Protein AF-A0A427C949-F1 (afdb_monomer)

Radius of gyration: 83.36 Å; Cα contacts (8 Å, |Δi|>4): 872; chains: 1; bounding box: 133×60×260 Å

Sequence (411 aa):
MPAATFLLLSGLRGIGGFLQPHGRPSASRRVLLTETSIMARSTMNLPGGRAAGVSVTAFSLRIAFALGLALCSTSAALAQVVCTTVGGTPPTTTGGSSFSCGDGVVVDGGASVGIGTTTTVSGNNSVGVGVLAAATNEYTTAIGRSAQASGYASEAIGFNARSIGDDSIALGADSSSEGVGAVAIGRTASAAGENSVVIGNLGSATAANSVALGANSIADQANTVSIGAVGAERRITNVAAGTADTDGVNVSQLNDTAATTLQQANTYTDDAIQQANSYTDQQIALLGDGIGGGVAPADLDQLRAEMNDRFAGVDDRFAGIDARLDAMDEQLRKVDRRISRQGAMATAQVHSLGMPDVKDSWLGLGVGATDGEQAIAVGFRHRFSERVAGSLGVSSAGNERSYGAGLGFIW

Secondary structure (DSSP, 8-state):
----------------------------------------------SSS-----------------SS-----------------TTSPPPEE-STT-EEESTT-EE-STT-EEESSS-EE-STT-EEESTT-EE-STT-EEESTT-EE-STT-EEESTT-EE-STT-EEESTT-EE-STT-EEESTT-EE-STT-EEESTT-EE-STT-EEESTT-EE-STT-EESSBTTB-----S-PPP-STTSPPPHHHHHHHHHHHHHHHHHHHHHHHHHHHHHHHHHHHHHHHHHHS---HHHHHHHHHHHHHHHHHHHHHHHHHHHHHHHHHHHHHHHHHHHHHHHHHHHHHHHH---PPTT-EEEEEEEEEETTEEEEEEEEEEEEETTEEEEEEEEEETTEEEEEEEEEE--

Foldseek 3Di:
DDDDDDDDDDDDDDDDDDDDDDDDDDDDDPPPPDDPPPPPDDDDDDPDDDDPDDDDDDDDDDDDPDDDDDDPPPPPPDVDDPLDDDPADGEDACADCEEEHYHCHYACAHVEYYEEHVWYHNEHCEYAYYACFYNNYHLEYADEHCGYADADNEYAHEQNGAHHAHCEYTDYHCGYQCAHCEYAHEHVGANCAHVEYEHEDCEYANHHCEYQAYHVGYHPDHVYYTPADVVGHDDDPPQDADDDPPGDHDPVNVVVVVVVVVVVVVVVVVVVVVVVVVVVVVVVVVVCCVVPPPCPVVVVVVVVVVVVVVVVVVVVVVVVVVVVVVVVVVVVVVVVLVVQFVQQQVQQAVQQDDDDDAQDKGWGWGWGGGPHWIKIKIKIKGHPGPFKIKIWMWMDTDPDIDIDIDIGGDD

Mean predicted aligned error: 18.79 Å

Nearest PDB structures (foldseek):
  7o23-assembly1_A  TM=9.848E-01  e=6.496E-10  Burkholderia pseudomallei 1026b
  3s6l-assembly2_D  TM=7.933E-01  e=3.279E-10  Burkholderia pseudomallei 1710b
  3wp8-assembly1_A-3  TM=5.380E-01  e=1.558E-06  Acinetobacter sp. Tol 5
  2yo3-assembly1_C  TM=4.578E-01  e=1.225E-04  Saccharomyces cerevisiae
  2yo3-assembly1_A  TM=4.665E-01  e=4.105E-04  Saccharomyces cerevisiae

pLDDT: mean 79.67, std 24.58, range [26.62, 98.94]

Solvent-accessible surface area (backbone atoms only — not comparable to full-atom values): 21506 Å² total; per-residue (Å²): 137,85,86,86,85,86,80,88,83,86,85,90,81,90,83,87,87,87,87,89,89,86,84,86,91,78,87,78,92,76,81,79,78,79,83,81,80,82,79,82,80,84,79,84,84,73,95,76,83,81,89,79,80,83,78,83,79,81,79,82,82,79,85,79,91,68,88,86,72,92,74,84,72,77,80,74,84,64,88,67,80,82,44,70,50,94,90,53,53,69,46,46,74,74,20,57,84,46,48,66,27,23,30,43,14,36,25,53,9,36,53,15,38,19,34,32,36,47,8,34,16,52,6,36,55,13,34,8,34,21,44,45,2,28,2,57,18,42,49,5,33,2,37,21,44,44,1,30,1,53,6,46,51,2,33,2,38,20,46,45,1,28,1,50,8,38,54,2,32,3,39,20,43,48,1,32,2,52,7,44,51,2,30,3,34,23,43,43,2,32,1,52,5,40,50,2,32,9,44,17,42,51,4,30,2,63,14,41,48,5,28,2,40,35,65,53,2,44,9,78,45,60,73,38,78,24,60,17,34,95,98,49,73,64,85,87,77,94,64,64,79,50,88,56,96,87,45,64,80,28,72,65,60,53,50,53,50,53,51,51,53,52,51,52,52,50,52,52,50,52,51,53,50,52,52,51,50,51,52,51,50,51,51,50,51,50,46,36,51,71,82,36,59,61,70,39,73,64,50,50,49,45,51,49,48,54,51,49,53,51,50,51,54,48,50,52,49,49,54,53,48,50,55,49,50,53,54,46,52,54,49,48,54,52,50,50,53,51,50,29,24,50,51,1,21,52,46,0,37,58,60,2,56,78,86,63,59,86,72,36,74,38,78,30,71,12,67,16,68,25,97,89,30,58,13,42,12,46,14,41,35,41,28,81,42,94,40,36,35,42,36,40,34,41,24,37,20,92,93,47,72,50,77,50,76,48,77,50,77,56,132

Structure (mmCIF, N/CA/C/O backbone):
data_AF-A0A427C949-F1
#
_entry.id   AF-A0A427C949-F1
#
loop_
_atom_site.group_PDB
_atom_site.id
_atom_site.type_symbol
_atom_site.label_atom_id
_atom_site.label_alt_id
_atom_site.label_comp_id
_atom_site.label_asym_id
_atom_site.label_entity_id
_atom_site.label_seq_id
_atom_site.pdbx_PDB_ins_code
_atom_site.Cartn_x
_atom_site.Cartn_y
_atom_site.Cartn_z
_atom_site.occupancy
_atom_site.B_iso_or_equiv
_atom_site.auth_seq_id
_atom_site.auth_comp_id
_atom_site.auth_asym_id
_atom_site.auth_atom_id
_atom_site.pdbx_PDB_model_num
ATOM 1 N N . MET A 1 1 ? 3.250 -35.650 -52.471 1.00 43.47 1 MET A N 1
ATOM 2 C CA . MET A 1 1 ? 3.454 -35.942 -53.908 1.00 43.47 1 MET A CA 1
ATOM 3 C C . MET A 1 1 ? 2.190 -35.532 -54.644 1.00 43.47 1 MET A C 1
ATOM 5 O O . MET A 1 1 ? 1.119 -35.938 -54.212 1.00 43.47 1 MET A O 1
ATOM 9 N N . PRO A 1 2 ? 2.301 -34.639 -55.637 1.00 40.03 2 PRO A N 1
ATOM 10 C CA . PRO A 1 2 ? 2.203 -35.113 -57.016 1.00 40.03 2 PRO A CA 1
ATOM 11 C C . PRO A 1 2 ? 3.314 -34.564 -57.926 1.00 40.03 2 PRO A C 1
ATOM 13 O O . PRO A 1 2 ? 4.025 -33.620 -57.592 1.00 40.03 2 PRO A O 1
ATOM 16 N N . ALA A 1 3 ? 3.488 -35.262 -59.043 1.00 29.62 3 ALA A N 1
ATOM 17 C CA . ALA A 1 3 ? 4.627 -35.234 -59.946 1.00 29.62 3 ALA A CA 1
ATOM 18 C C . ALA A 1 3 ? 4.657 -34.011 -60.881 1.00 29.62 3 ALA A C 1
ATOM 20 O O . ALA A 1 3 ? 3.647 -33.655 -61.486 1.00 29.62 3 ALA A O 1
ATOM 21 N N . ALA A 1 4 ? 5.844 -33.425 -61.058 1.00 29.45 4 ALA A N 1
ATOM 22 C CA . ALA A 1 4 ? 6.126 -32.446 -62.103 1.00 29.45 4 ALA A CA 1
ATOM 23 C C . ALA A 1 4 ? 6.649 -33.170 -63.356 1.00 29.45 4 ALA A C 1
ATOM 25 O O . ALA A 1 4 ? 7.713 -33.786 -63.337 1.00 29.45 4 ALA A O 1
ATOM 26 N N . THR A 1 5 ? 5.875 -33.100 -64.438 1.00 28.06 5 THR A N 1
ATOM 27 C CA . THR A 1 5 ? 6.247 -33.592 -65.771 1.00 28.06 5 THR A CA 1
ATOM 28 C C . THR A 1 5 ? 7.113 -32.538 -66.464 1.00 28.06 5 THR A C 1
ATOM 30 O O . THR A 1 5 ? 6.671 -31.409 -66.663 1.00 28.06 5 THR A O 1
ATOM 33 N N . PHE A 1 6 ? 8.348 -32.900 -66.815 1.00 26.62 6 PHE A N 1
ATOM 34 C CA . PHE A 1 6 ? 9.286 -32.075 -67.584 1.00 26.62 6 PHE A CA 1
ATOM 35 C C . PHE A 1 6 ? 9.018 -32.271 -69.083 1.00 26.62 6 PHE A C 1
ATOM 37 O O . PHE A 1 6 ? 9.096 -33.395 -69.577 1.00 26.62 6 PHE A O 1
ATOM 44 N N . LEU A 1 7 ? 8.713 -31.195 -69.814 1.00 26.64 7 LEU A N 1
ATOM 45 C CA . LEU A 1 7 ? 8.484 -31.228 -71.262 1.00 26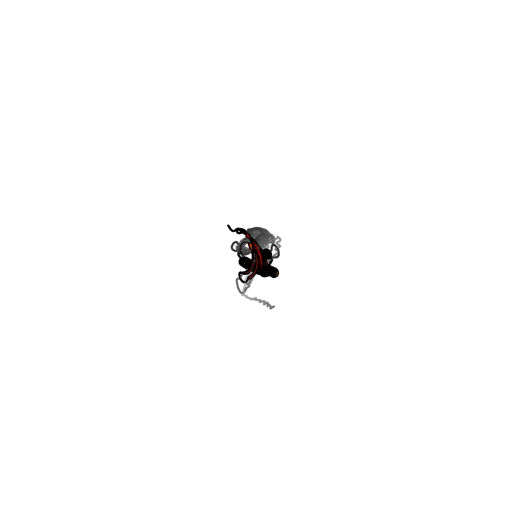.64 7 LEU A CA 1
ATOM 46 C C . LEU A 1 7 ? 9.496 -30.296 -71.946 1.00 26.64 7 LEU A C 1
ATOM 48 O O . LEU A 1 7 ? 9.410 -29.074 -71.857 1.00 26.64 7 LEU A O 1
ATOM 52 N N . LEU A 1 8 ? 10.498 -30.910 -72.576 1.00 27.72 8 LEU A N 1
ATOM 53 C CA . LEU A 1 8 ? 11.548 -30.279 -73.378 1.00 27.72 8 LEU A CA 1
ATOM 54 C C . LEU A 1 8 ? 11.003 -30.058 -74.798 1.00 27.72 8 LEU A C 1
ATOM 56 O O . LEU A 1 8 ? 10.823 -31.024 -75.538 1.00 27.72 8 LEU A O 1
ATOM 60 N N . LEU A 1 9 ? 10.741 -28.806 -75.189 1.00 27.89 9 LEU A N 1
ATOM 61 C CA . LEU A 1 9 ? 10.401 -28.460 -76.572 1.00 27.89 9 LEU A CA 1
ATOM 62 C C . LEU A 1 9 ? 11.627 -27.882 -77.290 1.00 27.89 9 LEU A C 1
ATOM 64 O O . LEU A 1 9 ? 12.123 -26.808 -76.954 1.00 27.89 9 LEU A O 1
ATOM 68 N N . SER A 1 10 ? 12.099 -28.623 -78.290 1.00 34.50 10 SER A N 1
ATOM 69 C CA . SER A 1 10 ? 13.074 -28.201 -79.292 1.00 34.50 10 SER A CA 1
ATOM 70 C C . SER A 1 10 ? 12.361 -27.475 -80.440 1.00 34.50 10 SER A C 1
ATOM 72 O O . SER A 1 10 ? 11.294 -27.891 -80.888 1.00 34.50 10 SER A O 1
ATOM 74 N N . GLY A 1 11 ? 12.951 -26.382 -80.929 1.00 29.75 11 GLY A N 1
ATOM 75 C CA . GLY A 1 11 ? 12.412 -25.591 -82.036 1.00 29.75 11 GLY A CA 1
ATOM 76 C C . GLY A 1 11 ? 13.517 -24.964 -82.881 1.00 29.75 11 GLY A C 1
ATOM 77 O O . GLY A 1 11 ? 13.844 -23.796 -82.705 1.00 29.75 11 GLY A O 1
ATOM 78 N N . LEU A 1 12 ? 14.078 -25.750 -83.805 1.00 29.67 12 LEU A N 1
ATOM 79 C CA . LEU A 1 12 ? 14.878 -25.286 -84.944 1.00 29.67 12 LEU A CA 1
ATOM 80 C C . LEU A 1 12 ? 13.957 -25.099 -86.169 1.00 29.67 12 LEU A C 1
ATOM 82 O O . LEU A 1 12 ? 13.322 -26.050 -86.619 1.00 29.67 12 LEU A O 1
ATOM 86 N N . ARG A 1 13 ? 13.938 -23.894 -86.746 1.00 33.91 13 ARG A N 1
ATOM 87 C CA . ARG A 1 13 ? 13.562 -23.563 -88.141 1.00 33.91 13 ARG A CA 1
ATOM 88 C C . ARG A 1 13 ? 14.466 -22.379 -88.528 1.00 33.91 13 ARG A C 1
ATOM 90 O O . ARG A 1 13 ? 14.564 -21.449 -87.744 1.00 33.91 13 ARG A O 1
ATOM 97 N N . GLY A 1 14 ? 15.228 -22.325 -89.619 1.00 31.03 14 GLY A N 1
ATOM 98 C CA . GLY A 1 14 ? 15.092 -22.941 -90.935 1.00 31.03 14 GLY A CA 1
ATOM 99 C C . GLY A 1 14 ? 14.642 -21.876 -91.942 1.00 31.03 14 GLY A C 1
ATOM 100 O O . GLY A 1 14 ? 13.442 -21.724 -92.130 1.00 31.03 14 GLY A O 1
ATOM 101 N N . ILE A 1 15 ? 15.579 -21.143 -92.566 1.00 36.09 15 ILE A N 1
ATOM 102 C CA . ILE A 1 15 ? 15.338 -20.314 -93.767 1.00 36.09 15 ILE A CA 1
ATOM 103 C C . ILE A 1 15 ? 16.564 -20.433 -94.701 1.00 36.09 15 ILE A C 1
ATOM 105 O O . ILE A 1 15 ? 17.645 -19.950 -94.370 1.00 36.09 15 ILE A O 1
ATOM 109 N N . GLY A 1 16 ? 16.397 -21.112 -95.846 1.00 32.22 16 GLY A N 1
ATOM 110 C CA . GLY A 1 16 ? 17.262 -20.991 -97.038 1.00 32.22 16 GLY A CA 1
ATOM 111 C C . GLY A 1 16 ? 16.870 -19.737 -97.837 1.00 32.22 16 GLY A C 1
ATOM 112 O O . GLY A 1 16 ? 15.793 -19.201 -97.625 1.00 32.22 16 GLY A O 1
ATOM 113 N N . GLY A 1 17 ? 17.646 -19.147 -98.742 1.00 32.41 17 GLY A N 1
ATOM 114 C CA . GLY A 1 17 ? 18.688 -19.646 -99.632 1.00 32.41 17 GLY A CA 1
ATOM 115 C C . GLY A 1 17 ? 18.351 -19.108 -101.033 1.00 32.41 17 GLY A C 1
ATOM 116 O O . GLY A 1 17 ? 17.345 -19.517 -101.602 1.00 32.41 17 GLY A O 1
ATOM 117 N N . PHE A 1 18 ? 19.146 -18.180 -101.580 1.00 33.31 18 PHE A N 1
ATOM 118 C CA . PHE A 1 18 ? 19.082 -17.793 -102.998 1.00 33.31 18 PHE A CA 1
ATOM 119 C C . PHE A 1 18 ? 20.490 -17.455 -103.517 1.00 33.31 18 PHE A C 1
ATOM 121 O O . PHE A 1 18 ? 21.260 -16.762 -102.856 1.00 33.31 18 PHE A O 1
ATOM 128 N N . LEU A 1 19 ? 20.825 -18.031 -104.673 1.00 33.47 19 LEU A N 1
ATOM 129 C CA . LEU A 1 19 ? 22.137 -18.102 -105.329 1.00 33.47 19 LEU A CA 1
ATOM 130 C C . LEU A 1 19 ? 22.271 -17.040 -106.434 1.00 33.47 19 LEU A C 1
ATOM 132 O O . LEU A 1 19 ? 21.319 -16.868 -107.187 1.00 33.47 19 LEU A O 1
ATOM 136 N N . GLN A 1 20 ? 23.458 -16.436 -106.615 1.00 33.97 20 GLN A N 1
ATOM 137 C CA . GLN A 1 20 ? 24.348 -16.611 -107.793 1.00 33.97 20 GLN A CA 1
ATOM 138 C C . GLN A 1 20 ? 25.574 -15.651 -107.784 1.00 33.97 20 GLN A C 1
ATOM 140 O O . GLN A 1 20 ? 25.584 -14.694 -107.013 1.00 33.97 20 GLN A O 1
ATOM 145 N N . PRO A 1 21 ? 26.655 -15.945 -108.552 1.00 46.38 21 PRO A N 1
ATOM 146 C CA . PRO A 1 21 ? 28.042 -15.692 -108.144 1.00 46.38 21 PRO A CA 1
ATOM 147 C C . PRO A 1 21 ? 28.817 -14.709 -109.046 1.00 46.38 21 PRO A C 1
ATOM 149 O O . PRO A 1 21 ? 28.468 -14.542 -110.205 1.00 46.38 21 PRO A O 1
ATOM 152 N N . HIS A 1 22 ? 29.927 -14.148 -108.540 1.00 34.50 22 HIS A N 1
ATOM 153 C CA . HIS A 1 22 ? 31.218 -13.977 -109.242 1.00 34.50 22 HIS A CA 1
ATOM 154 C C . HIS A 1 22 ? 32.259 -13.261 -108.343 1.00 34.50 22 HIS A C 1
ATOM 156 O O . HIS A 1 22 ? 31.971 -12.212 -107.784 1.00 34.50 22 HIS A O 1
ATOM 162 N N . GLY A 1 23 ? 33.499 -13.784 -108.288 1.00 30.30 23 GLY A N 1
ATOM 163 C CA . GLY A 1 23 ? 34.714 -12.947 -108.204 1.00 30.30 23 GLY A CA 1
ATOM 164 C C . GLY A 1 23 ? 35.537 -12.874 -106.899 1.00 30.30 23 GLY A C 1
ATOM 165 O O . GLY A 1 23 ? 35.435 -11.894 -106.182 1.00 30.30 23 GLY A O 1
ATOM 166 N N . ARG A 1 24 ? 36.485 -13.821 -106.744 1.00 34.72 24 ARG A N 1
ATOM 167 C CA . ARG A 1 24 ? 37.821 -13.759 -106.070 1.00 34.72 24 ARG A CA 1
ATOM 168 C C . ARG A 1 24 ? 37.940 -13.503 -104.538 1.00 34.72 24 ARG A C 1
ATOM 170 O O . ARG A 1 24 ? 37.189 -12.718 -103.977 1.00 34.72 24 ARG A O 1
ATOM 177 N N . PRO A 1 25 ? 38.922 -14.136 -103.844 1.00 36.88 25 PRO A N 1
ATOM 178 C CA . PRO A 1 25 ? 39.028 -14.113 -102.383 1.00 36.88 25 PRO A CA 1
ATOM 179 C C . PRO A 1 25 ? 39.986 -13.021 -101.874 1.00 36.88 25 PRO A C 1
ATOM 181 O O . PRO A 1 25 ? 41.105 -12.892 -102.366 1.00 36.88 25 PRO A O 1
ATOM 184 N N . SER A 1 26 ? 39.584 -12.277 -100.840 1.00 34.12 26 SER A N 1
ATOM 185 C CA . SER A 1 26 ? 40.494 -11.456 -100.035 1.00 34.12 26 SER A CA 1
ATOM 186 C C . SER A 1 26 ? 40.013 -11.364 -98.585 1.00 34.12 26 SER A C 1
ATOM 188 O O . SER A 1 26 ? 38.877 -10.984 -98.327 1.00 34.12 26 SER A O 1
ATOM 190 N N . ALA A 1 27 ? 40.919 -11.768 -97.693 1.00 32.97 27 ALA A N 1
ATOM 191 C CA . ALA A 1 27 ? 41.159 -11.345 -96.315 1.00 32.97 27 ALA A CA 1
ATOM 192 C C . ALA A 1 27 ? 39.991 -11.052 -95.344 1.00 32.97 27 ALA A C 1
ATOM 194 O O . ALA A 1 27 ? 39.125 -10.214 -95.567 1.00 32.97 27 ALA A O 1
ATOM 195 N N . SER A 1 28 ? 40.182 -11.590 -94.132 1.00 33.06 28 SER A N 1
ATOM 196 C CA . SER A 1 28 ? 39.586 -11.176 -92.850 1.00 33.06 28 SER A CA 1
ATOM 197 C C . SER A 1 28 ? 38.291 -11.892 -92.458 1.00 33.06 28 SER A C 1
ATOM 199 O O . SER A 1 28 ? 37.180 -11.408 -92.658 1.00 33.06 28 SER A O 1
ATOM 201 N N . ARG A 1 29 ? 38.452 -13.043 -91.786 1.00 31.11 29 ARG A N 1
ATOM 202 C CA . ARG A 1 29 ? 37.409 -13.662 -90.953 1.00 31.11 29 ARG A CA 1
ATOM 203 C C . ARG A 1 29 ? 37.034 -12.693 -89.825 1.00 31.11 29 ARG A C 1
ATOM 205 O O . ARG A 1 29 ? 37.640 -12.694 -88.759 1.00 31.11 29 ARG A O 1
ATOM 212 N N . ARG A 1 30 ? 36.022 -11.862 -90.068 1.00 30.42 30 ARG A N 1
ATOM 213 C CA . ARG A 1 30 ? 35.279 -11.136 -89.036 1.00 30.42 30 ARG A CA 1
ATOM 214 C C . ARG A 1 30 ? 34.276 -12.125 -88.441 1.00 30.42 30 ARG A C 1
ATOM 216 O O . ARG A 1 30 ? 33.257 -12.419 -89.058 1.00 30.42 30 ARG A O 1
ATOM 223 N N . VAL A 1 31 ? 34.598 -12.702 -87.285 1.00 30.78 31 VAL A N 1
ATOM 224 C CA . VAL A 1 31 ? 33.625 -13.475 -86.503 1.00 30.78 31 VAL A CA 1
ATOM 225 C C . VAL A 1 31 ? 32.635 -12.468 -85.922 1.00 30.78 31 VAL A C 1
ATOM 227 O O . VAL A 1 31 ? 32.962 -11.718 -85.007 1.00 30.78 31 VAL A O 1
ATOM 230 N N . LEU A 1 32 ? 31.447 -12.403 -86.521 1.00 26.70 32 LEU A N 1
ATOM 231 C CA . LEU A 1 32 ? 30.297 -11.682 -85.992 1.00 26.70 32 LEU A CA 1
ATOM 232 C C . LEU A 1 32 ? 29.763 -12.515 -84.813 1.00 26.70 32 LEU A C 1
ATOM 234 O O . LEU A 1 32 ? 29.067 -13.505 -85.021 1.00 26.70 32 LEU A O 1
ATOM 238 N N . LEU A 1 33 ? 30.155 -12.186 -83.580 1.00 30.42 33 LEU A N 1
ATOM 239 C CA . LEU A 1 33 ? 29.522 -12.762 -82.393 1.00 30.42 33 LEU A CA 1
ATOM 240 C C . LEU A 1 33 ? 28.186 -12.044 -82.191 1.00 30.42 33 LEU A C 1
ATOM 242 O O . LEU A 1 33 ? 28.135 -10.918 -81.708 1.00 30.42 33 LEU A O 1
ATOM 246 N N . THR A 1 34 ? 27.106 -12.685 -82.626 1.00 29.64 34 THR A N 1
ATOM 247 C CA . THR A 1 34 ? 25.732 -12.347 -82.244 1.00 29.64 34 THR A CA 1
ATOM 248 C C . THR A 1 34 ? 25.588 -12.457 -80.726 1.00 29.64 34 THR A C 1
ATOM 250 O O . THR A 1 34 ? 25.729 -13.545 -80.169 1.00 29.64 34 THR A O 1
ATOM 253 N N . GLU A 1 35 ? 25.308 -11.338 -80.057 1.00 30.31 35 GLU A N 1
ATOM 254 C CA . GLU A 1 35 ? 24.927 -11.306 -78.645 1.00 30.31 35 GLU A CA 1
ATOM 255 C C . GLU A 1 35 ? 23.541 -11.943 -78.470 1.00 30.31 35 GLU A C 1
ATOM 257 O O . GLU A 1 35 ? 22.509 -11.333 -78.744 1.00 30.31 35 GLU A O 1
ATOM 262 N N . THR A 1 36 ? 23.493 -13.189 -78.005 1.00 31.12 36 THR A N 1
ATOM 263 C CA . THR A 1 36 ? 22.277 -13.763 -77.415 1.00 31.12 36 THR A CA 1
ATOM 264 C C . THR A 1 36 ? 22.229 -13.400 -75.936 1.00 31.12 36 THR A C 1
ATOM 266 O O . THR A 1 36 ? 22.720 -14.136 -75.083 1.00 31.12 36 THR A O 1
ATOM 269 N N . SER A 1 37 ? 21.631 -12.252 -75.624 1.00 33.16 37 SER A N 1
ATOM 270 C CA . SER A 1 37 ? 21.262 -11.881 -74.256 1.00 33.16 37 SER A CA 1
ATOM 271 C C . SER A 1 37 ? 20.030 -12.684 -73.834 1.00 33.16 37 SER A C 1
ATOM 273 O O . SER A 1 37 ? 18.901 -12.340 -74.181 1.00 33.16 37 SER A O 1
ATOM 275 N N . ILE A 1 38 ? 20.229 -13.782 -73.101 1.00 32.25 38 ILE A N 1
ATOM 276 C CA . ILE A 1 38 ? 19.132 -14.531 -72.473 1.00 32.25 38 ILE A CA 1
ATOM 277 C C . ILE A 1 38 ? 18.693 -13.756 -71.222 1.00 32.25 38 ILE A C 1
ATOM 279 O O . ILE A 1 38 ? 19.265 -13.899 -70.145 1.00 32.25 38 ILE A O 1
ATOM 283 N N . MET A 1 39 ? 17.676 -12.904 -71.368 1.00 30.20 39 MET A N 1
ATOM 284 C CA . MET A 1 39 ? 16.959 -12.276 -70.253 1.00 30.20 39 MET A CA 1
ATOM 285 C C . MET A 1 39 ? 15.970 -13.286 -69.656 1.00 30.20 39 MET A C 1
ATOM 287 O O . MET A 1 39 ? 14.834 -13.407 -70.116 1.00 30.20 39 MET A O 1
ATOM 291 N N . ALA A 1 40 ? 16.379 -14.022 -68.624 1.00 30.89 40 ALA A N 1
ATOM 292 C CA . ALA A 1 40 ? 15.448 -14.813 -67.823 1.00 30.89 40 ALA A CA 1
ATOM 293 C C . ALA A 1 40 ? 14.752 -13.899 -66.799 1.00 30.89 40 ALA A C 1
ATOM 295 O O . ALA A 1 40 ? 15.266 -13.650 -65.713 1.00 30.89 40 ALA A O 1
ATOM 296 N N . ARG A 1 41 ? 13.575 -13.369 -67.154 1.00 33.66 41 ARG A N 1
ATOM 297 C CA . ARG A 1 41 ? 12.698 -12.638 -66.227 1.00 33.66 41 ARG A CA 1
ATOM 298 C C . ARG A 1 41 ? 11.760 -13.630 -65.538 1.00 33.66 41 ARG A C 1
ATOM 300 O O . ARG A 1 41 ? 10.691 -13.935 -66.059 1.00 33.66 41 ARG A O 1
ATOM 307 N N . SER A 1 42 ? 12.133 -14.139 -64.369 1.00 33.56 42 SER A N 1
ATOM 308 C CA . SER A 1 42 ? 11.211 -14.891 -63.513 1.00 33.56 42 SER A CA 1
ATOM 309 C C . SER A 1 42 ? 10.320 -13.909 -62.745 1.00 33.56 42 SER A C 1
ATOM 311 O O . SER A 1 42 ? 10.741 -13.265 -61.791 1.00 33.56 42 SER A O 1
ATOM 313 N N . THR A 1 43 ? 9.065 -13.770 -63.179 1.00 34.62 43 THR A N 1
ATOM 314 C CA . THR A 1 43 ? 8.016 -13.129 -62.372 1.00 34.62 43 THR A CA 1
ATOM 315 C C . THR A 1 43 ? 7.277 -14.226 -61.616 1.00 34.62 43 THR A C 1
ATOM 317 O O . THR A 1 43 ? 6.603 -15.056 -62.219 1.00 34.62 43 THR A O 1
ATOM 320 N N . MET A 1 44 ? 7.448 -14.279 -60.295 1.00 33.62 44 MET A N 1
ATOM 321 C CA . MET A 1 44 ? 6.660 -15.158 -59.434 1.00 33.62 44 MET A CA 1
ATOM 322 C C . MET A 1 44 ? 5.385 -14.399 -59.057 1.00 33.62 44 MET A C 1
ATOM 324 O O . MET A 1 44 ? 5.429 -13.423 -58.313 1.00 33.62 44 MET A O 1
ATOM 328 N N . ASN A 1 45 ? 4.261 -14.788 -59.656 1.00 33.44 45 ASN A N 1
ATOM 329 C CA . ASN A 1 45 ? 2.964 -14.164 -59.423 1.00 33.44 45 ASN A CA 1
ATOM 330 C C . ASN A 1 45 ? 2.320 -14.844 -58.204 1.00 33.44 45 ASN A C 1
ATOM 332 O O . ASN A 1 45 ? 1.851 -15.977 -58.310 1.00 33.44 45 ASN A O 1
ATOM 336 N N . LEU A 1 46 ? 2.333 -14.188 -57.042 1.00 36.53 46 LEU A N 1
ATOM 337 C CA . LEU A 1 46 ? 1.532 -14.616 -55.893 1.00 36.53 46 LEU A CA 1
ATOM 338 C C . LEU A 1 46 ? 0.120 -14.021 -56.027 1.00 36.53 46 LEU A C 1
ATOM 340 O O . LEU A 1 46 ? -0.010 -12.823 -56.298 1.00 36.53 46 LEU A O 1
ATOM 344 N N . PRO A 1 47 ? -0.948 -14.821 -55.860 1.00 34.25 47 PRO A N 1
ATOM 345 C CA . PRO A 1 47 ? -2.307 -14.315 -55.946 1.00 34.25 47 PRO A CA 1
ATOM 346 C C . PRO A 1 47 ? -2.623 -13.474 -54.700 1.00 34.25 47 PRO A C 1
ATOM 348 O O . PRO A 1 47 ? -2.883 -14.009 -53.629 1.00 34.25 47 PRO A O 1
ATOM 351 N N . GLY A 1 48 ? -2.611 -12.147 -54.867 1.00 40.97 48 GLY A N 1
ATOM 352 C CA . GLY A 1 48 ? -3.125 -11.176 -53.896 1.00 40.97 48 GLY A CA 1
ATOM 353 C C . GLY A 1 48 ? -2.057 -10.339 -53.180 1.00 40.97 48 GLY A C 1
ATOM 354 O O . GLY A 1 48 ? -1.528 -10.747 -52.158 1.00 40.97 48 GLY A O 1
ATOM 355 N N . GLY A 1 49 ? -1.832 -9.110 -53.666 1.00 35.81 49 GLY A N 1
ATOM 356 C CA . GLY A 1 49 ? -1.321 -7.993 -52.855 1.00 35.81 49 GLY A CA 1
ATOM 357 C C . GLY A 1 49 ? 0.189 -7.706 -52.891 1.00 35.81 49 GLY A C 1
ATOM 358 O O . GLY A 1 49 ? 0.958 -8.292 -52.147 1.00 35.81 49 GLY A O 1
ATOM 359 N N . ARG A 1 50 ? 0.555 -6.665 -53.662 1.00 35.41 50 ARG A N 1
ATOM 360 C CA . ARG A 1 50 ? 1.817 -5.877 -53.664 1.00 35.41 50 ARG A CA 1
ATOM 361 C C . ARG A 1 50 ? 3.102 -6.628 -54.064 1.00 35.41 50 ARG A C 1
ATOM 363 O O . ARG A 1 50 ? 3.771 -7.266 -53.264 1.00 35.41 50 ARG A O 1
ATOM 370 N N . ALA A 1 51 ? 3.491 -6.441 -55.326 1.00 32.75 51 ALA A N 1
ATOM 371 C CA . ALA A 1 51 ? 4.752 -6.908 -55.893 1.00 32.75 51 ALA A CA 1
ATOM 372 C C . ALA A 1 51 ? 5.971 -6.208 -55.257 1.00 32.75 51 ALA A C 1
ATOM 374 O O . ALA A 1 51 ? 6.242 -5.044 -55.548 1.00 32.75 51 ALA A O 1
ATOM 375 N N . ALA A 1 52 ? 6.742 -6.930 -54.444 1.00 34.78 52 ALA A N 1
ATOM 376 C CA . ALA A 1 52 ? 8.149 -6.620 -54.202 1.00 34.78 52 ALA A CA 1
ATOM 377 C C . ALA A 1 52 ? 8.969 -7.304 -55.308 1.00 34.78 52 ALA A C 1
ATOM 379 O O . ALA A 1 52 ? 9.207 -8.509 -55.277 1.00 34.78 52 ALA A O 1
ATOM 380 N N . GLY A 1 53 ? 9.324 -6.553 -56.351 1.00 31.92 53 GLY A N 1
ATOM 381 C CA . GLY A 1 53 ? 10.165 -7.064 -57.430 1.00 31.92 53 GLY A CA 1
ATOM 382 C C . GLY A 1 53 ? 11.614 -7.185 -56.966 1.00 31.92 53 GLY A C 1
ATOM 383 O O . GLY A 1 53 ? 12.293 -6.174 -56.823 1.00 31.92 53 GLY A O 1
ATOM 384 N N . VAL A 1 54 ? 12.105 -8.409 -56.772 1.00 30.91 54 VAL A N 1
ATOM 385 C CA . VAL A 1 54 ? 13.547 -8.667 -56.664 1.00 30.91 54 VAL A CA 1
ATOM 386 C C . VAL A 1 54 ? 14.127 -8.602 -58.078 1.00 30.91 54 VAL A C 1
ATOM 388 O O . VAL A 1 54 ? 13.904 -9.492 -58.895 1.00 30.91 54 VAL A O 1
ATOM 391 N N . SER A 1 55 ? 14.829 -7.514 -58.396 1.00 31.59 55 SER A N 1
ATOM 392 C CA . SER A 1 55 ? 15.580 -7.380 -59.646 1.00 31.59 55 SER A CA 1
ATOM 393 C C . SER A 1 55 ? 16.966 -7.990 -59.464 1.00 31.59 55 SER A C 1
ATOM 395 O O . SER A 1 55 ? 17.823 -7.396 -58.815 1.00 31.59 55 SER A O 1
ATOM 397 N N . VAL A 1 56 ? 17.208 -9.160 -60.053 1.00 31.09 56 VAL A N 1
ATOM 398 C CA . VAL A 1 56 ? 18.561 -9.712 -60.192 1.00 31.09 56 VAL A CA 1
ATOM 399 C C . VAL A 1 56 ? 19.181 -9.105 -61.451 1.00 31.09 56 VAL A C 1
ATOM 401 O O . VAL A 1 56 ? 18.936 -9.567 -62.562 1.00 31.09 56 VAL A O 1
ATOM 404 N N . THR A 1 57 ? 19.962 -8.036 -61.303 1.00 32.44 57 THR A N 1
ATOM 405 C CA . THR A 1 57 ? 20.796 -7.517 -62.397 1.00 32.44 57 THR A CA 1
ATOM 406 C C . THR A 1 57 ? 22.072 -8.346 -62.491 1.00 32.44 57 THR A C 1
ATOM 408 O O . THR A 1 57 ? 22.983 -8.186 -61.682 1.00 32.44 57 THR A O 1
ATOM 411 N N . ALA A 1 58 ? 22.140 -9.244 -63.474 1.00 30.86 58 ALA A N 1
ATOM 412 C CA . ALA A 1 58 ? 23.369 -9.946 -63.826 1.00 30.86 58 ALA A CA 1
ATOM 413 C C . ALA A 1 58 ? 24.369 -8.951 -64.444 1.00 30.86 58 ALA A C 1
ATOM 415 O O . ALA A 1 58 ? 24.154 -8.453 -65.548 1.00 30.86 58 ALA A O 1
ATOM 416 N N . PHE A 1 59 ? 25.452 -8.634 -63.730 1.00 34.91 59 PHE A N 1
ATOM 417 C CA . PHE A 1 59 ? 26.548 -7.830 -64.273 1.00 34.91 59 PHE A CA 1
ATOM 418 C C . PHE A 1 59 ? 27.350 -8.670 -65.276 1.00 34.91 59 PHE A C 1
ATOM 420 O O . PHE A 1 59 ? 27.864 -9.739 -64.950 1.00 34.91 59 PHE A O 1
ATOM 427 N N . SER A 1 60 ? 27.465 -8.182 -66.509 1.00 30.97 60 SER A N 1
ATOM 428 C CA . SER A 1 60 ? 28.312 -8.760 -67.552 1.00 30.97 60 SER A CA 1
ATOM 429 C C . SER A 1 60 ? 29.793 -8.682 -67.154 1.00 30.97 60 SER A C 1
ATOM 431 O O . SER A 1 60 ? 30.359 -7.593 -67.037 1.00 30.97 60 SER A O 1
ATOM 433 N N . LEU A 1 61 ? 30.411 -9.850 -66.961 1.00 32.66 61 LEU A N 1
ATOM 434 C CA . LEU A 1 61 ? 31.827 -10.045 -66.648 1.00 32.66 61 LEU A CA 1
ATOM 435 C C . LEU A 1 61 ? 32.706 -9.563 -67.818 1.00 32.66 61 LEU A C 1
ATOM 437 O O . LEU A 1 61 ? 32.726 -10.180 -68.883 1.00 32.66 61 LEU A O 1
ATOM 441 N N . ARG A 1 62 ? 33.455 -8.468 -67.637 1.00 32.81 62 ARG A N 1
ATOM 442 C CA . ARG A 1 62 ? 34.522 -8.073 -68.571 1.00 32.81 62 ARG A CA 1
ATOM 443 C C . ARG A 1 62 ? 35.813 -8.803 -68.202 1.00 32.81 62 ARG A C 1
ATOM 445 O O . ARG A 1 62 ? 36.424 -8.495 -67.185 1.00 32.81 62 ARG A O 1
ATOM 452 N N . ILE A 1 63 ? 36.240 -9.747 -69.039 1.00 35.28 63 ILE A N 1
ATOM 453 C CA . ILE A 1 63 ? 37.568 -10.367 -68.940 1.00 35.28 63 ILE A CA 1
ATOM 454 C C . ILE A 1 63 ? 38.588 -9.378 -69.518 1.00 35.28 63 ILE A C 1
ATOM 456 O O . ILE A 1 63 ? 38.684 -9.214 -70.733 1.00 35.28 63 ILE A O 1
ATOM 460 N N . ALA A 1 64 ? 39.347 -8.709 -68.651 1.00 33.41 64 ALA A N 1
ATOM 461 C CA . ALA A 1 64 ? 40.552 -7.990 -69.047 1.00 33.41 64 ALA A CA 1
ATOM 462 C C . ALA A 1 64 ? 41.732 -8.975 -69.053 1.00 33.41 64 ALA A C 1
ATOM 464 O O . ALA A 1 64 ? 42.258 -9.331 -68.002 1.00 33.41 64 ALA A O 1
ATOM 465 N N . PHE A 1 65 ? 42.147 -9.433 -70.237 1.00 34.41 65 PHE A N 1
ATOM 466 C CA . PHE A 1 65 ? 43.439 -10.098 -70.416 1.00 34.41 65 PHE A CA 1
ATOM 467 C C . PHE A 1 65 ? 44.531 -9.017 -70.433 1.00 34.41 65 PHE A C 1
ATOM 469 O O . PHE A 1 65 ? 44.819 -8.433 -71.475 1.00 34.41 65 PHE A O 1
ATOM 476 N N . ALA A 1 66 ? 45.119 -8.732 -69.271 1.00 32.28 66 ALA A N 1
ATOM 477 C CA . ALA A 1 66 ? 46.375 -7.998 -69.166 1.00 32.28 66 ALA A CA 1
ATOM 478 C C . ALA A 1 66 ? 47.387 -8.847 -68.385 1.00 32.28 66 ALA A C 1
ATOM 480 O O . ALA A 1 66 ? 47.090 -9.424 -67.343 1.00 32.28 66 ALA A O 1
ATOM 481 N N . LEU A 1 67 ? 48.563 -8.964 -68.987 1.00 38.62 67 LEU A N 1
ATOM 482 C CA . LEU A 1 67 ? 49.703 -9.804 -68.653 1.00 38.62 67 LEU A CA 1
ATOM 483 C C . LEU A 1 67 ? 50.119 -9.702 -67.165 1.00 38.62 67 LEU A C 1
ATOM 485 O O . LEU A 1 67 ? 50.535 -8.643 -66.714 1.00 38.62 67 LEU A O 1
ATOM 489 N N . GLY A 1 68 ? 50.071 -10.826 -66.442 1.00 41.03 68 GLY A N 1
ATOM 490 C CA . GLY A 1 68 ? 50.949 -11.110 -65.299 1.00 41.03 68 GLY A CA 1
ATOM 491 C C . GLY A 1 68 ? 50.765 -10.296 -64.012 1.00 41.03 68 GLY A C 1
ATOM 492 O O . GLY A 1 68 ? 51.647 -9.529 -63.652 1.00 41.03 68 GLY A O 1
ATOM 493 N N . LEU A 1 69 ? 49.708 -10.567 -63.243 1.00 39.22 69 LEU A N 1
ATOM 494 C CA . LEU A 1 69 ? 49.747 -10.526 -61.774 1.00 39.22 69 LEU A CA 1
ATOM 495 C C . LEU A 1 69 ? 48.588 -11.377 -61.236 1.00 39.22 69 LEU A C 1
ATOM 497 O O . LEU A 1 69 ? 47.485 -11.339 -61.776 1.00 39.22 69 LEU A O 1
ATOM 501 N N . ALA A 1 70 ? 48.848 -12.200 -60.224 1.00 40.03 70 ALA A N 1
ATOM 502 C CA . ALA A 1 70 ? 47.909 -13.184 -59.697 1.00 40.03 70 ALA A CA 1
ATOM 503 C C . ALA A 1 70 ? 46.616 -12.539 -59.157 1.00 40.03 70 ALA A C 1
ATOM 505 O O . ALA A 1 70 ? 46.570 -12.088 -58.017 1.00 40.03 70 ALA A O 1
ATOM 506 N N . LEU A 1 71 ? 45.541 -12.553 -59.950 1.00 40.41 71 LEU A N 1
ATOM 507 C CA . LEU A 1 71 ? 44.177 -12.387 -59.454 1.00 40.41 71 LEU A CA 1
ATOM 508 C C . LEU A 1 71 ? 43.582 -13.772 -59.207 1.00 40.41 71 LEU A C 1
ATOM 510 O O . LEU A 1 71 ? 42.876 -14.329 -60.048 1.00 40.41 71 LEU A O 1
ATOM 514 N N . CYS A 1 72 ? 43.849 -14.318 -58.022 1.00 33.38 72 CYS A N 1
ATOM 515 C CA . CYS A 1 72 ? 42.956 -15.302 -57.427 1.00 33.38 72 CYS A CA 1
ATOM 516 C C . CYS A 1 72 ? 41.648 -14.569 -57.092 1.00 33.38 72 CYS A C 1
ATOM 518 O O . CYS A 1 72 ? 41.454 -14.074 -55.988 1.00 33.38 72 CYS A O 1
ATOM 520 N N . SER A 1 73 ? 40.783 -14.405 -58.089 1.00 36.47 73 SER A N 1
ATOM 521 C CA . SER A 1 73 ? 39.399 -14.010 -57.867 1.00 36.47 73 SER A CA 1
ATOM 522 C C . SER A 1 73 ? 38.634 -15.287 -57.552 1.00 36.47 73 SER A C 1
ATOM 524 O O . SER A 1 73 ? 38.049 -15.927 -58.422 1.00 36.47 73 SER A O 1
ATOM 526 N N . THR A 1 74 ? 38.680 -15.702 -56.287 1.00 40.91 74 THR A N 1
ATOM 527 C CA . THR A 1 74 ? 37.670 -16.604 -55.746 1.00 40.91 74 THR A CA 1
ATOM 528 C C . THR A 1 74 ? 36.336 -15.876 -55.846 1.00 40.91 74 THR A C 1
ATOM 530 O O . THR A 1 74 ? 35.978 -15.049 -55.012 1.00 40.91 74 THR A O 1
ATOM 533 N N . SER A 1 75 ? 35.597 -16.144 -56.916 1.00 43.72 75 SER A N 1
ATOM 534 C CA . SER A 1 75 ? 34.202 -15.753 -57.051 1.00 43.72 75 SER A CA 1
ATOM 535 C C . SER A 1 75 ? 33.375 -16.552 -56.043 1.00 43.72 75 SER A C 1
ATOM 537 O O . SER A 1 75 ? 32.728 -17.540 -56.387 1.00 43.72 75 SER A O 1
ATOM 539 N N . ALA A 1 76 ? 33.424 -16.142 -54.777 1.00 39.44 76 ALA A N 1
ATOM 540 C CA . ALA A 1 76 ? 32.418 -16.495 -53.797 1.00 39.44 76 ALA A CA 1
ATOM 541 C C . ALA A 1 76 ? 31.161 -15.702 -54.166 1.00 39.44 76 ALA A C 1
ATOM 543 O O . ALA A 1 76 ? 30.980 -14.557 -53.758 1.00 39.44 76 ALA A O 1
ATOM 544 N N . ALA A 1 77 ? 30.308 -16.302 -54.995 1.00 37.53 77 ALA A N 1
ATOM 545 C CA . ALA A 1 77 ? 28.934 -15.858 -55.167 1.00 37.53 77 ALA A CA 1
ATOM 546 C C . ALA A 1 77 ? 28.177 -16.143 -53.861 1.00 37.53 77 ALA A C 1
ATOM 548 O O . ALA A 1 77 ? 27.407 -17.094 -53.756 1.00 37.53 77 ALA A O 1
ATOM 549 N N . LEU A 1 78 ? 28.454 -15.350 -52.828 1.00 40.47 78 LEU A N 1
ATOM 550 C CA . LEU A 1 78 ? 27.573 -15.253 -51.681 1.00 40.47 78 LEU A CA 1
ATOM 551 C C . LEU A 1 78 ? 26.321 -14.540 -52.184 1.00 40.47 78 LEU A C 1
ATOM 553 O O . LEU A 1 78 ? 26.418 -13.483 -52.807 1.00 40.47 78 LEU A O 1
ATOM 557 N N . ALA A 1 79 ? 25.150 -15.126 -51.946 1.00 35.78 79 ALA A N 1
ATOM 558 C CA . ALA A 1 79 ? 23.890 -14.410 -52.055 1.00 35.78 79 ALA A CA 1
ATOM 559 C C . ALA A 1 79 ? 23.930 -13.265 -51.030 1.00 35.78 79 ALA A C 1
ATOM 561 O O . ALA A 1 79 ? 23.559 -13.436 -49.873 1.00 35.78 79 ALA A O 1
ATOM 562 N N . GLN A 1 80 ? 24.503 -12.128 -51.420 1.00 47.91 80 GLN A N 1
ATOM 563 C CA . GLN A 1 80 ? 24.585 -10.957 -50.568 1.00 47.91 80 GLN A CA 1
ATOM 564 C C . GLN A 1 80 ? 23.175 -10.391 -50.444 1.00 47.91 80 GLN A C 1
ATOM 566 O O . GLN A 1 80 ? 22.516 -10.107 -51.446 1.00 47.91 80 GLN A O 1
ATOM 571 N N . VAL A 1 81 ? 22.703 -10.244 -49.205 1.00 57.16 81 VAL A N 1
ATOM 572 C CA . VAL A 1 81 ? 21.553 -9.389 -48.919 1.00 57.16 81 VAL A CA 1
ATOM 573 C C . VAL A 1 81 ? 21.900 -8.014 -49.483 1.00 57.16 81 VAL A C 1
ATOM 575 O O . VAL A 1 81 ? 22.904 -7.416 -49.097 1.00 57.16 81 VAL A O 1
ATOM 578 N N . VAL A 1 82 ? 21.113 -7.541 -50.450 1.00 65.62 82 VAL A N 1
ATOM 579 C CA . VAL A 1 82 ? 21.293 -6.208 -51.028 1.00 65.62 82 VAL A CA 1
ATOM 580 C C . VAL A 1 82 ? 20.858 -5.199 -49.968 1.00 65.62 82 VAL A C 1
ATOM 582 O O . VAL A 1 82 ? 19.688 -4.849 -49.866 1.00 65.62 82 VAL A O 1
ATOM 585 N N . CYS A 1 83 ? 21.815 -4.770 -49.149 1.00 71.75 83 CYS A N 1
ATOM 586 C CA . CYS A 1 83 ? 21.655 -3.747 -48.116 1.00 71.75 83 CYS A CA 1
ATOM 587 C C . CYS A 1 83 ? 21.964 -2.338 -48.638 1.00 71.75 83 CYS A C 1
ATOM 589 O O . CYS A 1 83 ? 22.411 -1.469 -47.893 1.00 71.75 83 CYS A O 1
ATOM 591 N N . THR A 1 84 ? 21.738 -2.108 -49.933 1.00 60.06 84 THR A N 1
ATOM 592 C CA . THR A 1 84 ? 21.907 -0.803 -50.569 1.00 60.06 84 THR A CA 1
ATOM 593 C C . THR A 1 84 ? 20.547 -0.189 -50.875 1.00 60.06 84 THR A C 1
ATOM 595 O O . THR A 1 84 ? 19.652 -0.829 -51.429 1.00 60.06 84 THR A O 1
ATOM 598 N N . THR A 1 85 ? 20.381 1.076 -50.505 1.00 61.56 85 THR A N 1
ATOM 599 C CA . THR A 1 85 ? 19.236 1.894 -50.900 1.00 61.56 85 THR A CA 1
ATOM 600 C C . THR A 1 85 ? 19.540 2.568 -52.238 1.00 61.56 85 THR A C 1
ATOM 602 O O . THR A 1 85 ? 20.652 3.034 -52.489 1.00 61.56 85 THR A O 1
ATOM 605 N N . VAL A 1 86 ? 18.560 2.612 -53.144 1.00 59.94 86 VAL A N 1
ATOM 606 C CA . VAL A 1 86 ? 18.701 3.357 -54.403 1.00 59.94 86 VAL A CA 1
ATOM 607 C C . VAL A 1 86 ? 18.581 4.848 -54.078 1.00 59.94 86 VAL A C 1
ATOM 609 O O . VAL A 1 86 ? 17.488 5.317 -53.777 1.00 59.94 86 VAL A O 1
ATOM 612 N N . GLY A 1 87 ? 19.696 5.584 -54.131 1.00 70.06 87 GLY A N 1
ATOM 613 C CA . GLY A 1 87 ? 19.723 7.043 -53.942 1.00 70.06 87 GLY A CA 1
ATOM 614 C C . GLY A 1 87 ? 20.015 7.547 -52.521 1.00 70.06 87 GLY A C 1
ATOM 615 O O . GLY A 1 87 ? 19.794 8.727 -52.270 1.00 70.06 87 GLY A O 1
ATOM 616 N N . GLY A 1 88 ? 20.503 6.688 -51.619 1.00 78.12 88 GLY A N 1
ATOM 617 C CA . GLY A 1 88 ? 20.903 7.048 -50.251 1.00 78.12 88 GLY A CA 1
ATOM 618 C C . GLY A 1 88 ? 22.421 7.084 -50.017 1.00 78.12 88 GLY A C 1
ATOM 619 O O . GLY A 1 88 ? 23.204 6.714 -50.898 1.00 78.12 88 GLY A O 1
ATOM 620 N N . THR A 1 89 ? 22.850 7.508 -48.825 1.00 85.69 89 THR A N 1
ATOM 621 C CA . THR A 1 89 ? 24.213 7.268 -48.341 1.00 85.69 89 THR A CA 1
ATOM 622 C C . THR A 1 89 ? 24.359 5.781 -47.988 1.00 85.69 89 THR A C 1
ATOM 624 O O . THR A 1 89 ? 23.503 5.214 -47.307 1.00 85.69 89 THR A O 1
ATOM 627 N N . PRO A 1 90 ? 25.406 5.092 -48.473 1.00 85.75 90 PRO A N 1
ATOM 628 C CA . PRO A 1 90 ? 25.614 3.688 -48.135 1.00 85.75 90 PRO A CA 1
ATOM 629 C C . PRO A 1 90 ? 25.873 3.534 -46.628 1.00 85.75 90 PRO A C 1
ATOM 631 O O . PRO A 1 90 ? 26.413 4.458 -46.013 1.00 85.75 90 PRO A O 1
ATOM 634 N N . PRO A 1 91 ? 25.532 2.380 -46.031 1.00 91.94 91 PRO A N 1
ATOM 635 C CA . PRO A 1 91 ? 25.848 2.138 -44.635 1.00 91.94 91 PRO A CA 1
ATOM 636 C C . PRO A 1 91 ? 27.370 2.097 -44.419 1.00 91.94 91 PRO A C 1
ATOM 638 O O . PRO A 1 91 ? 28.115 1.551 -45.236 1.00 91.94 91 PRO A O 1
ATOM 641 N N . THR A 1 92 ? 27.836 2.659 -43.307 1.00 94.38 92 THR A N 1
ATOM 642 C CA . THR A 1 92 ? 29.224 2.595 -42.839 1.00 94.38 92 THR A CA 1
ATOM 643 C C . THR A 1 92 ? 29.352 1.560 -41.734 1.00 94.38 92 THR A C 1
ATOM 645 O O . THR A 1 92 ? 28.570 1.527 -40.786 1.00 94.38 92 THR A O 1
ATOM 648 N N . THR A 1 93 ? 30.341 0.679 -41.853 1.00 95.06 93 THR A N 1
ATOM 649 C CA . THR A 1 93 ? 30.564 -0.407 -40.894 1.00 95.06 93 THR A CA 1
ATOM 650 C C . THR A 1 93 ? 32.043 -0.562 -40.625 1.00 95.06 93 THR A C 1
ATOM 652 O O . THR A 1 93 ? 32.789 -0.973 -41.513 1.00 95.06 93 THR A O 1
ATOM 655 N N . THR A 1 94 ? 32.463 -0.194 -39.418 1.00 95.81 94 THR A N 1
ATOM 656 C CA . THR A 1 94 ? 33.866 -0.261 -38.987 1.00 95.81 94 THR A CA 1
ATOM 657 C C . THR A 1 94 ? 34.097 -1.334 -37.922 1.00 95.81 94 THR A C 1
ATOM 659 O O . THR A 1 94 ? 35.201 -1.873 -37.836 1.00 95.81 94 THR A O 1
ATOM 662 N N . GLY A 1 95 ? 33.058 -1.722 -37.175 1.00 90.62 95 GLY A N 1
ATOM 663 C CA . GLY A 1 95 ? 33.135 -2.782 -36.173 1.00 90.62 95 GLY A CA 1
ATOM 664 C C . GLY A 1 95 ? 33.319 -4.175 -36.784 1.00 90.62 95 GLY A C 1
ATOM 665 O O . GLY A 1 95 ? 32.634 -4.551 -37.736 1.00 90.62 95 GLY A O 1
ATOM 666 N N . GLY A 1 96 ? 34.225 -4.984 -36.231 1.00 90.94 96 GLY A N 1
ATOM 667 C CA . GLY A 1 96 ? 34.427 -6.369 -36.679 1.00 90.94 96 GLY A CA 1
ATOM 668 C C . GLY A 1 96 ? 33.191 -7.247 -36.438 1.00 90.94 96 GLY A C 1
ATOM 669 O O . GLY A 1 96 ? 32.497 -7.066 -35.444 1.00 90.94 96 GLY A O 1
ATOM 670 N N . SER A 1 97 ? 32.918 -8.215 -37.320 1.00 94.81 97 SER A N 1
ATOM 671 C CA . SER A 1 97 ? 31.797 -9.173 -37.184 1.00 94.81 97 SER A CA 1
ATOM 672 C C . SER A 1 97 ? 30.405 -8.536 -37.051 1.00 94.81 97 SER A C 1
ATOM 674 O O . SER A 1 97 ? 29.535 -9.089 -36.382 1.00 94.81 97 SER A O 1
ATOM 676 N 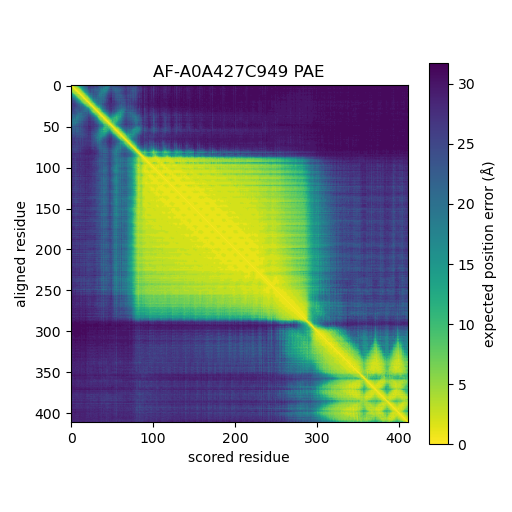N . SER A 1 98 ? 30.192 -7.375 -37.663 1.00 96.06 98 SER A N 1
ATOM 677 C CA . SER A 1 98 ? 28.944 -6.618 -37.563 1.00 96.06 98 SER A CA 1
ATOM 678 C C . SER A 1 98 ? 28.111 -6.674 -38.851 1.00 96.06 98 SER A C 1
ATOM 680 O O . SER A 1 98 ? 28.585 -7.082 -39.915 1.00 96.06 98 SER A O 1
ATOM 682 N N . PHE A 1 99 ? 26.842 -6.280 -38.747 1.00 94.56 99 PHE A N 1
ATOM 683 C CA . PHE A 1 99 ? 25.902 -6.194 -39.862 1.00 94.56 99 PHE A CA 1
ATOM 684 C C . PHE A 1 99 ? 25.284 -4.800 -39.921 1.00 94.56 99 PHE A C 1
ATOM 686 O O . PHE A 1 99 ? 24.797 -4.298 -38.911 1.00 94.56 99 PHE A O 1
ATOM 693 N N . SER A 1 100 ? 25.242 -4.198 -41.108 1.00 94.31 100 SER A N 1
ATOM 694 C CA . SER A 1 100 ? 24.559 -2.929 -41.350 1.00 94.31 100 SER A CA 1
ATOM 695 C C . SER A 1 100 ? 23.653 -3.012 -42.575 1.00 94.31 100 SER A C 1
ATOM 697 O O . SER A 1 100 ? 23.982 -3.655 -43.575 1.00 94.31 100 SER A O 1
ATOM 699 N N . CYS A 1 101 ? 22.488 -2.371 -42.503 1.00 93.25 101 CYS A N 1
ATOM 700 C CA . CYS A 1 101 ? 21.545 -2.363 -43.611 1.00 93.25 101 CYS A CA 1
ATOM 701 C C . CYS A 1 101 ? 20.684 -1.102 -43.653 1.00 93.25 101 CYS A C 1
ATOM 703 O O . CYS A 1 101 ? 19.916 -0.841 -42.727 1.00 93.25 101 CYS A O 1
ATOM 705 N N . GLY A 1 102 ? 20.749 -0.378 -44.771 1.00 91.50 102 GLY A N 1
ATOM 706 C CA . GLY A 1 102 ? 19.900 0.778 -45.049 1.00 91.50 102 GLY A CA 1
ATOM 707 C C . GLY A 1 102 ? 20.662 2.097 -45.197 1.00 91.50 102 GLY A C 1
ATOM 708 O O . GLY A 1 102 ? 21.889 2.135 -45.178 1.00 91.50 102 GLY A O 1
ATOM 709 N N . ASP A 1 103 ? 19.907 3.170 -45.421 1.00 92.31 103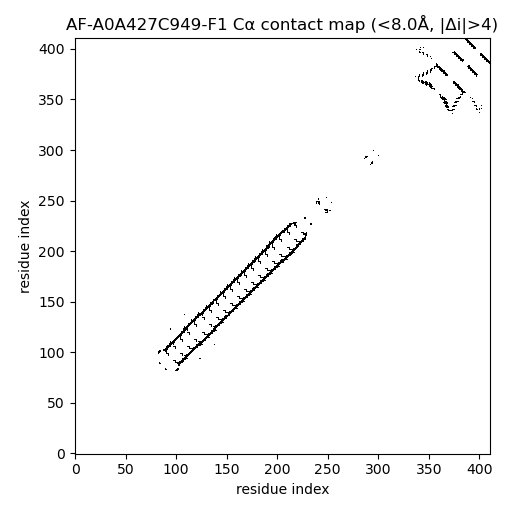 ASP A N 1
ATOM 710 C CA . ASP A 1 103 ? 20.421 4.496 -45.785 1.00 92.31 103 ASP A CA 1
ATOM 711 C C . ASP A 1 103 ? 21.093 5.196 -44.596 1.00 92.31 103 ASP A C 1
ATOM 713 O O . ASP A 1 103 ? 20.461 5.414 -43.564 1.00 92.31 103 ASP A O 1
ATOM 717 N N . GLY A 1 104 ? 22.370 5.548 -44.719 1.00 92.44 104 GLY A N 1
ATOM 718 C CA . GLY A 1 104 ? 23.114 6.291 -43.701 1.00 92.44 104 GLY A CA 1
ATOM 719 C C . GLY A 1 104 ? 23.243 5.591 -42.349 1.00 92.44 104 GLY A C 1
ATOM 720 O O . GLY A 1 104 ? 23.419 6.265 -41.337 1.00 92.44 104 GLY A O 1
ATOM 721 N N . VAL A 1 105 ? 23.113 4.263 -42.303 1.00 96.00 105 VAL A N 1
ATOM 722 C CA . VAL A 1 105 ? 23.354 3.484 -41.082 1.00 96.00 105 VAL A CA 1
ATOM 723 C C . VAL A 1 105 ? 24.847 3.491 -40.752 1.00 96.00 105 VAL A C 1
ATOM 725 O O . VAL A 1 105 ? 25.667 3.236 -41.626 1.00 96.00 105 VAL A O 1
ATOM 728 N N . VAL A 1 106 ? 25.195 3.732 -39.491 1.00 97.12 106 VAL A N 1
ATOM 729 C CA . VAL A 1 106 ? 26.567 3.716 -38.972 1.00 97.12 106 VAL A CA 1
ATOM 730 C C . VAL A 1 106 ? 26.681 2.629 -37.908 1.00 97.12 106 VAL A C 1
ATOM 732 O O . VAL A 1 106 ? 25.974 2.674 -36.903 1.00 97.12 106 VAL A O 1
ATOM 735 N N . VAL A 1 107 ? 27.562 1.651 -38.115 1.00 97.56 107 VAL A N 1
ATOM 736 C CA . VAL A 1 107 ? 27.866 0.592 -37.139 1.00 97.56 107 VAL A CA 1
ATOM 737 C C . VAL A 1 107 ? 29.365 0.578 -36.856 1.00 97.56 107 VAL A C 1
ATOM 739 O O . VAL A 1 107 ? 30.154 0.055 -37.646 1.00 97.56 107 VAL A O 1
ATOM 742 N N . ASP A 1 108 ? 29.753 1.152 -35.721 1.00 97.31 108 ASP A N 1
ATOM 743 C CA . ASP A 1 108 ? 31.152 1.222 -35.282 1.00 97.31 108 ASP A CA 1
ATOM 744 C C . ASP A 1 108 ? 31.496 0.165 -34.227 1.00 97.31 108 ASP A C 1
ATOM 746 O O . ASP A 1 108 ? 32.640 -0.278 -34.136 1.00 97.31 108 ASP A O 1
ATOM 750 N N . GLY A 1 109 ? 30.497 -0.298 -33.473 1.00 95.75 109 GLY A N 1
ATOM 751 C CA . GLY A 1 109 ? 30.675 -1.354 -32.483 1.00 95.75 109 GLY A CA 1
ATOM 752 C C . GLY A 1 109 ? 30.932 -2.730 -33.102 1.00 95.75 109 GLY A C 1
ATOM 753 O O . GLY A 1 109 ? 30.330 -3.108 -34.112 1.00 95.75 109 GLY A O 1
ATOM 754 N N . GLY A 1 110 ? 31.829 -3.504 -32.490 1.00 96.31 110 GLY A N 1
ATOM 755 C CA . GLY A 1 110 ? 32.104 -4.885 -32.882 1.00 96.31 110 GLY A CA 1
ATOM 756 C C . GLY A 1 110 ? 30.965 -5.834 -32.502 1.00 96.31 110 GLY A C 1
ATOM 757 O O . GLY A 1 110 ? 30.328 -5.658 -31.472 1.00 96.31 110 GLY A O 1
ATOM 758 N N . ALA A 1 111 ? 30.728 -6.866 -33.315 1.00 97.69 111 ALA A N 1
ATOM 759 C CA . ALA A 1 111 ? 29.672 -7.866 -33.126 1.00 97.69 111 ALA A CA 1
ATOM 760 C C . ALA A 1 111 ? 28.251 -7.271 -33.010 1.00 97.69 111 ALA A C 1
ATOM 762 O O . ALA A 1 111 ? 27.407 -7.809 -32.295 1.00 97.69 111 ALA A O 1
ATOM 763 N N . SER A 1 112 ? 27.998 -6.168 -33.718 1.00 98.19 112 SER A N 1
ATOM 764 C CA . SER A 1 112 ? 26.767 -5.377 -33.605 1.00 98.19 112 SER A CA 1
ATOM 765 C C . SER A 1 112 ? 25.894 -5.422 -34.866 1.00 98.19 112 SER A C 1
ATOM 767 O O . SER A 1 112 ? 26.342 -5.805 -35.949 1.00 98.19 112 SER A O 1
ATOM 769 N N . VAL A 1 113 ? 24.629 -5.018 -34.736 1.00 98.00 113 VAL A N 1
ATOM 770 C CA . VAL A 1 113 ? 23.629 -5.022 -35.819 1.00 98.00 113 VAL A CA 1
ATOM 771 C C . VAL A 1 113 ? 22.981 -3.646 -35.942 1.00 98.00 113 VAL A C 1
ATOM 773 O O . VAL A 1 113 ? 22.374 -3.178 -34.988 1.00 98.00 113 VAL A O 1
ATOM 776 N N . GLY A 1 114 ? 23.050 -3.021 -37.117 1.00 97.44 114 GLY A N 1
ATOM 777 C CA . GLY A 1 114 ? 22.377 -1.759 -37.441 1.00 97.44 114 GLY A CA 1
ATOM 778 C C . GLY A 1 114 ? 21.432 -1.900 -38.634 1.00 97.44 114 GLY A C 1
ATOM 779 O O . GLY A 1 114 ? 21.860 -2.293 -39.716 1.00 97.44 114 GLY A O 1
ATOM 780 N N . ILE A 1 115 ? 20.148 -1.576 -38.485 1.00 96.31 115 ILE A N 1
ATOM 781 C CA . ILE A 1 115 ? 19.164 -1.673 -39.577 1.00 96.31 115 ILE A CA 1
ATOM 782 C C . ILE A 1 115 ? 18.247 -0.450 -39.578 1.00 96.31 115 ILE A C 1
ATOM 784 O O . ILE A 1 115 ? 17.558 -0.199 -38.594 1.00 96.31 115 ILE A O 1
ATOM 788 N N . GLY A 1 116 ? 18.140 0.268 -40.697 1.00 94.56 116 GLY A N 1
ATOM 789 C CA . GLY A 1 116 ? 17.177 1.364 -40.832 1.00 94.56 116 GLY A CA 1
ATOM 790 C C . GLY A 1 116 ? 17.675 2.536 -41.666 1.00 94.56 116 GLY A C 1
ATOM 791 O O . GLY A 1 116 ? 18.331 2.358 -42.685 1.00 94.56 116 GLY A O 1
ATOM 792 N N . THR A 1 117 ? 17.311 3.746 -41.245 1.00 95.31 117 THR A N 1
ATOM 793 C CA . THR A 1 117 ? 17.754 4.994 -41.875 1.00 95.31 117 THR A CA 1
ATOM 794 C C . THR A 1 117 ? 18.400 5.864 -40.814 1.00 95.31 117 THR A C 1
ATOM 796 O O . THR A 1 117 ? 17.756 6.164 -39.808 1.00 95.31 117 THR A O 1
ATOM 799 N N . THR A 1 118 ? 19.654 6.260 -41.019 1.00 96.31 118 THR A N 1
ATOM 800 C CA . THR A 1 118 ? 20.415 7.065 -40.048 1.00 96.31 118 THR A CA 1
ATOM 801 C C . THR A 1 118 ? 20.456 6.407 -38.659 1.00 96.31 118 THR A C 1
ATOM 803 O O . THR A 1 118 ? 20.375 7.071 -37.631 1.00 96.31 118 THR A O 1
ATOM 806 N N . THR A 1 119 ? 20.495 5.074 -38.621 1.00 98.06 119 THR A N 1
ATOM 807 C CA . THR A 1 119 ? 20.658 4.290 -37.391 1.00 98.06 119 THR A CA 1
ATOM 808 C C . THR A 1 119 ? 22.122 4.317 -36.971 1.00 98.06 119 THR A C 1
ATOM 810 O O . THR A 1 119 ? 22.981 4.059 -37.810 1.00 98.06 119 THR A O 1
ATOM 813 N N . THR A 1 120 ? 22.412 4.558 -35.695 1.00 98.44 120 THR A N 1
ATOM 814 C CA . THR A 1 120 ? 23.781 4.585 -35.161 1.00 98.44 120 THR A CA 1
ATOM 815 C C . THR A 1 120 ? 23.961 3.502 -34.105 1.00 98.44 120 THR A C 1
ATOM 817 O O . THR A 1 120 ? 23.229 3.462 -33.118 1.00 98.44 120 THR A O 1
ATOM 820 N N . VAL A 1 121 ? 24.958 2.640 -34.286 1.00 98.62 121 VAL A N 1
ATOM 821 C CA . VAL A 1 121 ? 25.320 1.578 -33.341 1.00 98.62 121 VAL A CA 1
ATOM 822 C C . VAL A 1 121 ? 26.818 1.650 -33.071 1.00 98.62 121 VAL A C 1
ATOM 824 O O . VAL A 1 121 ? 27.622 1.091 -33.816 1.00 98.62 121 VAL A O 1
ATOM 827 N N . SER A 1 122 ? 27.209 2.383 -32.030 1.00 97.88 122 SER A N 1
ATOM 828 C CA . SER A 1 122 ? 28.621 2.556 -31.652 1.00 97.88 122 SER A CA 1
ATOM 829 C C . SER A 1 122 ? 29.065 1.617 -30.532 1.00 97.88 122 SER A C 1
ATOM 831 O O . SER A 1 122 ? 30.260 1.413 -30.349 1.00 97.88 122 SER A O 1
ATOM 833 N N . GLY A 1 123 ? 28.121 1.025 -29.800 1.00 97.00 123 GLY A N 1
ATOM 834 C CA . GLY A 1 123 ? 28.413 0.042 -28.763 1.00 97.00 123 GLY A CA 1
ATOM 835 C C . GLY A 1 123 ? 28.781 -1.336 -29.306 1.00 97.00 123 GLY A C 1
ATOM 836 O O . GLY A 1 123 ? 28.182 -1.802 -30.281 1.00 97.00 123 GLY A O 1
ATOM 837 N N . ASN A 1 124 ? 29.742 -1.998 -28.660 1.00 97.81 124 ASN A N 1
ATOM 838 C CA . ASN A 1 124 ? 30.058 -3.403 -28.917 1.00 97.81 124 ASN A CA 1
ATOM 839 C C . ASN A 1 124 ? 28.895 -4.301 -28.485 1.00 97.81 124 ASN A C 1
ATOM 841 O O . ASN A 1 124 ? 28.269 -4.041 -27.460 1.00 97.81 124 ASN A O 1
ATOM 845 N N . ASN A 1 125 ? 28.648 -5.375 -29.235 1.00 98.31 125 ASN A N 1
ATOM 846 C CA . ASN A 1 125 ? 27.602 -6.357 -28.950 1.00 98.31 125 ASN A CA 1
ATOM 847 C C . ASN A 1 125 ? 26.192 -5.743 -28.876 1.00 98.31 125 ASN A C 1
ATOM 849 O O . ASN A 1 125 ? 25.349 -6.214 -28.116 1.00 98.31 125 ASN A O 1
ATOM 853 N N . SER A 1 126 ? 25.940 -4.701 -29.671 1.00 98.69 126 SER A N 1
ATOM 854 C CA . SER A 1 126 ? 24.720 -3.896 -29.596 1.00 98.69 126 SER A CA 1
ATOM 855 C C . SER A 1 126 ? 23.829 -4.050 -30.829 1.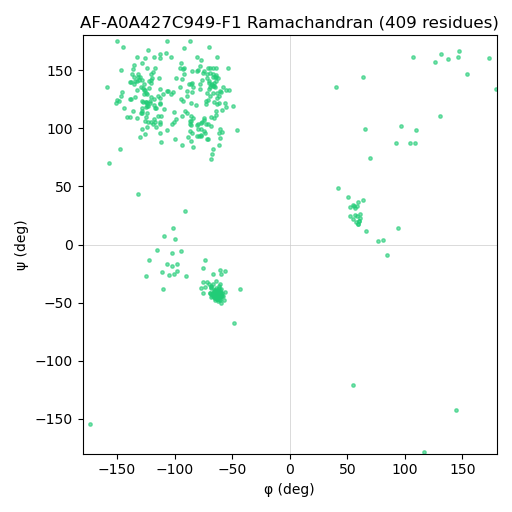00 98.69 126 SER A C 1
ATOM 857 O O . SER A 1 126 ? 24.265 -4.449 -31.913 1.00 98.69 126 SER A O 1
ATOM 859 N N . VAL A 1 127 ? 22.557 -3.691 -30.683 1.00 98.81 127 VAL A N 1
ATOM 860 C CA . VAL A 1 127 ? 21.547 -3.765 -31.742 1.00 98.81 127 VAL A CA 1
ATOM 861 C C . VAL A 1 127 ? 20.842 -2.421 -31.880 1.00 98.81 127 VAL A C 1
ATOM 863 O O . VAL A 1 127 ? 20.243 -1.932 -30.933 1.00 98.81 127 VAL A O 1
ATOM 866 N N . GLY A 1 128 ? 20.858 -1.838 -33.075 1.00 98.50 128 GLY A N 1
ATOM 867 C CA . GLY A 1 128 ? 20.066 -0.668 -33.442 1.00 98.50 128 GLY A CA 1
ATOM 868 C C . GLY A 1 128 ? 19.159 -0.986 -34.622 1.00 98.50 128 GLY A C 1
ATOM 869 O O . GLY A 1 128 ? 19.637 -1.356 -35.693 1.00 98.50 128 GLY A 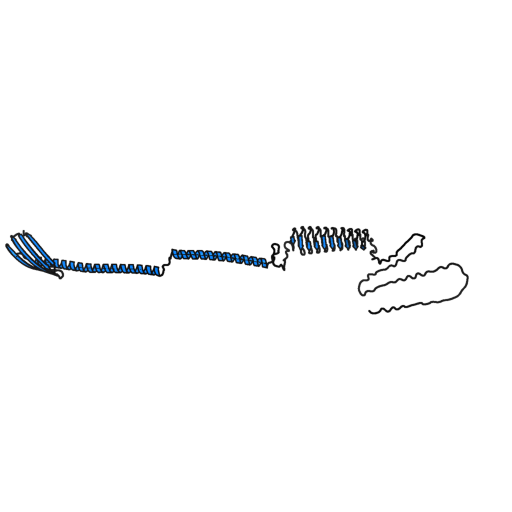O 1
ATOM 870 N N . VAL A 1 129 ? 17.846 -0.832 -34.462 1.00 98.56 129 VAL A N 1
ATOM 871 C CA . VAL A 1 129 ? 16.871 -1.078 -35.530 1.00 98.56 129 VAL A CA 1
ATOM 872 C C . VAL A 1 129 ? 15.827 0.031 -35.568 1.00 98.56 129 VAL A C 1
ATOM 874 O O . VAL A 1 129 ? 15.014 0.163 -34.660 1.00 98.56 129 VAL A O 1
ATOM 877 N N . GLY A 1 130 ? 15.787 0.799 -36.653 1.00 97.50 130 GLY A N 1
ATOM 878 C CA . GLY A 1 130 ? 14.790 1.845 -36.880 1.00 97.50 130 GLY A CA 1
ATOM 879 C C . GLY A 1 130 ? 15.391 3.173 -37.323 1.00 97.50 130 GLY A C 1
ATOM 880 O O . GLY A 1 130 ? 16.587 3.422 -37.197 1.00 97.50 130 GLY A O 1
ATOM 881 N N . VAL A 1 131 ? 14.539 4.048 -37.861 1.00 98.12 131 VAL A N 1
ATOM 882 C CA . VAL A 1 131 ? 14.947 5.388 -38.308 1.00 98.12 131 VAL A CA 1
ATOM 883 C C . VAL A 1 131 ? 15.474 6.186 -37.118 1.00 98.12 131 VAL A C 1
ATOM 885 O O . VAL A 1 131 ? 14.724 6.378 -36.166 1.00 98.12 131 VAL A O 1
ATOM 888 N N . LEU A 1 132 ? 16.717 6.668 -37.167 1.00 98.19 132 LEU A N 1
ATOM 889 C CA . LEU A 1 132 ? 17.367 7.394 -36.064 1.00 98.19 132 LEU A CA 1
ATOM 890 C C . LEU A 1 132 ? 17.489 6.593 -34.753 1.00 98.19 132 LEU A C 1
ATOM 892 O O . LEU A 1 132 ? 17.611 7.196 -33.690 1.00 98.19 132 LEU A O 1
ATOM 896 N N . ALA A 1 133 ? 17.414 5.258 -34.793 1.00 98.69 133 ALA A N 1
ATOM 897 C CA . ALA A 1 133 ? 17.706 4.450 -33.609 1.00 98.69 133 ALA A CA 1
ATOM 898 C C . ALA A 1 133 ? 19.191 4.591 -33.226 1.00 98.69 133 ALA A C 1
ATOM 900 O O . ALA A 1 133 ? 20.054 4.609 -34.105 1.00 98.69 133 ALA A O 1
ATOM 901 N N . ALA A 1 134 ? 19.485 4.690 -31.932 1.00 98.75 134 ALA A N 1
ATOM 902 C CA . ALA A 1 134 ? 20.817 4.951 -31.401 1.00 98.75 134 ALA A CA 1
ATOM 903 C C . ALA A 1 134 ? 21.143 3.983 -30.254 1.00 98.75 134 ALA A C 1
ATOM 905 O O . ALA A 1 134 ? 20.587 4.105 -29.167 1.00 98.75 134 ALA A O 1
ATOM 906 N N . ALA A 1 135 ? 22.050 3.040 -30.500 1.00 98.75 135 ALA A N 1
ATOM 907 C CA . ALA A 1 135 ? 22.573 2.091 -29.516 1.00 98.75 135 ALA A CA 1
ATOM 908 C C . ALA A 1 135 ? 24.054 2.419 -29.267 1.00 98.75 135 ALA A C 1
ATOM 910 O O . ALA A 1 135 ? 24.943 1.979 -30.005 1.00 98.75 135 ALA A O 1
ATOM 911 N N . THR A 1 136 ? 24.316 3.313 -28.311 1.00 98.38 136 THR A N 1
ATOM 912 C CA . THR A 1 136 ? 25.590 4.052 -28.258 1.00 98.38 136 THR A CA 1
ATOM 913 C C . THR A 1 136 ? 26.592 3.550 -27.225 1.00 98.38 136 THR A C 1
ATOM 915 O O . THR A 1 136 ? 27.733 4.008 -27.233 1.00 98.38 136 THR A O 1
ATOM 918 N N . ASN A 1 137 ? 26.191 2.609 -26.370 1.00 98.44 137 ASN A N 1
ATOM 919 C CA . ASN A 1 137 ? 27.028 2.005 -25.329 1.00 98.44 137 ASN A CA 1
ATOM 920 C C . ASN A 1 137 ? 27.072 0.475 -25.492 1.00 98.44 137 ASN A C 1
ATOM 922 O O . ASN A 1 137 ? 26.311 -0.081 -26.287 1.00 98.44 137 ASN A O 1
ATOM 926 N N . GLU A 1 138 ? 27.981 -0.210 -24.806 1.00 98.50 138 GLU A N 1
ATOM 927 C CA . GLU A 1 138 ? 28.159 -1.661 -24.941 1.00 98.50 138 GLU A CA 1
ATOM 928 C C . GLU A 1 138 ? 26.922 -2.438 -24.475 1.00 98.50 138 GLU A C 1
ATOM 930 O O . GLU A 1 138 ? 26.255 -2.045 -23.518 1.00 98.50 138 GLU A O 1
ATOM 935 N N . TYR A 1 139 ? 26.632 -3.547 -25.158 1.00 98.50 139 TYR A N 1
ATOM 936 C CA . TYR A 1 139 ? 25.521 -4.459 -24.859 1.00 98.50 139 TYR A CA 1
ATOM 937 C C . TYR A 1 139 ? 24.128 -3.812 -24.939 1.00 98.50 139 TYR A C 1
ATOM 939 O O . TYR A 1 139 ? 23.190 -4.268 -24.293 1.00 98.50 139 TYR A O 1
ATOM 947 N N . THR A 1 140 ? 23.970 -2.749 -25.730 1.00 98.81 140 THR A N 1
ATOM 948 C CA . THR A 1 140 ? 22.707 -2.000 -25.811 1.00 98.81 140 THR A CA 1
ATOM 949 C C . THR A 1 140 ? 21.773 -2.503 -26.902 1.00 98.81 140 THR A C 1
ATOM 951 O O . THR A 1 140 ? 22.203 -2.980 -27.953 1.00 98.81 140 THR A O 1
ATOM 954 N N . THR A 1 141 ? 20.467 -2.326 -26.702 1.00 98.88 141 THR A N 1
ATOM 955 C CA . THR A 1 141 ? 19.445 -2.613 -27.720 1.00 98.88 141 THR A CA 1
ATOM 956 C C . THR A 1 141 ? 18.525 -1.411 -27.914 1.00 98.88 141 THR A C 1
ATOM 958 O O . THR A 1 141 ? 17.763 -1.071 -27.021 1.00 98.88 141 THR A O 1
ATOM 961 N N . ALA A 1 142 ? 18.536 -0.785 -29.091 1.00 98.81 142 ALA A N 1
ATOM 962 C CA . ALA A 1 142 ? 17.644 0.311 -29.471 1.00 98.81 142 ALA A CA 1
ATOM 963 C C . ALA A 1 142 ? 16.764 -0.096 -30.663 1.00 98.81 142 ALA A C 1
ATOM 965 O O . ALA A 1 142 ? 17.233 -0.158 -31.800 1.00 98.81 142 ALA A O 1
ATOM 966 N N . ILE A 1 143 ? 15.477 -0.367 -30.435 1.00 98.81 143 ILE A N 1
ATOM 967 C CA . ILE A 1 143 ? 14.534 -0.806 -31.475 1.00 98.81 143 ILE A CA 1
ATOM 968 C C . ILE A 1 143 ? 13.333 0.137 -31.538 1.00 98.81 143 ILE A C 1
ATOM 970 O O . ILE A 1 143 ? 12.489 0.173 -30.648 1.00 98.81 143 ILE A O 1
ATOM 974 N N . GLY A 1 144 ? 13.205 0.862 -32.642 1.00 98.56 144 GLY A N 1
ATOM 975 C CA . GLY A 1 144 ? 12.131 1.816 -32.885 1.00 98.56 144 GLY A CA 1
ATOM 976 C C . GLY A 1 144 ? 12.655 3.099 -33.511 1.00 98.56 144 GLY A C 1
ATOM 977 O O . GLY A 1 144 ? 13.840 3.420 -33.440 1.00 98.56 144 GLY A O 1
ATOM 978 N N . ARG A 1 145 ? 11.768 3.862 -34.156 1.00 98.69 145 ARG A N 1
ATOM 979 C CA . ARG A 1 145 ? 12.158 5.178 -34.669 1.00 98.69 145 ARG A CA 1
ATOM 980 C C . ARG A 1 145 ? 12.553 6.076 -33.492 1.00 98.69 145 ARG A C 1
ATOM 982 O O . ARG A 1 145 ? 11.743 6.265 -32.587 1.00 98.69 145 ARG A O 1
ATOM 989 N N . SER A 1 146 ? 13.752 6.650 -33.553 1.00 98.56 146 SER A N 1
ATOM 990 C CA . SER A 1 146 ? 14.329 7.515 -32.518 1.00 98.56 146 SER A CA 1
ATOM 991 C C . SER A 1 146 ? 14.491 6.839 -31.149 1.00 98.56 146 SER A C 1
ATOM 993 O O . SER A 1 146 ? 14.583 7.537 -30.146 1.00 98.56 146 SER A O 1
ATOM 995 N N . ALA A 1 147 ? 14.509 5.501 -31.085 1.00 98.88 147 ALA A N 1
ATOM 996 C CA . ALA A 1 147 ? 14.851 4.791 -29.855 1.00 98.88 147 ALA A CA 1
ATOM 997 C C . ALA A 1 147 ? 16.320 5.057 -29.486 1.00 98.88 147 ALA A C 1
ATOM 999 O O . ALA A 1 147 ? 17.185 5.011 -30.360 1.00 98.88 147 ALA A O 1
ATOM 1000 N N . GLN A 1 148 ? 16.608 5.315 -28.215 1.00 98.81 148 GLN A N 1
ATOM 1001 C CA . GLN A 1 148 ? 17.940 5.645 -27.714 1.00 98.81 148 GLN A CA 1
ATOM 1002 C C . GLN A 1 148 ? 18.283 4.761 -26.516 1.00 98.81 148 GLN A C 1
ATOM 1004 O O . GLN A 1 148 ? 17.679 4.911 -25.459 1.00 98.81 148 GLN A O 1
ATOM 1009 N N . ALA A 1 149 ? 19.269 3.885 -26.676 1.00 98.88 149 ALA A N 1
ATOM 1010 C CA . ALA A 1 149 ? 19.880 3.108 -25.604 1.00 98.88 149 ALA A CA 1
ATOM 1011 C C . ALA A 1 149 ? 21.332 3.580 -25.423 1.00 98.88 149 ALA A C 1
ATOM 1013 O O . ALA A 1 149 ? 22.186 3.335 -26.282 1.00 98.88 149 ALA A O 1
ATOM 1014 N N . SER A 1 150 ? 21.596 4.330 -24.351 1.00 98.50 150 SER A N 1
ATOM 1015 C CA . SER A 1 150 ? 22.888 4.986 -24.097 1.00 98.50 150 SER A CA 1
ATOM 1016 C C . SER A 1 150 ? 23.554 4.601 -22.776 1.00 98.50 150 SER A C 1
ATOM 1018 O O . SER A 1 150 ? 24.739 4.890 -22.609 1.00 98.50 150 SER A O 1
ATOM 1020 N N . GLY A 1 151 ? 22.838 3.946 -21.863 1.00 98.69 151 GLY A N 1
ATOM 1021 C CA . GLY A 1 151 ? 23.446 3.327 -20.684 1.00 98.69 151 GLY A CA 1
ATOM 1022 C C . GLY A 1 151 ? 24.121 2.003 -21.034 1.00 98.69 151 GLY A C 1
ATOM 1023 O O . GLY A 1 151 ? 23.733 1.355 -22.009 1.00 98.69 151 GLY A O 1
ATOM 1024 N N . TYR A 1 152 ? 25.134 1.601 -20.273 1.00 98.75 152 TYR A N 1
ATOM 1025 C CA . TYR A 1 152 ? 25.750 0.277 -20.385 1.00 98.75 152 TYR A CA 1
ATOM 1026 C C . TYR A 1 152 ? 24.675 -0.807 -20.232 1.00 98.75 152 TYR A C 1
ATOM 1028 O O . TYR A 1 152 ? 23.848 -0.697 -19.336 1.00 98.75 152 TYR A O 1
ATOM 1036 N N . ALA A 1 153 ? 24.648 -1.811 -21.113 1.00 98.56 153 ALA A N 1
ATOM 1037 C CA . ALA A 1 153 ? 23.669 -2.905 -21.075 1.00 98.56 153 ALA A CA 1
ATOM 1038 C C . ALA A 1 153 ? 22.186 -2.463 -21.015 1.00 98.56 153 ALA A C 1
ATOM 1040 O O . ALA A 1 153 ? 21.363 -3.135 -20.409 1.00 98.56 153 ALA A O 1
ATOM 1041 N N . SER A 1 154 ? 21.844 -1.322 -21.627 1.00 98.81 154 SER A N 1
ATOM 1042 C CA . SER A 1 154 ? 20.480 -0.771 -21.605 1.00 98.81 154 SER A CA 1
ATOM 1043 C C . SER A 1 154 ? 19.631 -1.142 -22.830 1.00 98.81 154 SER A C 1
ATOM 1045 O O . SER A 1 154 ? 20.137 -1.302 -23.949 1.00 98.81 154 SER A O 1
ATOM 1047 N N . GLU A 1 155 ? 18.308 -1.210 -22.657 1.00 98.88 155 GLU A N 1
ATOM 1048 C CA . GLU A 1 155 ? 17.354 -1.556 -23.715 1.00 98.88 155 GLU A CA 1
ATOM 1049 C C . GLU A 1 155 ? 16.261 -0.499 -23.905 1.00 98.88 155 GLU A C 1
ATOM 1051 O O . GLU A 1 155 ? 15.426 -0.277 -23.038 1.00 98.88 155 GLU A O 1
ATOM 1056 N N . ALA A 1 156 ? 16.189 0.103 -25.091 1.00 98.88 156 ALA A N 1
ATOM 1057 C CA . ALA A 1 156 ? 15.134 1.021 -25.504 1.00 98.88 156 ALA A CA 1
ATOM 1058 C C . ALA A 1 156 ? 14.313 0.421 -26.654 1.00 98.88 156 ALA A C 1
ATOM 1060 O O . ALA A 1 156 ? 14.790 0.324 -27.786 1.00 98.88 156 ALA A O 1
ATOM 1061 N N . ILE A 1 157 ? 13.056 0.053 -26.403 1.00 98.88 157 ILE A N 1
ATOM 1062 C CA . ILE A 1 157 ? 12.162 -0.527 -27.415 1.00 98.88 157 ILE A CA 1
ATOM 1063 C C . ILE A 1 157 ? 10.869 0.286 -27.503 1.00 98.88 157 ILE A C 1
ATOM 1065 O O . ILE A 1 157 ? 10.014 0.241 -26.619 1.00 98.88 157 ILE A O 1
ATOM 1069 N N . GLY A 1 158 ? 10.694 1.004 -28.610 1.00 98.69 158 GLY A N 1
ATOM 1070 C CA . GLY A 1 158 ? 9.531 1.850 -28.870 1.00 98.69 158 GLY A CA 1
ATOM 1071 C C . GLY A 1 158 ? 9.869 3.093 -29.690 1.00 98.69 158 GLY A C 1
ATOM 1072 O O . GLY A 1 158 ? 11.028 3.455 -29.873 1.00 98.69 158 GLY A O 1
ATOM 1073 N N . PHE A 1 159 ? 8.840 3.768 -30.208 1.00 98.75 159 PHE A N 1
ATOM 1074 C CA . PHE A 1 159 ? 9.019 5.093 -30.808 1.00 98.75 159 PHE A CA 1
ATOM 1075 C C . PHE A 1 159 ? 9.510 6.065 -29.732 1.00 98.75 159 PHE A C 1
ATOM 1077 O O . PHE A 1 159 ? 8.812 6.245 -28.740 1.00 98.75 159 PHE A O 1
ATOM 1084 N N . ASN A 1 160 ? 10.677 6.681 -29.928 1.00 98.69 160 ASN A N 1
ATOM 1085 C CA . ASN A 1 160 ? 11.250 7.646 -28.984 1.00 98.69 160 ASN A CA 1
ATOM 1086 C C . ASN A 1 160 ? 11.448 7.089 -27.551 1.00 98.69 160 ASN A C 1
ATOM 1088 O O . ASN A 1 160 ? 11.430 7.843 -26.580 1.00 98.69 160 ASN A O 1
ATOM 1092 N N . ALA A 1 161 ? 11.604 5.768 -27.402 1.00 98.88 161 ALA A N 1
ATOM 1093 C CA . ALA A 1 161 ? 11.974 5.155 -26.126 1.00 98.88 161 ALA A CA 1
ATOM 1094 C C . ALA A 1 161 ? 13.413 5.545 -25.758 1.00 98.88 161 ALA A C 1
ATOM 1096 O O . ALA A 1 161 ? 14.287 5.538 -26.626 1.00 98.88 161 ALA A O 1
ATOM 1097 N N . ARG A 1 162 ? 13.672 5.869 -24.491 1.00 98.88 162 ARG A N 1
ATOM 1098 C CA . ARG A 1 162 ? 14.976 6.326 -23.998 1.00 98.88 162 ARG A CA 1
ATOM 1099 C C . ARG A 1 162 ? 15.396 5.496 -22.791 1.00 98.88 162 ARG A C 1
ATOM 1101 O O . ARG A 1 162 ? 14.775 5.598 -21.742 1.00 98.88 162 ARG A O 1
ATOM 1108 N N . SER A 1 163 ? 16.450 4.707 -22.945 1.00 98.81 163 SER A N 1
ATOM 1109 C CA . SER A 1 163 ? 17.112 3.978 -21.864 1.00 98.81 163 SER A CA 1
ATOM 1110 C C . SER A 1 163 ? 18.500 4.574 -21.666 1.00 98.81 163 SER A C 1
ATOM 1112 O O . SER A 1 163 ? 19.383 4.424 -22.514 1.00 98.81 163 SER A O 1
ATOM 1114 N N . ILE A 1 164 ? 18.653 5.371 -20.612 1.00 98.62 164 ILE A N 1
ATOM 1115 C CA . ILE A 1 164 ? 19.807 6.254 -20.406 1.00 98.62 164 ILE A CA 1
ATOM 1116 C C . ILE A 1 164 ? 20.679 5.765 -19.256 1.00 98.62 164 ILE A C 1
ATOM 1118 O O . ILE A 1 164 ? 21.900 5.860 -19.364 1.00 98.62 164 ILE A O 1
ATOM 1122 N N . GLY A 1 165 ? 20.072 5.251 -18.186 1.00 98.69 165 GLY A N 1
ATOM 1123 C CA . GLY A 1 165 ? 20.813 4.671 -17.070 1.00 98.69 165 GLY A CA 1
ATOM 1124 C C . GLY A 1 165 ? 21.501 3.364 -17.463 1.00 98.69 165 GLY A C 1
ATOM 1125 O O . GLY A 1 165 ? 21.027 2.642 -18.344 1.00 98.69 165 GLY A O 1
ATOM 1126 N N . ASP A 1 166 ? 22.612 3.041 -16.814 1.00 98.81 166 ASP A N 1
ATOM 1127 C CA . ASP A 1 166 ? 23.227 1.719 -16.956 1.00 98.81 166 ASP A CA 1
ATOM 1128 C C . ASP A 1 166 ? 22.256 0.642 -16.447 1.00 98.81 166 ASP A C 1
ATOM 1130 O O . ASP A 1 166 ? 21.490 0.896 -15.516 1.00 98.81 166 ASP A O 1
ATOM 1134 N N . ASP A 1 167 ? 22.230 -0.519 -17.099 1.00 98.75 167 ASP A N 1
ATOM 1135 C CA . ASP A 1 167 ? 21.315 -1.639 -16.835 1.00 98.75 167 ASP A CA 1
ATOM 1136 C C . ASP A 1 167 ? 19.818 -1.255 -16.886 1.00 98.75 167 ASP A C 1
ATOM 1138 O O . ASP A 1 167 ? 18.970 -1.900 -16.266 1.00 98.75 167 ASP A O 1
ATOM 1142 N N . SER A 1 168 ? 19.476 -0.161 -17.578 1.00 98.81 168 SER A N 1
ATOM 1143 C CA . SER A 1 168 ? 18.105 0.354 -17.625 1.00 98.81 168 SER A CA 1
ATOM 1144 C C . SER A 1 168 ? 17.296 -0.194 -18.799 1.00 98.81 168 SER A C 1
ATOM 1146 O O . SER A 1 168 ? 17.805 -0.359 -19.909 1.00 98.81 168 SER A O 1
ATOM 1148 N N . ILE A 1 169 ? 15.990 -0.367 -18.586 1.00 98.94 169 ILE A N 1
ATOM 1149 C CA . ILE A 1 169 ? 15.031 -0.857 -19.585 1.00 98.94 169 ILE A CA 1
ATOM 1150 C C . ILE A 1 169 ? 13.935 0.188 -19.823 1.00 98.94 169 ILE A C 1
ATOM 1152 O O . ILE A 1 169 ? 13.238 0.579 -18.891 1.00 98.94 169 ILE A O 1
ATOM 1156 N N . ALA A 1 170 ? 13.695 0.578 -21.073 1.00 98.88 170 ALA A N 1
ATOM 1157 C CA . ALA A 1 170 ? 12.604 1.449 -21.504 1.00 98.88 170 ALA A CA 1
ATOM 1158 C C . ALA A 1 170 ? 11.781 0.781 -22.623 1.00 98.88 170 ALA A C 1
ATOM 1160 O O . ALA A 1 170 ? 12.216 0.690 -23.772 1.00 98.88 170 ALA A O 1
ATOM 1161 N N . LEU A 1 171 ? 10.569 0.318 -22.300 1.00 98.88 171 LEU A N 1
ATOM 1162 C CA . LEU A 1 171 ? 9.670 -0.402 -23.207 1.00 98.88 171 LEU A CA 1
ATOM 1163 C C . LEU A 1 171 ? 8.352 0.360 -23.393 1.00 98.88 171 LEU A C 1
ATOM 1165 O O . LEU A 1 171 ? 7.452 0.304 -22.552 1.00 98.88 171 LEU A O 1
ATOM 1169 N N . GLY A 1 172 ? 8.187 1.022 -24.533 1.00 98.69 172 GLY A N 1
ATOM 1170 C CA . GLY A 1 172 ? 6.988 1.790 -24.858 1.00 98.69 172 GLY A CA 1
ATOM 1171 C C . GLY A 1 172 ? 7.292 3.025 -25.695 1.00 98.69 172 GLY A C 1
ATOM 1172 O O . GLY A 1 172 ? 8.419 3.498 -25.762 1.00 98.69 172 GLY A O 1
ATOM 1173 N N . ALA A 1 173 ? 6.275 3.573 -26.362 1.00 98.81 173 ALA A N 1
ATOM 1174 C CA . ALA A 1 173 ? 6.450 4.858 -27.033 1.00 98.81 173 ALA A CA 1
ATOM 1175 C C . ALA A 1 173 ? 6.682 5.968 -25.991 1.00 98.81 173 ALA A C 1
ATOM 1177 O O . ALA A 1 173 ? 5.928 6.059 -25.020 1.00 98.81 173 ALA A O 1
ATOM 1178 N N . ASP A 1 174 ? 7.714 6.785 -26.181 1.00 98.75 174 ASP A N 1
ATOM 1179 C CA . ASP A 1 174 ? 8.109 7.872 -25.278 1.00 98.75 174 ASP A CA 1
ATOM 1180 C C . ASP A 1 174 ? 8.414 7.432 -23.828 1.00 98.75 174 ASP A C 1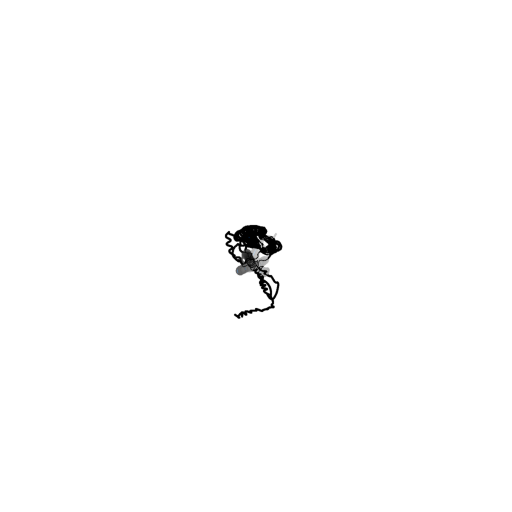
ATOM 1182 O O . ASP A 1 174 ? 8.359 8.256 -22.916 1.00 98.75 174 ASP A O 1
ATOM 1186 N N . SER A 1 175 ? 8.684 6.146 -23.567 1.00 98.88 175 SER A N 1
ATOM 1187 C CA . SER A 1 175 ? 9.131 5.699 -22.239 1.00 98.88 175 SER A CA 1
ATOM 1188 C C . SER A 1 175 ? 10.553 6.191 -21.960 1.00 98.88 175 SER A C 1
ATOM 1190 O O . SER A 1 175 ? 11.397 6.109 -22.851 1.00 98.88 175 SER A O 1
ATOM 1192 N N . SER A 1 176 ? 10.832 6.636 -20.735 1.00 98.81 176 SER A N 1
ATOM 1193 C CA . SER A 1 176 ? 12.153 7.098 -20.295 1.00 98.81 176 SER A CA 1
ATOM 1194 C C . SER A 1 176 ? 12.594 6.330 -19.052 1.00 98.81 176 SER A C 1
ATOM 1196 O O . SER A 1 176 ? 11.897 6.349 -18.037 1.00 98.81 176 SER A O 1
ATOM 1198 N N . SER A 1 177 ? 13.742 5.666 -19.129 1.00 98.81 177 SER A N 1
ATOM 1199 C CA . SER A 1 177 ? 14.421 5.041 -17.998 1.00 98.81 177 SER A CA 1
ATOM 1200 C C . SER A 1 177 ? 15.769 5.731 -17.793 1.00 98.81 177 SER A C 1
ATOM 1202 O O . SER A 1 177 ? 16.706 5.535 -18.566 1.00 98.81 177 SER A O 1
ATOM 1204 N N . GLU A 1 178 ? 15.838 6.634 -16.815 1.00 98.62 178 GLU A N 1
ATOM 1205 C CA . GLU A 1 178 ? 16.987 7.529 -16.600 1.00 98.62 178 GLU A CA 1
ATOM 1206 C C . GLU A 1 178 ? 17.854 7.104 -15.412 1.00 98.62 178 GLU A C 1
ATOM 1208 O O . GLU A 1 178 ? 19.051 7.385 -15.399 1.00 98.62 178 GLU A O 1
ATOM 1213 N N . GLY A 1 179 ? 17.273 6.406 -14.433 1.00 98.56 179 GLY A N 1
ATOM 1214 C CA . GLY A 1 179 ? 18.020 5.858 -13.304 1.00 98.56 179 GLY A CA 1
ATOM 1215 C C . GLY A 1 179 ? 18.847 4.626 -13.686 1.00 98.56 179 GLY A C 1
ATOM 1216 O O . GLY A 1 179 ? 18.452 3.839 -14.546 1.00 98.56 179 GLY A O 1
ATOM 1217 N N . VAL A 1 180 ? 19.980 4.425 -13.009 1.00 98.75 180 VAL A N 1
ATOM 1218 C CA . VAL A 1 180 ? 20.746 3.165 -13.081 1.00 98.75 180 VAL A CA 1
ATOM 1219 C C . VAL A 1 180 ? 19.859 2.023 -12.578 1.00 98.75 180 VAL A C 1
ATOM 1221 O O . VAL A 1 180 ? 19.192 2.180 -11.555 1.00 98.75 180 VAL A O 1
ATOM 1224 N N . GLY A 1 181 ? 19.800 0.911 -13.311 1.00 98.62 181 GLY A N 1
ATOM 1225 C CA . GLY A 1 181 ? 18.953 -0.247 -13.009 1.00 98.62 181 GLY A CA 1
ATOM 1226 C C . GLY A 1 181 ? 17.448 0.025 -13.108 1.00 98.62 181 GLY A C 1
ATOM 1227 O O . GLY A 1 181 ? 16.645 -0.771 -12.620 1.00 98.62 181 GLY A O 1
ATOM 1228 N N . ALA A 1 182 ? 17.038 1.167 -13.669 1.00 98.88 182 ALA A N 1
ATOM 1229 C CA . ALA A 1 182 ? 15.636 1.550 -13.718 1.00 98.88 182 ALA A CA 1
ATOM 1230 C C . ALA A 1 182 ? 14.877 0.835 -14.847 1.00 98.88 182 ALA A C 1
ATOM 1232 O O . ALA A 1 182 ? 15.416 0.546 -15.918 1.00 98.88 182 ALA A O 1
ATOM 1233 N N . VAL A 1 183 ? 13.582 0.599 -14.644 1.00 98.94 183 VAL A N 1
ATOM 1234 C CA . VAL A 1 183 ? 12.712 -0.088 -15.606 1.00 98.94 183 VAL A CA 1
ATOM 1235 C C . VAL A 1 183 ? 11.461 0.746 -15.861 1.00 98.94 183 VAL A C 1
ATOM 1237 O O . VAL A 1 183 ? 10.658 0.943 -14.959 1.00 98.94 183 VAL A O 1
ATOM 1240 N N . ALA A 1 184 ? 11.241 1.193 -17.094 1.00 98.88 184 ALA A N 1
ATOM 1241 C CA . ALA A 1 184 ? 10.058 1.932 -17.524 1.00 98.88 184 ALA A CA 1
ATOM 1242 C C . ALA A 1 184 ? 9.284 1.148 -18.594 1.00 98.88 184 ALA A C 1
ATOM 1244 O O . ALA A 1 184 ? 9.704 1.063 -19.745 1.00 98.88 184 ALA A O 1
ATOM 1245 N N . ILE A 1 185 ? 8.123 0.597 -18.236 1.00 98.88 185 ILE A N 1
ATOM 1246 C CA . ILE A 1 185 ? 7.259 -0.180 -19.133 1.00 98.88 185 ILE A CA 1
ATOM 1247 C C . ILE A 1 185 ? 5.913 0.523 -19.293 1.00 98.88 185 ILE A C 1
ATOM 1249 O O . ILE A 1 185 ? 5.130 0.649 -18.350 1.00 98.88 185 ILE A O 1
ATOM 1253 N N . GLY A 1 186 ? 5.603 0.928 -20.519 1.00 98.69 186 GLY A N 1
ATOM 1254 C CA . GLY A 1 186 ? 4.374 1.620 -20.883 1.00 98.69 186 GLY A CA 1
ATOM 1255 C C . GLY A 1 186 ? 4.646 2.923 -21.623 1.00 98.69 186 GLY A C 1
ATOM 1256 O O . GLY A 1 186 ? 5.710 3.526 -21.514 1.00 98.69 186 GLY A O 1
ATOM 1257 N N . ARG A 1 187 ? 3.657 3.382 -22.394 1.00 98.69 187 ARG A N 1
ATOM 1258 C CA . ARG A 1 187 ? 3.774 4.649 -23.119 1.00 98.69 187 ARG A CA 1
ATOM 1259 C C . ARG A 1 187 ? 3.954 5.808 -22.130 1.00 98.69 187 ARG A C 1
ATOM 1261 O O . ARG A 1 187 ? 3.152 5.954 -21.205 1.00 98.69 187 ARG A O 1
ATOM 1268 N N . THR A 1 188 ? 4.983 6.626 -22.340 1.00 98.69 188 THR A N 1
ATOM 1269 C CA . THR A 1 188 ? 5.307 7.773 -21.474 1.00 98.69 188 THR A CA 1
ATOM 1270 C C . THR A 1 188 ? 5.553 7.378 -20.003 1.00 98.69 188 THR A C 1
ATOM 1272 O O . THR A 1 188 ? 5.336 8.180 -19.102 1.00 98.69 188 THR A O 1
ATOM 1275 N N . ALA A 1 189 ? 5.947 6.129 -19.728 1.00 98.88 189 ALA A N 1
ATOM 1276 C CA . ALA A 1 189 ? 6.419 5.725 -18.403 1.00 98.88 189 ALA A CA 1
ATOM 1277 C C . ALA A 1 189 ? 7.775 6.390 -18.109 1.00 98.88 189 ALA A C 1
ATOM 1279 O O . ALA A 1 189 ? 8.625 6.425 -18.996 1.00 98.88 189 ALA A O 1
ATOM 1280 N N . SER A 1 190 ? 7.981 6.902 -16.894 1.00 98.81 190 SER A N 1
ATOM 1281 C CA . SER A 1 190 ? 9.192 7.641 -16.509 1.00 98.81 190 SER A CA 1
ATOM 1282 C C . SER A 1 190 ? 9.816 7.077 -15.231 1.00 98.81 190 SER A C 1
ATOM 1284 O O . SER A 1 190 ? 9.368 7.401 -14.131 1.00 98.81 190 SER A O 1
ATOM 1286 N N . ALA A 1 191 ? 10.859 6.261 -15.366 1.00 98.88 191 ALA A N 1
ATOM 1287 C CA . ALA A 1 191 ? 11.631 5.711 -14.251 1.00 98.88 191 ALA A CA 1
ATOM 1288 C C . ALA A 1 191 ? 12.927 6.525 -14.071 1.00 98.88 191 ALA A C 1
ATOM 1290 O O . ALA A 1 191 ? 13.940 6.269 -14.719 1.00 98.88 191 ALA A O 1
ATOM 1291 N N . ALA A 1 192 ? 12.870 7.569 -13.242 1.00 98.75 192 ALA A N 1
ATOM 1292 C CA . ALA A 1 192 ? 13.975 8.512 -13.037 1.00 98.75 192 ALA A CA 1
ATOM 1293 C C . ALA A 1 192 ? 14.815 8.202 -11.785 1.00 98.75 192 ALA A C 1
ATOM 1295 O O . ALA A 1 192 ? 15.969 8.615 -11.702 1.00 98.75 192 ALA A O 1
ATOM 1296 N N . GLY A 1 193 ? 14.254 7.481 -10.811 1.00 98.69 193 GLY A N 1
ATOM 1297 C CA . GLY A 1 193 ? 14.991 7.045 -9.625 1.00 98.69 193 GLY A CA 1
ATOM 1298 C C . GLY A 1 193 ? 15.940 5.881 -9.920 1.00 98.69 193 GLY A C 1
ATOM 1299 O O . GLY A 1 193 ? 15.639 5.015 -10.742 1.00 98.69 193 GLY A O 1
ATOM 1300 N N . GLU A 1 194 ? 17.067 5.816 -9.214 1.00 98.75 194 GLU A N 1
ATOM 1301 C CA . GLU A 1 194 ? 17.948 4.640 -9.222 1.00 98.75 194 GLU A CA 1
ATOM 1302 C C . GLU A 1 194 ? 17.178 3.391 -8.766 1.00 98.75 194 GLU A C 1
ATOM 1304 O O . GLU A 1 194 ? 16.426 3.460 -7.791 1.00 98.75 194 GLU A O 1
ATOM 1309 N N . ASN A 1 195 ? 17.340 2.261 -9.457 1.00 98.75 195 ASN A N 1
ATOM 1310 C CA . ASN A 1 195 ? 16.622 1.006 -9.207 1.00 98.75 195 ASN A CA 1
ATOM 1311 C C . ASN A 1 195 ? 15.089 1.170 -9.164 1.00 98.75 195 ASN A C 1
ATOM 1313 O O . ASN A 1 195 ? 14.392 0.413 -8.487 1.00 98.75 195 ASN A O 1
ATOM 1317 N N . SER A 1 196 ? 14.547 2.201 -9.822 1.00 98.88 196 SER A N 1
ATOM 1318 C CA . SER A 1 196 ? 13.106 2.448 -9.837 1.00 98.88 196 SER A CA 1
ATOM 1319 C C . SER A 1 196 ? 12.402 1.634 -10.918 1.00 98.88 196 SER A C 1
ATOM 1321 O O . SER A 1 196 ? 12.960 1.348 -11.974 1.00 98.88 196 SER A O 1
ATOM 1323 N N . VAL A 1 197 ? 11.148 1.269 -10.670 1.00 98.94 197 VAL A N 1
ATOM 1324 C CA . VAL A 1 197 ? 10.337 0.491 -11.608 1.00 98.94 197 VAL A CA 1
ATOM 1325 C C . VAL A 1 197 ? 9.027 1.214 -11.869 1.00 98.94 197 VAL A C 1
ATOM 1327 O O . VAL A 1 197 ? 8.297 1.571 -10.952 1.00 98.94 197 VAL A O 1
ATOM 1330 N N . VAL A 1 198 ? 8.677 1.384 -13.134 1.00 98.94 198 VAL A N 1
ATOM 1331 C CA . VAL A 1 198 ? 7.396 1.916 -13.582 1.00 98.94 198 VAL A CA 1
ATOM 1332 C C . VAL A 1 198 ? 6.756 0.909 -14.515 1.00 98.94 198 VAL A C 1
ATOM 1334 O O . VAL A 1 198 ? 7.311 0.571 -15.557 1.00 98.94 198 VAL A O 1
ATOM 1337 N N . ILE A 1 199 ? 5.554 0.457 -14.171 1.00 98.81 199 ILE A N 1
ATOM 1338 C CA . ILE A 1 199 ? 4.748 -0.417 -15.025 1.00 98.81 199 ILE A CA 1
ATOM 1339 C C . ILE A 1 199 ? 3.385 0.238 -15.202 1.00 98.81 199 ILE A C 1
ATOM 1341 O O . ILE A 1 199 ? 2.487 0.086 -14.375 1.00 98.81 199 ILE A O 1
ATOM 1345 N N . GLY A 1 200 ? 3.219 0.980 -16.292 1.00 98.50 200 GLY A N 1
ATOM 1346 C CA . GLY A 1 200 ? 1.976 1.668 -16.605 1.00 98.50 200 GLY A CA 1
ATOM 1347 C C . GLY A 1 200 ? 2.170 2.893 -17.488 1.00 98.50 200 GLY A C 1
ATOM 1348 O O . GLY A 1 200 ? 3.145 3.629 -17.383 1.00 98.50 200 GLY A O 1
ATOM 1349 N N . ASN A 1 201 ? 1.184 3.145 -18.347 1.00 98.56 201 ASN A N 1
ATOM 1350 C CA . ASN A 1 201 ? 1.129 4.358 -19.155 1.00 98.56 201 ASN A CA 1
ATOM 1351 C C . ASN A 1 201 ? 1.100 5.614 -18.266 1.00 98.56 201 ASN A C 1
ATOM 1353 O O . ASN A 1 201 ? 0.245 5.691 -17.383 1.00 98.56 201 ASN A O 1
ATOM 1357 N N . LEU A 1 202 ? 1.952 6.606 -18.549 1.00 98.44 202 LEU A N 1
ATOM 1358 C CA . LEU A 1 202 ? 2.090 7.845 -17.759 1.00 98.44 202 LEU A CA 1
ATOM 1359 C C . LEU A 1 202 ? 2.477 7.621 -16.281 1.00 98.44 202 LEU A C 1
ATOM 1361 O O . LEU A 1 202 ? 2.255 8.500 -15.453 1.00 98.44 202 LEU A O 1
ATOM 1365 N N . GLY A 1 203 ? 2.995 6.444 -15.917 1.00 98.69 203 GLY A N 1
ATOM 1366 C CA . GLY A 1 203 ? 3.531 6.223 -14.573 1.00 98.69 203 GLY A CA 1
ATOM 1367 C C . GLY A 1 203 ? 4.841 6.989 -14.360 1.00 98.69 203 GLY A C 1
ATOM 1368 O O . GLY A 1 203 ? 5.585 7.221 -15.314 1.00 98.69 203 GLY A O 1
ATOM 1369 N N . SER A 1 204 ? 5.133 7.364 -13.117 1.00 98.75 204 SER A N 1
ATOM 1370 C CA . SER A 1 204 ? 6.348 8.095 -12.751 1.00 98.75 204 SER A CA 1
ATOM 1371 C C . SER A 1 204 ? 6.931 7.559 -11.448 1.00 98.75 204 SER A C 1
ATOM 1373 O O . SER A 1 204 ? 6.233 7.523 -10.436 1.00 98.75 204 SER A O 1
ATOM 1375 N N . ALA A 1 205 ? 8.200 7.159 -11.460 1.00 98.81 205 ALA A N 1
ATOM 1376 C CA . ALA A 1 205 ? 8.955 6.810 -10.262 1.00 98.81 205 ALA A CA 1
ATOM 1377 C C . ALA A 1 205 ? 10.209 7.687 -10.192 1.00 98.81 205 ALA A C 1
ATOM 1379 O O . ALA A 1 205 ? 11.150 7.513 -10.968 1.00 98.81 205 ALA A O 1
ATOM 1380 N N . THR A 1 206 ? 10.202 8.672 -9.294 1.00 98.69 206 THR A N 1
ATOM 1381 C CA . THR A 1 206 ? 11.283 9.663 -9.150 1.00 98.69 206 THR A CA 1
ATOM 1382 C C . THR A 1 206 ? 12.202 9.366 -7.973 1.00 98.69 206 THR A C 1
ATOM 1384 O O . THR A 1 206 ? 13.324 9.866 -7.934 1.00 98.69 206 THR A O 1
ATOM 1387 N N . ALA A 1 207 ? 11.758 8.545 -7.021 1.00 98.75 207 ALA A N 1
ATOM 1388 C CA . ALA A 1 207 ? 12.551 8.166 -5.862 1.00 98.75 207 ALA A CA 1
ATOM 1389 C C . ALA A 1 207 ? 13.342 6.869 -6.088 1.00 98.75 207 ALA A C 1
ATOM 1391 O O . ALA A 1 207 ? 12.919 5.982 -6.832 1.00 98.75 207 ALA A O 1
ATOM 1392 N N . ALA A 1 208 ? 14.483 6.743 -5.408 1.00 98.75 208 ALA A N 1
ATOM 1393 C CA . ALA A 1 208 ? 15.324 5.552 -5.483 1.00 98.75 208 ALA A CA 1
ATOM 1394 C C . ALA A 1 208 ? 14.624 4.311 -4.902 1.00 98.75 208 ALA A C 1
ATOM 1396 O O . ALA A 1 208 ? 13.904 4.404 -3.904 1.00 98.75 208 ALA A O 1
ATOM 1397 N N . ASN A 1 209 ? 14.861 3.146 -5.508 1.00 98.75 209 ASN A N 1
ATOM 1398 C CA . ASN A 1 209 ? 14.304 1.856 -5.100 1.00 98.75 209 ASN A CA 1
ATOM 1399 C C . ASN A 1 209 ? 12.773 1.903 -4.913 1.00 98.75 209 ASN A C 1
ATOM 1401 O O . ASN A 1 209 ? 12.233 1.408 -3.923 1.00 98.75 209 ASN A O 1
ATOM 1405 N N . SER A 1 210 ? 12.070 2.599 -5.809 1.00 98.81 210 SER A N 1
ATOM 1406 C CA . SER A 1 210 ? 10.619 2.788 -5.737 1.00 98.81 210 SER A CA 1
ATOM 1407 C C . SER A 1 210 ? 9.910 2.157 -6.932 1.00 98.81 210 SER A C 1
ATOM 1409 O O . SER A 1 210 ? 10.482 2.033 -8.013 1.00 98.81 210 SER A O 1
ATOM 1411 N N . VAL A 1 211 ? 8.655 1.750 -6.745 1.00 98.94 211 VAL A N 1
ATOM 1412 C CA . VAL A 1 211 ? 7.845 1.105 -7.784 1.00 98.94 211 VAL A CA 1
ATOM 1413 C C . VAL A 1 211 ? 6.550 1.883 -7.995 1.00 98.94 211 VAL A C 1
ATOM 1415 O O . VAL A 1 211 ? 5.730 1.967 -7.086 1.00 98.94 211 VAL A O 1
ATOM 1418 N N . ALA A 1 212 ? 6.316 2.404 -9.197 1.00 98.88 212 ALA A N 1
ATOM 1419 C CA . ALA A 1 212 ? 5.024 2.934 -9.622 1.00 98.88 212 ALA A CA 1
ATOM 1420 C C . ALA A 1 212 ? 4.280 1.884 -10.464 1.00 98.88 212 ALA A C 1
ATOM 1422 O O . ALA A 1 212 ? 4.632 1.610 -11.614 1.00 98.88 212 ALA A O 1
ATOM 1423 N N . LEU A 1 213 ? 3.230 1.292 -9.895 1.00 98.81 213 LEU A N 1
ATOM 1424 C CA . LEU A 1 213 ? 2.460 0.213 -10.510 1.00 98.81 213 LEU A CA 1
ATOM 1425 C C . LEU A 1 213 ? 1.071 0.702 -10.937 1.00 98.81 213 LEU A C 1
ATOM 1427 O O . LEU A 1 213 ? 0.243 1.086 -10.111 1.00 98.81 213 LEU A O 1
ATOM 1431 N N . GLY A 1 214 ? 0.797 0.670 -12.238 1.00 98.69 214 GLY A N 1
ATOM 1432 C CA . GLY A 1 214 ? -0.451 1.122 -12.849 1.00 98.69 214 GLY A CA 1
ATOM 1433 C C . GLY A 1 214 ? -0.321 2.446 -13.607 1.00 98.69 214 GLY A C 1
ATOM 1434 O O . GLY A 1 214 ? 0.622 3.216 -13.439 1.00 98.69 214 GLY A O 1
ATOM 1435 N N . ALA A 1 215 ? -1.290 2.716 -14.486 1.00 98.56 215 ALA A N 1
ATOM 1436 C CA . ALA A 1 215 ? -1.290 3.935 -15.293 1.00 98.56 215 ALA A CA 1
ATOM 1437 C C . ALA A 1 215 ? -1.447 5.192 -14.419 1.00 98.56 215 ALA A C 1
ATOM 1439 O O . ALA A 1 215 ? -2.321 5.222 -13.555 1.00 98.56 215 ALA A O 1
ATOM 1440 N N . ASN A 1 216 ? -0.665 6.242 -14.667 1.00 98.50 216 ASN A N 1
ATOM 1441 C CA . ASN A 1 216 ? -0.634 7.469 -13.853 1.00 98.50 216 ASN A CA 1
ATOM 1442 C C . ASN A 1 216 ? -0.259 7.259 -12.369 1.00 98.50 216 ASN A C 1
ATOM 1444 O O . ASN A 1 216 ? -0.560 8.119 -11.545 1.00 98.50 216 ASN A O 1
ATOM 1448 N N . SER A 1 217 ? 0.341 6.123 -11.998 1.00 98.81 217 SER A N 1
ATOM 1449 C CA . SER A 1 217 ? 0.859 5.947 -10.636 1.00 98.81 217 SER A CA 1
ATOM 1450 C C . SER A 1 217 ? 2.113 6.793 -10.425 1.00 98.81 217 SER A C 1
ATOM 1452 O O . SER A 1 217 ? 2.930 6.916 -11.338 1.00 98.81 217 SER A O 1
ATOM 1454 N N . ILE A 1 218 ? 2.268 7.351 -9.226 1.00 98.81 218 ILE A N 1
ATOM 1455 C CA . ILE A 1 218 ? 3.393 8.209 -8.845 1.00 98.81 218 ILE A CA 1
ATOM 1456 C C . ILE A 1 218 ? 4.079 7.598 -7.624 1.00 98.81 218 ILE A C 1
ATOM 1458 O O . ILE A 1 218 ? 3.445 7.438 -6.583 1.00 98.81 218 ILE A O 1
ATOM 1462 N N . ALA A 1 219 ? 5.359 7.257 -7.760 1.00 98.69 219 ALA A N 1
ATOM 1463 C CA . ALA A 1 219 ? 6.228 6.807 -6.678 1.00 98.69 219 ALA A CA 1
ATOM 1464 C C . ALA A 1 219 ? 7.317 7.862 -6.421 1.00 98.69 219 ALA A C 1
ATOM 1466 O O . ALA A 1 219 ? 8.342 7.919 -7.102 1.00 98.69 219 ALA A O 1
ATOM 1467 N N . ASP A 1 220 ? 7.062 8.730 -5.447 1.00 98.19 220 ASP A N 1
ATOM 1468 C CA . ASP A 1 220 ? 7.907 9.868 -5.066 1.00 98.19 220 ASP A CA 1
ATOM 1469 C C . ASP A 1 220 ? 8.614 9.673 -3.710 1.00 98.19 220 ASP A C 1
ATOM 1471 O O . ASP A 1 220 ? 9.300 10.571 -3.222 1.00 98.19 220 ASP A O 1
ATOM 1475 N N . GLN A 1 221 ? 8.501 8.477 -3.124 1.00 98.62 221 GLN A N 1
ATOM 1476 C CA . GLN A 1 221 ? 9.137 8.086 -1.865 1.00 98.62 221 GLN A CA 1
ATOM 1477 C C . GLN A 1 221 ? 10.022 6.854 -2.056 1.00 98.62 221 GLN A C 1
ATOM 1479 O O . GLN A 1 221 ? 9.622 5.871 -2.685 1.00 98.62 221 GLN A O 1
ATOM 1484 N N . ALA A 1 222 ? 11.233 6.901 -1.499 1.00 98.62 222 ALA A N 1
ATOM 1485 C CA . ALA A 1 222 ? 12.205 5.825 -1.654 1.00 98.62 222 ALA A CA 1
ATOM 1486 C C . ALA A 1 222 ? 11.769 4.557 -0.909 1.00 98.62 222 ALA A C 1
ATOM 1488 O O . ALA A 1 222 ? 11.182 4.651 0.168 1.00 98.62 222 ALA A O 1
ATOM 1489 N N . ASN A 1 223 ? 12.111 3.379 -1.438 1.00 98.62 223 ASN A N 1
ATOM 1490 C CA . ASN A 1 223 ? 11.763 2.076 -0.847 1.00 98.62 223 ASN A CA 1
ATOM 1491 C C . ASN A 1 223 ? 10.244 1.844 -0.703 1.00 98.62 223 ASN A C 1
ATOM 1493 O O . ASN A 1 223 ? 9.794 1.256 0.280 1.00 98.62 223 ASN A O 1
ATOM 1497 N N . THR A 1 224 ? 9.441 2.317 -1.662 1.00 98.62 224 THR A N 1
ATOM 1498 C CA . THR A 1 224 ? 7.976 2.163 -1.634 1.00 98.62 224 THR A CA 1
ATOM 1499 C C . THR A 1 224 ? 7.423 1.567 -2.922 1.00 98.62 224 THR A C 1
ATOM 1501 O O . THR A 1 224 ? 8.018 1.684 -3.991 1.00 98.62 224 THR A O 1
ATOM 1504 N N . VAL A 1 225 ? 6.241 0.955 -2.822 1.00 98.75 225 VAL A N 1
ATOM 1505 C CA . VAL A 1 225 ? 5.415 0.581 -3.974 1.00 98.75 225 VAL A CA 1
ATOM 1506 C C . VAL A 1 225 ? 4.168 1.458 -3.965 1.00 98.75 225 VAL A C 1
ATOM 1508 O O . VAL A 1 225 ? 3.302 1.308 -3.106 1.00 98.75 225 VAL A O 1
ATOM 1511 N N . SER A 1 226 ? 4.057 2.364 -4.931 1.00 98.69 226 SER A N 1
ATOM 1512 C CA . SER A 1 226 ? 2.854 3.150 -5.169 1.00 98.69 226 SER A CA 1
ATOM 1513 C C . SER A 1 226 ? 1.984 2.487 -6.230 1.00 98.69 226 SER A C 1
ATOM 1515 O O . SER A 1 226 ? 2.412 2.240 -7.357 1.00 98.69 226 SER A O 1
ATOM 1517 N N . ILE A 1 227 ? 0.725 2.233 -5.886 1.00 98.62 227 ILE A N 1
ATOM 1518 C CA . ILE A 1 227 ? -0.282 1.685 -6.805 1.00 98.62 227 ILE A CA 1
ATOM 1519 C C . ILE A 1 227 ? -1.233 2.760 -7.341 1.00 98.62 227 ILE A C 1
ATOM 1521 O O . ILE A 1 227 ? -2.298 2.423 -7.857 1.00 98.62 227 ILE A O 1
ATOM 1525 N N . GLY A 1 228 ? -0.915 4.045 -7.182 1.00 98.44 228 GLY A N 1
ATOM 1526 C CA . GLY A 1 228 ? -1.806 5.155 -7.515 1.00 98.44 228 GLY A CA 1
ATOM 1527 C C . GLY A 1 228 ? -1.122 6.509 -7.383 1.00 98.44 228 GLY A C 1
ATOM 1528 O O . GLY A 1 228 ? 0.093 6.619 -7.518 1.00 98.44 228 GLY A O 1
ATOM 1529 N N . ALA A 1 229 ? -1.916 7.540 -7.138 1.00 98.25 229 ALA A N 1
ATOM 1530 C CA . ALA A 1 229 ? -1.451 8.881 -6.803 1.00 98.25 229 ALA A CA 1
ATOM 1531 C C . ALA A 1 229 ? -2.423 9.503 -5.791 1.00 98.25 229 ALA A C 1
ATOM 1533 O O . ALA A 1 229 ? -3.499 8.950 -5.557 1.00 98.25 229 ALA A O 1
ATOM 1534 N N . VAL A 1 230 ? -2.061 10.647 -5.207 1.00 97.56 230 VAL A N 1
ATOM 1535 C CA . VAL A 1 230 ? -2.936 11.382 -4.279 1.00 97.56 230 VAL A CA 1
ATOM 1536 C C . VAL A 1 230 ? -4.274 11.699 -4.959 1.00 97.56 230 VAL A C 1
ATOM 1538 O O . VAL A 1 230 ? -4.299 12.333 -6.015 1.00 97.56 230 VAL A O 1
ATOM 1541 N N . GLY A 1 231 ? -5.384 11.245 -4.371 1.00 98.00 231 GLY A N 1
ATOM 1542 C CA . GLY A 1 231 ? -6.737 11.390 -4.923 1.00 98.00 231 GLY A CA 1
ATOM 1543 C C . GLY A 1 231 ? -7.076 10.425 -6.069 1.00 98.00 231 GLY A C 1
ATOM 1544 O O . GLY A 1 231 ? -8.157 10.513 -6.651 1.00 98.00 231 GLY A O 1
ATOM 1545 N N . ALA A 1 232 ? -6.161 9.519 -6.413 1.00 97.94 232 ALA A N 1
ATOM 1546 C CA . ALA A 1 232 ? -6.318 8.468 -7.414 1.00 97.94 232 ALA A CA 1
ATOM 1547 C C . ALA A 1 232 ? -5.850 7.114 -6.849 1.00 97.94 232 ALA A C 1
ATOM 1549 O O . ALA A 1 232 ? -5.124 6.353 -7.500 1.00 97.94 232 ALA A O 1
ATOM 1550 N N . GLU A 1 233 ? -6.239 6.827 -5.607 1.00 98.56 233 GLU A N 1
ATOM 1551 C CA . GLU A 1 233 ? -5.912 5.595 -4.904 1.00 98.56 233 GLU A CA 1
ATOM 1552 C C . GLU A 1 233 ? -6.591 4.383 -5.557 1.00 98.56 233 GLU A C 1
ATOM 1554 O O . GLU A 1 233 ? -7.672 4.460 -6.149 1.00 98.56 233 GLU A O 1
ATOM 1559 N N . ARG A 1 234 ? -5.960 3.214 -5.421 1.00 98.56 234 ARG A N 1
ATOM 1560 C CA . ARG A 1 234 ? -6.495 1.942 -5.914 1.00 98.56 234 ARG A CA 1
ATOM 1561 C C . ARG A 1 234 ? -6.704 0.973 -4.765 1.00 98.56 234 ARG A C 1
ATOM 1563 O O . ARG A 1 234 ? -5.961 0.971 -3.791 1.00 98.56 234 ARG A O 1
ATOM 1570 N N . ARG A 1 235 ? -7.708 0.107 -4.902 1.00 98.25 235 ARG A N 1
ATOM 1571 C CA . ARG A 1 235 ? -7.908 -1.017 -3.982 1.00 98.25 235 ARG A CA 1
ATOM 1572 C C . ARG A 1 235 ? -7.034 -2.190 -4.404 1.00 98.25 235 ARG A C 1
ATOM 1574 O O . ARG A 1 235 ? -7.047 -2.571 -5.573 1.00 98.25 235 ARG A O 1
ATOM 1581 N N . ILE A 1 236 ? -6.371 -2.810 -3.435 1.00 98.00 236 ILE A N 1
ATOM 1582 C CA . ILE A 1 236 ? -5.754 -4.129 -3.594 1.00 98.00 236 ILE A CA 1
ATOM 1583 C C . ILE A 1 236 ? -6.815 -5.169 -3.220 1.00 98.00 236 ILE A C 1
ATOM 1585 O O . ILE A 1 236 ? -7.453 -5.064 -2.175 1.00 98.00 236 ILE A O 1
ATOM 1589 N N . THR A 1 237 ? -7.064 -6.141 -4.094 1.00 98.12 237 THR A N 1
ATOM 1590 C CA . THR A 1 237 ? -8.099 -7.173 -3.896 1.00 98.12 237 THR A CA 1
ATOM 1591 C C . THR A 1 237 ? -7.488 -8.562 -4.024 1.00 98.12 237 THR A C 1
ATOM 1593 O O . THR A 1 237 ? -6.417 -8.700 -4.608 1.00 98.12 237 THR A O 1
ATOM 1596 N N . ASN A 1 238 ? -8.168 -9.582 -3.487 1.00 98.00 238 ASN A N 1
ATOM 1597 C CA . ASN A 1 238 ? -7.659 -10.960 -3.389 1.00 98.00 238 ASN A CA 1
ATOM 1598 C C . ASN A 1 238 ? -6.412 -11.086 -2.495 1.00 98.00 238 ASN A C 1
ATOM 1600 O O . ASN A 1 238 ? -5.490 -11.839 -2.792 1.00 98.00 238 ASN A O 1
ATOM 1604 N N . VAL A 1 239 ? -6.396 -10.333 -1.393 1.00 98.25 239 VAL A N 1
ATOM 1605 C CA . VAL A 1 239 ? -5.333 -10.378 -0.384 1.00 98.25 239 VAL A CA 1
ATOM 1606 C C . VAL A 1 239 ? -5.690 -11.442 0.655 1.00 98.25 239 VAL A C 1
ATOM 1608 O O . VAL A 1 239 ? -6.683 -11.305 1.377 1.00 98.25 239 VAL A O 1
ATOM 1611 N N . ALA A 1 240 ? -4.906 -12.522 0.699 1.00 98.50 240 ALA A N 1
ATOM 1612 C CA . ALA A 1 240 ? -4.997 -13.528 1.756 1.00 98.50 240 ALA A CA 1
ATOM 1613 C C . ALA A 1 240 ? -4.646 -12.914 3.122 1.00 98.50 240 ALA A C 1
ATOM 1615 O O . ALA A 1 240 ? -4.047 -11.844 3.187 1.00 98.50 240 ALA A O 1
ATOM 1616 N N . ALA A 1 241 ? -5.044 -13.575 4.208 1.00 98.50 241 ALA A N 1
ATOM 1617 C CA . ALA A 1 241 ? -4.713 -13.105 5.547 1.00 98.50 241 ALA A CA 1
ATOM 1618 C C . ALA A 1 241 ? -3.189 -13.121 5.760 1.00 98.50 241 ALA A C 1
ATOM 1620 O O . ALA A 1 241 ? -2.546 -14.137 5.490 1.00 98.50 241 ALA A O 1
ATOM 1621 N N . GLY A 1 242 ? -2.637 -12.008 6.242 1.00 98.38 242 GLY A N 1
ATOM 1622 C CA . GLY A 1 242 ? -1.229 -11.898 6.610 1.00 98.38 242 GLY A CA 1
ATOM 1623 C C . GLY A 1 242 ? -0.893 -12.777 7.814 1.00 98.38 242 GLY A C 1
ATOM 1624 O O . GLY A 1 242 ? -1.729 -12.979 8.696 1.00 98.38 242 GLY A O 1
ATOM 1625 N N . THR A 1 243 ? 0.325 -13.307 7.847 1.00 97.62 243 THR A N 1
ATOM 1626 C CA . THR A 1 243 ? 0.801 -14.245 8.877 1.00 97.62 243 THR A CA 1
ATOM 1627 C C . THR A 1 243 ? 2.071 -13.777 9.579 1.00 97.62 243 THR A C 1
ATOM 1629 O O . THR A 1 243 ? 2.279 -14.130 10.737 1.00 97.62 243 THR A O 1
ATOM 1632 N N . ALA A 1 244 ? 2.900 -12.979 8.906 1.00 98.31 244 ALA A N 1
ATOM 1633 C CA . ALA A 1 244 ? 4.080 -12.336 9.467 1.00 98.31 244 ALA A CA 1
ATOM 1634 C C . ALA A 1 244 ? 3.828 -10.846 9.748 1.00 98.31 244 ALA A C 1
ATOM 1636 O O . ALA A 1 244 ? 2.939 -10.233 9.159 1.00 98.31 244 ALA A O 1
ATOM 1637 N N . ASP A 1 245 ? 4.672 -10.243 10.590 1.00 98.25 245 ASP A N 1
ATOM 1638 C CA . ASP A 1 245 ? 4.558 -8.829 10.985 1.00 98.25 245 ASP A CA 1
ATOM 1639 C C . ASP A 1 245 ? 4.673 -7.845 9.806 1.00 98.25 245 ASP A C 1
ATOM 1641 O O . ASP A 1 245 ? 4.216 -6.707 9.892 1.00 98.25 245 ASP A O 1
ATOM 1645 N N . THR A 1 246 ? 5.292 -8.269 8.700 1.00 98.06 246 THR A N 1
ATOM 1646 C CA . THR A 1 246 ? 5.480 -7.461 7.484 1.00 98.06 246 THR A CA 1
ATOM 1647 C C . THR A 1 246 ? 4.463 -7.760 6.382 1.00 98.06 246 THR A C 1
ATOM 1649 O O . THR A 1 246 ? 4.592 -7.224 5.281 1.00 98.06 246 THR A O 1
ATOM 1652 N N . ASP A 1 247 ? 3.476 -8.619 6.640 1.00 98.44 247 ASP A N 1
ATOM 1653 C CA . ASP A 1 247 ? 2.433 -8.930 5.666 1.00 98.44 247 ASP A CA 1
ATOM 1654 C C . ASP A 1 247 ? 1.348 -7.844 5.642 1.00 98.44 247 ASP A C 1
ATOM 1656 O O . ASP A 1 247 ? 1.013 -7.216 6.648 1.00 98.44 247 ASP A O 1
ATOM 1660 N N . GLY A 1 248 ? 0.738 -7.650 4.471 1.00 96.81 248 GLY A N 1
ATOM 1661 C CA . GLY A 1 248 ? -0.468 -6.835 4.355 1.00 96.81 248 GLY A CA 1
ATOM 1662 C C . GLY A 1 248 ? -1.656 -7.477 5.081 1.00 96.81 248 GLY A C 1
ATOM 1663 O O . GLY A 1 248 ? -1.918 -8.669 4.927 1.00 96.81 248 GLY A O 1
ATOM 1664 N N . VAL A 1 249 ? -2.415 -6.671 5.825 1.00 98.06 249 VAL A N 1
ATOM 1665 C CA . VAL A 1 249 ? -3.640 -7.093 6.522 1.00 98.06 249 VAL A CA 1
ATOM 1666 C C . VAL A 1 249 ? -4.848 -6.911 5.606 1.00 98.06 249 VAL A C 1
ATOM 1668 O O . VAL A 1 249 ? -5.031 -5.853 4.999 1.00 98.06 249 VAL A O 1
ATOM 1671 N N . ASN A 1 250 ? -5.703 -7.928 5.512 1.00 98.19 250 ASN A N 1
ATOM 1672 C CA . ASN A 1 250 ? -6.958 -7.824 4.769 1.00 98.19 250 ASN A CA 1
ATOM 1673 C C . ASN A 1 250 ? -8.132 -7.374 5.667 1.00 98.19 250 ASN A C 1
ATOM 1675 O O . ASN A 1 250 ? -8.044 -7.341 6.893 1.00 98.19 250 ASN A O 1
ATOM 1679 N N . VAL A 1 251 ? -9.269 -7.031 5.053 1.00 98.44 251 VAL A N 1
ATOM 1680 C CA . VAL A 1 251 ? -10.429 -6.485 5.787 1.00 98.44 251 VAL A CA 1
ATOM 1681 C C . VAL A 1 251 ? -11.029 -7.490 6.782 1.00 98.44 251 VAL A C 1
ATOM 1683 O O . VAL A 1 251 ? -11.523 -7.073 7.826 1.00 98.44 251 VAL A O 1
ATOM 1686 N N . SER A 1 252 ? -10.970 -8.801 6.514 1.00 98.12 252 SER A N 1
ATOM 1687 C CA . SER A 1 252 ? -11.470 -9.806 7.466 1.00 98.12 252 SER A CA 1
ATOM 1688 C C . SER A 1 252 ? -10.644 -9.839 8.751 1.00 98.12 252 SER A C 1
ATOM 1690 O O . SER A 1 252 ? -11.228 -9.773 9.823 1.00 98.12 252 SER A O 1
ATOM 1692 N N . GLN A 1 253 ? -9.308 -9.815 8.667 1.00 98.25 253 GLN A N 1
ATOM 1693 C CA . GLN A 1 253 ? -8.446 -9.776 9.858 1.00 98.25 253 GLN A CA 1
ATOM 1694 C C . GLN A 1 253 ? -8.685 -8.525 10.713 1.00 98.25 253 GLN A C 1
ATOM 1696 O O . GLN A 1 253 ? -8.694 -8.599 11.944 1.00 98.25 253 GLN A O 1
ATOM 1701 N N . LEU A 1 254 ? -8.903 -7.374 10.066 1.00 98.00 254 LEU A N 1
ATOM 1702 C CA . LEU A 1 254 ? -9.240 -6.135 10.764 1.00 98.00 254 LEU A CA 1
ATOM 1703 C C . LEU A 1 254 ? -10.583 -6.255 11.501 1.00 98.00 254 LEU A C 1
ATOM 1705 O O . LEU A 1 254 ? -10.674 -5.889 12.672 1.00 98.00 254 LEU A O 1
ATOM 1709 N N . ASN A 1 255 ? -11.608 -6.792 10.836 1.00 98.38 255 ASN A N 1
ATOM 1710 C CA . ASN A 1 255 ? -12.928 -6.985 11.434 1.00 98.38 255 ASN A CA 1
ATOM 1711 C C . ASN A 1 255 ? -12.901 -8.000 12.585 1.00 98.38 255 ASN A C 1
ATOM 1713 O O . ASN A 1 255 ? -13.528 -7.753 13.612 1.00 98.38 255 ASN A O 1
ATOM 1717 N N . ASP A 1 256 ? -12.148 -9.093 12.452 1.00 98.31 256 ASP A N 1
ATOM 1718 C CA . ASP A 1 256 ? -11.998 -10.112 13.498 1.00 98.31 256 ASP A CA 1
ATOM 1719 C C . ASP A 1 256 ? -11.297 -9.538 14.737 1.00 98.31 256 ASP A C 1
ATOM 1721 O O . ASP A 1 256 ? -11.719 -9.775 15.874 1.00 98.31 256 ASP A O 1
ATOM 1725 N N . THR A 1 257 ? -10.265 -8.714 14.524 1.00 97.94 257 THR A N 1
ATOM 1726 C CA . THR A 1 257 ? -9.576 -7.993 15.603 1.00 97.94 257 THR A CA 1
ATOM 1727 C C . THR A 1 257 ? -10.538 -7.031 16.300 1.00 97.94 257 THR A C 1
ATOM 1729 O O . THR A 1 257 ? -10.660 -7.066 17.522 1.00 97.94 257 THR A O 1
ATOM 1732 N N . ALA A 1 258 ? -11.283 -6.223 15.538 1.00 98.38 258 ALA A N 1
ATOM 1733 C CA . ALA A 1 258 ? -12.258 -5.282 16.088 1.00 98.38 258 ALA A CA 1
ATOM 1734 C C . ALA A 1 258 ? -13.375 -5.989 16.876 1.00 98.38 258 ALA A C 1
ATOM 1736 O O . ALA A 1 258 ? -13.741 -5.539 17.963 1.00 98.38 258 ALA A O 1
ATOM 1737 N N . ALA A 1 259 ? -13.884 -7.115 16.367 1.00 98.44 259 ALA A N 1
ATOM 1738 C CA . ALA A 1 259 ? -14.887 -7.928 17.047 1.00 98.44 259 ALA A CA 1
ATOM 1739 C C . ALA A 1 259 ? -14.348 -8.514 18.361 1.00 98.44 259 ALA A C 1
ATOM 1741 O O . ALA A 1 259 ? -15.013 -8.422 19.393 1.00 98.44 259 ALA A O 1
ATOM 1742 N N . THR A 1 260 ? -13.120 -9.043 18.345 1.00 98.31 260 THR A N 1
ATOM 1743 C CA . THR A 1 260 ? -12.452 -9.588 19.537 1.00 98.31 260 THR A CA 1
ATOM 1744 C C . THR A 1 260 ? -12.240 -8.508 20.597 1.00 98.31 260 THR A C 1
ATOM 1746 O O . THR A 1 260 ? -12.571 -8.714 21.764 1.00 98.31 260 THR A O 1
ATOM 1749 N N . THR A 1 261 ? -11.748 -7.329 20.203 1.00 98.19 261 THR A N 1
ATOM 1750 C CA . THR A 1 261 ? -11.543 -6.201 21.123 1.00 98.19 261 THR A CA 1
ATOM 1751 C C . THR A 1 261 ? -12.860 -5.705 21.717 1.00 98.19 261 THR A C 1
ATOM 1753 O O . THR A 1 261 ? -12.934 -5.462 22.921 1.00 98.19 261 THR A O 1
ATOM 1756 N N . LEU A 1 262 ? -13.920 -5.596 20.910 1.00 98.12 262 LEU A N 1
ATOM 1757 C CA . LEU A 1 262 ? -15.240 -5.195 21.400 1.00 98.12 262 LEU A CA 1
ATOM 1758 C C . LEU A 1 262 ? -15.797 -6.209 22.410 1.00 98.12 262 LEU A C 1
ATOM 1760 O O . LEU A 1 262 ? -16.307 -5.820 23.459 1.00 98.12 262 LEU A O 1
ATOM 1764 N N . GLN A 1 263 ? -15.662 -7.506 22.129 1.00 98.25 263 GLN A N 1
ATOM 1765 C CA . GLN A 1 263 ? -16.095 -8.560 23.043 1.00 98.25 263 GLN A CA 1
ATOM 1766 C C . GLN A 1 263 ? -15.325 -8.521 24.371 1.00 98.25 263 GLN A C 1
ATOM 1768 O O . GLN A 1 263 ? -15.933 -8.648 25.435 1.00 98.25 263 GLN A O 1
ATOM 1773 N N . GLN A 1 264 ? -14.006 -8.319 24.327 1.00 98.12 264 GLN A N 1
ATOM 1774 C CA . GLN A 1 264 ? -13.178 -8.179 25.529 1.00 98.12 264 GLN A CA 1
ATOM 1775 C C . GLN A 1 264 ? -13.597 -6.965 26.370 1.00 98.12 264 GLN A C 1
ATOM 1777 O O . GLN A 1 264 ? -13.713 -7.080 27.588 1.00 98.12 264 GLN A O 1
ATOM 1782 N N . ALA A 1 265 ? -13.882 -5.826 25.732 1.00 98.50 265 ALA A N 1
ATOM 1783 C CA . ALA A 1 265 ? -14.333 -4.618 26.422 1.00 98.50 265 ALA A CA 1
ATOM 1784 C C . ALA A 1 265 ? -15.711 -4.790 27.083 1.00 98.50 265 ALA A C 1
ATOM 1786 O O . ALA A 1 265 ? -15.906 -4.359 28.223 1.00 98.50 265 ALA A O 1
ATOM 1787 N N . ASN A 1 266 ? -16.650 -5.448 26.397 1.00 98.12 266 ASN A N 1
ATOM 1788 C CA . ASN A 1 266 ? -17.957 -5.772 26.970 1.00 98.12 266 ASN A CA 1
ATOM 1789 C C . ASN A 1 266 ? -17.811 -6.715 28.166 1.00 98.12 266 ASN A C 1
ATOM 1791 O O . ASN A 1 266 ? -18.342 -6.416 29.226 1.00 98.12 266 ASN A O 1
ATOM 1795 N N . THR A 1 267 ? -17.009 -7.777 28.031 1.00 98.38 267 THR A N 1
ATOM 1796 C CA . THR A 1 267 ? -16.745 -8.728 29.127 1.00 98.38 267 THR A CA 1
ATOM 1797 C C . THR A 1 267 ? -16.175 -8.008 30.348 1.00 98.38 267 THR A C 1
ATOM 1799 O O . THR A 1 267 ? -16.684 -8.159 31.450 1.00 98.38 267 THR A O 1
ATOM 1802 N N . TYR A 1 268 ? -15.175 -7.146 30.146 1.00 98.00 268 TYR A N 1
ATOM 1803 C CA . TYR A 1 268 ? -14.596 -6.347 31.225 1.00 98.00 268 TYR A CA 1
ATOM 1804 C C . TYR A 1 268 ? -15.630 -5.439 31.912 1.00 98.00 268 TYR A C 1
ATOM 1806 O O . TYR A 1 268 ? -15.637 -5.312 33.135 1.00 98.00 268 TYR A O 1
ATOM 1814 N N . THR A 1 269 ? -16.507 -4.805 31.130 1.00 98.25 269 THR A N 1
ATOM 1815 C CA . THR A 1 269 ? -17.552 -3.914 31.654 1.00 98.25 269 THR A CA 1
ATOM 1816 C C . THR A 1 269 ? -18.609 -4.697 32.430 1.00 98.25 269 THR A C 1
ATOM 1818 O O . THR A 1 269 ? -18.999 -4.278 33.519 1.00 98.25 269 THR A O 1
ATOM 1821 N N . ASP A 1 270 ? -19.032 -5.848 31.912 1.00 98.19 270 ASP A N 1
ATOM 1822 C CA . ASP A 1 270 ? -19.998 -6.729 32.564 1.00 98.19 270 ASP A CA 1
ATOM 1823 C C . ASP A 1 270 ? -19.440 -7.274 33.884 1.00 98.19 270 ASP A C 1
ATOM 1825 O O . ASP A 1 270 ? -20.132 -7.223 34.901 1.00 98.19 270 ASP A O 1
ATOM 1829 N N . ASP A 1 271 ? -18.177 -7.707 33.905 1.00 98.25 271 ASP A N 1
ATOM 1830 C CA . ASP A 1 271 ? -17.491 -8.170 35.117 1.00 98.25 271 ASP A CA 1
ATOM 1831 C C . ASP A 1 271 ? -17.407 -7.057 36.171 1.00 98.25 271 ASP A C 1
ATOM 1833 O O . ASP A 1 271 ? -17.700 -7.277 37.349 1.00 98.25 271 ASP A O 1
ATOM 1837 N N . ALA A 1 272 ? -17.062 -5.834 35.755 1.00 98.06 272 ALA A N 1
ATOM 1838 C CA . ALA A 1 272 ? -17.008 -4.681 36.650 1.00 98.06 272 ALA A CA 1
ATOM 1839 C C . ALA A 1 272 ? -18.389 -4.350 37.244 1.00 98.06 272 ALA A C 1
ATOM 1841 O O . ALA A 1 272 ? -18.500 -4.077 38.442 1.00 98.06 272 ALA A O 1
ATOM 1842 N N . ILE A 1 273 ? -19.451 -4.414 36.434 1.00 97.88 273 ILE A N 1
ATOM 1843 C CA . ILE A 1 273 ? -20.832 -4.204 36.892 1.00 97.88 273 ILE A CA 1
ATOM 1844 C C . ILE A 1 273 ? -21.255 -5.318 37.853 1.00 97.88 273 ILE A C 1
ATOM 1846 O O . ILE A 1 273 ? -21.834 -5.036 38.900 1.00 97.88 273 ILE A O 1
ATOM 1850 N N . GLN A 1 274 ? -20.952 -6.577 37.543 1.00 97.62 274 GLN A N 1
ATOM 1851 C CA . GLN A 1 274 ? -21.261 -7.708 38.418 1.00 97.62 274 GLN A CA 1
ATOM 1852 C C . GLN A 1 274 ? -20.534 -7.605 39.759 1.00 97.62 274 GLN A C 1
ATOM 1854 O O . GLN A 1 274 ? -21.128 -7.878 40.805 1.00 97.62 274 GLN A O 1
ATOM 1859 N N . GLN A 1 275 ? -19.274 -7.172 39.751 1.00 97.19 275 GLN A N 1
ATOM 1860 C CA . GLN A 1 275 ? -18.506 -6.947 40.968 1.00 97.19 275 GLN A CA 1
ATOM 1861 C C . GLN A 1 275 ? -19.092 -5.800 41.800 1.00 97.19 275 GLN A C 1
ATOM 1863 O O . GLN A 1 275 ? -19.220 -5.936 43.018 1.00 97.19 275 GLN A O 1
ATOM 1868 N N . ALA A 1 276 ? -19.503 -4.705 41.154 1.00 97.31 276 ALA A N 1
ATOM 1869 C CA . ALA A 1 276 ? -20.182 -3.598 41.820 1.00 97.31 276 ALA A CA 1
ATOM 1870 C C . ALA A 1 276 ? -21.520 -4.038 42.436 1.00 97.31 276 ALA A C 1
ATOM 1872 O O . ALA A 1 276 ? -21.757 -3.774 43.612 1.00 97.31 276 ALA A O 1
ATOM 1873 N N . ASN A 1 277 ? -22.347 -4.777 41.689 1.00 96.94 277 ASN A N 1
ATOM 1874 C CA . ASN A 1 277 ? -23.611 -5.325 42.185 1.00 96.94 277 ASN A CA 1
ATOM 1875 C C . ASN A 1 277 ? -23.383 -6.267 43.372 1.00 96.94 277 ASN A C 1
ATOM 1877 O O . ASN A 1 277 ? -24.038 -6.120 44.396 1.00 96.94 277 ASN A O 1
ATOM 1881 N N . SER A 1 278 ? -22.396 -7.164 43.285 1.00 96.69 278 SER A N 1
ATOM 1882 C CA . SER 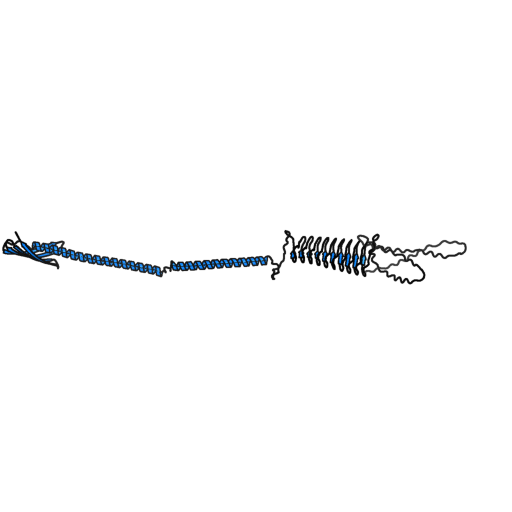A 1 278 ? -22.045 -8.080 44.379 1.00 96.69 278 SER A CA 1
ATOM 1883 C C . SER A 1 278 ? -21.610 -7.328 45.638 1.00 96.69 278 SER A C 1
ATOM 1885 O O . SER A 1 278 ? -21.998 -7.694 46.745 1.00 96.69 278 SER A O 1
ATOM 1887 N N . TYR A 1 279 ? -20.818 -6.261 45.484 1.00 95.62 279 TYR A N 1
ATOM 1888 C CA . TYR A 1 279 ? -20.440 -5.393 46.596 1.00 95.62 279 TYR A CA 1
ATOM 1889 C C . TYR A 1 279 ? -21.668 -4.706 47.204 1.00 95.62 279 TYR A C 1
ATOM 1891 O O . TYR A 1 279 ? -21.836 -4.720 48.422 1.00 95.62 279 TYR A O 1
ATOM 1899 N N . THR A 1 280 ? -22.553 -4.145 46.376 1.00 95.25 280 THR A N 1
ATOM 1900 C CA . THR A 1 280 ? -23.802 -3.523 46.833 1.00 95.25 280 THR A CA 1
ATOM 1901 C C . THR A 1 280 ? -24.705 -4.521 47.557 1.00 95.25 280 THR A C 1
ATOM 1903 O O . THR A 1 280 ? -25.184 -4.199 48.641 1.00 95.25 280 THR A O 1
ATOM 1906 N N . ASP A 1 281 ? -24.880 -5.734 47.037 1.00 92.50 281 ASP A N 1
ATOM 1907 C CA . ASP A 1 281 ? -25.681 -6.790 47.664 1.00 92.50 281 ASP A CA 1
ATOM 1908 C C . ASP A 1 281 ? -25.099 -7.213 49.016 1.00 92.50 281 ASP A C 1
ATOM 1910 O O . ASP A 1 281 ? -25.838 -7.371 49.986 1.00 92.50 281 ASP A O 1
ATOM 1914 N N . GLN A 1 282 ? -23.771 -7.326 49.124 1.00 92.81 282 GLN A N 1
ATOM 1915 C CA . GLN A 1 282 ? -23.096 -7.572 50.401 1.00 92.81 282 GLN A CA 1
ATOM 1916 C C . GLN A 1 282 ? -23.340 -6.438 51.401 1.00 92.81 282 GLN A C 1
ATOM 1918 O O . GLN A 1 282 ? -23.619 -6.704 52.569 1.00 92.81 282 GLN A O 1
ATOM 1923 N N . GLN A 1 283 ? -23.265 -5.175 50.965 1.00 91.44 283 GLN A N 1
ATOM 1924 C CA . GLN A 1 283 ? -23.569 -4.036 51.834 1.00 91.44 283 GLN A CA 1
ATOM 1925 C C . GLN A 1 283 ? -25.040 -4.031 52.259 1.00 91.44 283 GLN A C 1
ATOM 1927 O O . GLN A 1 283 ? -25.324 -3.799 53.429 1.00 91.44 283 GLN A O 1
ATOM 1932 N N . ILE A 1 284 ? -25.974 -4.326 51.350 1.00 87.19 284 ILE A N 1
ATOM 1933 C CA . ILE A 1 284 ? -27.403 -4.446 51.666 1.00 87.19 284 ILE A CA 1
ATOM 1934 C C . ILE A 1 284 ? -27.646 -5.604 52.629 1.00 87.19 284 ILE A C 1
ATOM 1936 O O . ILE A 1 284 ? -28.447 -5.447 53.538 1.00 87.19 284 ILE A O 1
ATOM 1940 N N . ALA A 1 285 ? -26.954 -6.734 52.488 1.00 84.81 285 ALA A N 1
ATOM 1941 C CA . ALA A 1 285 ? -27.055 -7.848 53.426 1.00 84.81 285 ALA A CA 1
ATOM 1942 C C . ALA A 1 285 ? -26.544 -7.461 54.824 1.00 84.81 285 ALA A C 1
ATOM 1944 O O . ALA A 1 285 ? -27.195 -7.778 55.814 1.00 84.81 285 ALA A O 1
ATOM 1945 N N . LEU A 1 286 ? -25.436 -6.716 54.909 1.00 81.19 286 LEU A N 1
ATOM 1946 C CA . LEU A 1 286 ? -24.892 -6.186 56.168 1.00 81.19 286 LEU A CA 1
ATOM 1947 C C . LEU A 1 286 ? -25.785 -5.106 56.795 1.00 81.19 286 LEU A C 1
ATOM 1949 O O . LEU A 1 286 ? -25.912 -5.048 58.011 1.00 81.19 286 LEU A O 1
ATOM 1953 N N . LEU A 1 287 ? -26.404 -4.243 55.987 1.00 76.12 287 LEU A N 1
ATOM 1954 C CA . LEU A 1 287 ? -27.427 -3.283 56.422 1.00 76.12 287 LEU A CA 1
ATOM 1955 C C . LEU A 1 287 ? -28.715 -3.990 56.834 1.00 76.12 287 LEU A C 1
ATOM 1957 O O . LEU A 1 287 ? -29.362 -3.551 57.779 1.00 76.12 287 LEU A O 1
ATOM 1961 N N . GLY A 1 288 ? -29.045 -5.077 56.138 1.00 61.44 288 GLY A N 1
ATOM 1962 C CA . GLY A 1 288 ? -30.004 -6.090 56.532 1.00 61.44 288 GLY A CA 1
ATOM 1963 C C . GLY A 1 288 ? -29.695 -6.483 57.957 1.00 61.44 288 GLY A C 1
ATOM 1964 O O . GLY A 1 288 ? -30.412 -6.031 58.818 1.00 61.44 288 GLY A O 1
ATOM 1965 N N . ASP A 1 289 ? -28.563 -7.121 58.233 1.00 60.81 289 ASP A N 1
ATOM 1966 C CA . ASP A 1 289 ? -28.137 -7.505 59.590 1.00 60.81 289 ASP A CA 1
ATOM 1967 C C . ASP A 1 289 ? -27.972 -6.333 60.591 1.00 60.81 289 ASP A C 1
ATOM 1969 O O . ASP A 1 289 ? -28.085 -6.523 61.801 1.00 60.81 289 ASP A O 1
ATOM 1973 N N . GLY A 1 290 ? -27.703 -5.110 60.125 1.00 53.22 290 GLY A N 1
ATOM 1974 C CA . GLY A 1 290 ? -27.434 -3.936 60.967 1.00 53.22 290 GLY A CA 1
ATOM 1975 C C . GLY A 1 290 ? -28.666 -3.102 61.349 1.00 53.22 290 GLY A C 1
ATOM 1976 O O . GLY A 1 290 ? -28.666 -2.452 62.392 1.00 53.22 290 GLY A O 1
ATOM 1977 N N . ILE A 1 291 ? -29.718 -3.110 60.526 1.00 53.94 291 ILE A N 1
ATOM 1978 C CA . ILE A 1 291 ? -31.034 -2.488 60.797 1.00 53.94 291 ILE A CA 1
ATOM 1979 C C . ILE A 1 291 ? -32.091 -3.565 61.104 1.00 53.94 291 ILE A C 1
ATOM 1981 O O . ILE A 1 291 ? -33.133 -3.297 61.698 1.00 53.94 291 ILE A O 1
ATOM 1985 N N . GLY A 1 292 ? -31.789 -4.803 60.748 1.00 47.16 292 GLY A N 1
ATOM 1986 C CA . GLY A 1 292 ? -32.579 -5.999 60.926 1.00 47.16 292 GLY A CA 1
ATOM 1987 C C . GLY A 1 292 ? -31.657 -7.208 60.908 1.00 47.16 292 GLY A C 1
ATOM 1988 O O . GLY A 1 292 ? -31.750 -8.038 60.002 1.00 47.16 292 GLY A O 1
ATOM 1989 N N . GLY A 1 293 ? -30.843 -7.359 61.961 1.00 50.50 293 GLY A N 1
ATOM 1990 C CA . GLY A 1 293 ? -30.728 -8.684 62.558 1.00 50.50 293 GLY A CA 1
ATOM 1991 C C . GLY A 1 293 ? -32.173 -9.119 62.655 1.00 50.50 293 GLY A C 1
ATOM 1992 O O . GLY A 1 293 ? -32.938 -8.479 63.387 1.00 50.50 293 GLY A O 1
ATOM 1993 N N . GLY A 1 294 ? -32.580 -9.931 61.669 1.00 50.88 294 GLY A N 1
ATOM 1994 C CA . GLY A 1 294 ? -33.978 -10.028 61.298 1.00 50.88 294 GLY A CA 1
ATOM 1995 C C . GLY A 1 294 ? -34.679 -10.315 62.592 1.00 50.88 294 GLY A C 1
ATOM 1996 O O . GLY A 1 294 ? -34.160 -11.123 63.358 1.00 50.88 294 GLY A O 1
ATOM 1997 N N . VAL A 1 295 ? -35.773 -9.622 62.894 1.00 55.38 295 VAL A N 1
ATOM 1998 C CA . VAL A 1 295 ? -36.605 -10.143 63.957 1.00 55.38 295 VAL A CA 1
ATOM 1999 C C . VAL A 1 295 ? -36.980 -11.524 63.433 1.00 55.38 295 VAL A C 1
ATOM 2001 O O . VAL A 1 295 ? -37.825 -11.637 62.540 1.00 55.38 295 VAL A O 1
ATOM 2004 N N . ALA A 1 296 ? -36.255 -12.564 63.857 1.00 56.56 296 ALA A N 1
ATOM 2005 C CA . ALA A 1 296 ? -36.557 -13.913 63.468 1.00 56.56 296 ALA A CA 1
ATOM 2006 C C . ALA A 1 296 ? -38.029 -14.087 63.846 1.00 56.56 296 ALA A C 1
ATOM 2008 O O . ALA A 1 296 ? -38.495 -13.433 64.786 1.00 56.56 296 ALA A O 1
ATOM 2009 N N . PRO A 1 297 ? -38.804 -14.946 63.176 1.00 55.62 297 PRO A N 1
ATOM 2010 C CA . PRO A 1 297 ? -40.115 -15.306 63.706 1.00 55.62 297 PRO A CA 1
ATOM 2011 C C . PRO A 1 297 ? -40.030 -15.569 65.223 1.00 55.62 297 PRO A C 1
ATOM 2013 O O . PRO A 1 297 ? -40.823 -15.027 65.978 1.00 55.62 297 PRO A O 1
ATOM 2016 N N . ALA A 1 298 ? -38.932 -16.203 65.662 1.00 60.09 298 ALA A N 1
ATOM 2017 C CA . ALA A 1 298 ? -38.537 -16.358 67.058 1.00 60.09 298 ALA A CA 1
ATOM 2018 C C . ALA A 1 298 ? -38.341 -15.051 67.854 1.00 60.09 298 ALA A C 1
ATOM 2020 O O . ALA A 1 298 ? -38.838 -14.988 68.966 1.00 60.09 298 ALA A O 1
ATOM 2021 N N . ASP A 1 299 ? -37.680 -14.014 67.335 1.00 68.69 299 ASP A N 1
ATOM 2022 C CA . ASP A 1 299 ? -37.507 -12.740 68.052 1.00 68.69 299 ASP A CA 1
ATOM 2023 C C . ASP A 1 299 ? -38.821 -11.950 68.137 1.00 68.69 299 ASP A C 1
ATOM 2025 O O . ASP A 1 299 ? -39.070 -11.258 69.122 1.00 68.69 299 ASP A O 1
ATOM 2029 N N . LEU A 1 300 ? -39.701 -12.064 67.133 1.00 70.75 300 LEU A N 1
ATOM 2030 C CA . LEU A 1 300 ? -40.992 -11.366 67.124 1.00 70.75 300 LEU A CA 1
ATOM 2031 C C . LEU A 1 300 ? -41.960 -12.095 68.052 1.00 70.75 300 LEU A C 1
ATOM 2033 O O . LEU A 1 300 ? -42.741 -11.464 68.760 1.00 70.75 300 LEU A O 1
ATOM 2037 N N . ASP A 1 301 ? -41.879 -13.422 68.070 1.00 75.25 301 ASP A N 1
ATOM 2038 C CA . ASP A 1 301 ? -42.604 -14.278 68.996 1.00 75.25 301 ASP A CA 1
ATOM 2039 C C . ASP A 1 301 ? -42.068 -14.134 70.423 1.00 75.25 301 ASP A C 1
ATOM 2041 O O . ASP A 1 301 ? -42.859 -14.127 71.360 1.00 75.25 301 ASP A O 1
ATOM 2045 N N . GLN A 1 302 ? -40.765 -13.912 70.605 1.00 79.25 302 GLN A N 1
ATOM 2046 C CA . GLN A 1 302 ? -40.158 -13.620 71.901 1.00 79.25 302 GLN A CA 1
ATOM 2047 C C . GLN A 1 302 ? -40.573 -12.237 72.405 1.00 79.25 302 GLN A C 1
ATOM 2049 O O . GLN A 1 302 ? -40.951 -12.106 73.566 1.00 79.25 302 GLN A O 1
ATOM 2054 N N . LEU A 1 303 ? -40.608 -11.224 71.535 1.00 81.38 303 LEU A N 1
ATOM 2055 C CA . LEU A 1 303 ? -41.116 -9.899 71.888 1.00 81.38 303 LEU A CA 1
ATOM 2056 C C . LEU A 1 303 ? -42.615 -9.948 72.234 1.00 81.38 303 LEU A C 1
ATOM 2058 O O . LEU A 1 303 ? -43.057 -9.313 73.190 1.00 81.38 303 LEU A O 1
ATOM 2062 N N . ARG A 1 304 ? -43.405 -10.730 71.484 1.00 81.88 304 ARG A N 1
ATOM 2063 C CA . ARG A 1 304 ? -44.827 -10.978 71.779 1.00 81.88 304 ARG A CA 1
ATOM 2064 C C . ARG A 1 304 ? -45.013 -11.731 73.092 1.00 81.88 304 ARG A C 1
ATOM 2066 O O . ARG A 1 304 ? -45.909 -11.375 73.849 1.00 81.88 304 ARG A O 1
ATOM 2073 N N . ALA A 1 305 ? -44.189 -12.737 73.370 1.00 81.69 305 ALA A N 1
ATOM 2074 C CA . ALA A 1 305 ? -44.221 -13.490 74.618 1.00 81.69 305 ALA A CA 1
ATOM 2075 C C . ALA A 1 305 ? -43.862 -12.594 75.808 1.00 81.69 305 ALA A C 1
ATOM 2077 O O . ALA A 1 305 ? -44.606 -12.555 76.778 1.00 81.69 305 ALA A O 1
ATOM 2078 N N . GLU A 1 306 ? -42.802 -11.789 75.698 1.00 86.31 306 GLU A N 1
ATOM 2079 C CA . GLU A 1 306 ? -42.412 -10.846 76.747 1.00 86.31 306 GLU A CA 1
ATOM 2080 C C . GLU A 1 306 ? -43.487 -9.773 76.974 1.00 86.31 306 GLU A C 1
ATOM 2082 O O . GLU A 1 306 ? -43.785 -9.417 78.115 1.00 86.31 306 GLU A O 1
ATOM 2087 N N . MET A 1 307 ? -44.115 -9.266 75.907 1.00 87.25 307 MET A N 1
ATOM 2088 C CA . MET A 1 307 ? -45.253 -8.357 76.042 1.00 87.25 307 MET A CA 1
ATOM 2089 C C . MET A 1 307 ? -46.442 -9.027 76.732 1.00 87.25 307 MET A C 1
ATOM 2091 O O . MET A 1 307 ? -47.024 -8.419 77.627 1.00 87.2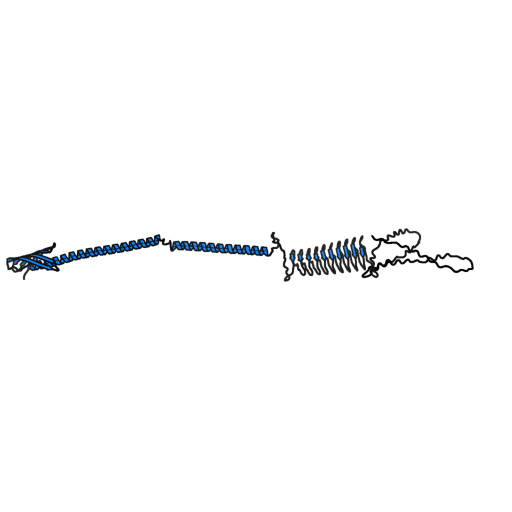5 307 MET A O 1
ATOM 2095 N N . ASN A 1 308 ? -46.792 -10.256 76.353 1.00 85.31 308 ASN A N 1
ATOM 2096 C CA . ASN A 1 308 ? -47.892 -10.995 76.968 1.00 85.31 308 ASN A CA 1
ATOM 2097 C C . ASN A 1 308 ? -47.616 -11.303 78.444 1.00 85.31 308 ASN A C 1
ATOM 2099 O O . ASN A 1 308 ? -48.508 -11.111 79.262 1.00 85.31 308 ASN A O 1
ATOM 2103 N N . ASP A 1 309 ? -46.389 -11.678 78.805 1.00 88.19 309 ASP A N 1
ATOM 2104 C CA . ASP A 1 309 ? -45.983 -11.890 80.199 1.00 88.19 309 ASP A CA 1
ATOM 2105 C C . ASP A 1 309 ? -46.034 -10.588 81.006 1.00 88.19 309 ASP A C 1
ATOM 2107 O O . ASP A 1 309 ? -46.471 -10.573 82.157 1.00 88.19 309 ASP A O 1
ATOM 2111 N N . ARG A 1 310 ? -45.635 -9.457 80.407 1.00 87.19 310 ARG A N 1
ATOM 2112 C CA . ARG A 1 310 ? -45.769 -8.141 81.048 1.00 87.19 310 ARG A CA 1
ATOM 2113 C C . ARG A 1 310 ? -47.229 -7.743 81.236 1.00 87.19 310 ARG A C 1
ATOM 2115 O O . ARG A 1 310 ? -47.549 -7.194 82.287 1.00 87.19 310 ARG A O 1
ATOM 2122 N N . PHE A 1 311 ? -48.099 -8.005 80.261 1.00 88.62 311 PHE A N 1
ATOM 2123 C CA . PHE A 1 311 ? -49.535 -7.745 80.390 1.00 88.62 311 PHE A CA 1
ATOM 2124 C C . PHE A 1 311 ? -50.183 -8.658 81.431 1.00 88.62 311 PHE A C 1
ATOM 2126 O O . PHE A 1 311 ? -50.869 -8.149 82.307 1.00 88.62 311 PHE A O 1
ATOM 2133 N N . ALA A 1 312 ? -49.868 -9.954 81.434 1.00 82.88 312 ALA A N 1
ATOM 2134 C CA . ALA A 1 312 ? -50.319 -10.883 82.468 1.00 82.88 312 ALA A CA 1
ATOM 2135 C C . ALA A 1 312 ? -49.834 -10.454 83.862 1.00 82.88 312 ALA A C 1
ATOM 2137 O O . ALA A 1 312 ? -50.605 -10.430 84.815 1.00 82.88 312 ALA A O 1
ATOM 2138 N N . GLY A 1 313 ? -48.583 -10.001 83.979 1.00 87.75 313 GLY A N 1
ATOM 2139 C CA . GLY A 1 313 ? -48.053 -9.451 85.226 1.00 87.75 313 GLY A CA 1
ATOM 2140 C C . GLY A 1 313 ? -48.712 -8.133 85.653 1.00 87.75 313 GLY A C 1
ATOM 2141 O O . GLY A 1 313 ? -48.719 -7.807 86.841 1.00 87.75 313 GLY A O 1
ATOM 2142 N N . VAL A 1 314 ? -49.258 -7.354 84.717 1.00 89.94 314 VAL A N 1
ATOM 2143 C CA . VAL A 1 314 ? -50.084 -6.176 85.016 1.00 89.94 314 VAL A CA 1
ATOM 2144 C C . VAL A 1 314 ? -51.480 -6.603 85.475 1.00 89.94 314 VAL A C 1
ATOM 2146 O O . VAL A 1 314 ? -51.958 -6.063 86.471 1.00 89.94 314 VAL A O 1
ATOM 2149 N N . ASP A 1 315 ? -52.085 -7.602 84.838 1.00 85.94 315 ASP A N 1
ATOM 2150 C CA . ASP A 1 315 ? -53.383 -8.160 85.232 1.00 85.94 315 ASP A CA 1
ATOM 2151 C C . ASP A 1 315 ? -53.328 -8.795 86.630 1.00 85.94 315 ASP A C 1
ATOM 2153 O O . ASP A 1 315 ? -54.183 -8.513 87.467 1.00 85.94 315 ASP A O 1
ATOM 2157 N N . ASP A 1 316 ? -52.266 -9.541 86.948 1.00 86.44 316 ASP A N 1
ATOM 2158 C CA . ASP A 1 316 ? -52.025 -10.096 88.286 1.00 86.44 316 ASP A CA 1
ATOM 2159 C C . ASP A 1 316 ? -51.871 -8.996 89.344 1.00 86.44 316 ASP A C 1
ATOM 2161 O O . ASP A 1 316 ? -52.344 -9.124 90.478 1.00 86.44 316 ASP A O 1
ATOM 2165 N N . ARG A 1 317 ? -51.221 -7.879 88.989 1.00 86.69 317 ARG A N 1
ATOM 2166 C CA . ARG A 1 317 ? -51.116 -6.714 89.879 1.00 86.69 317 ARG A CA 1
ATOM 2167 C C . ARG A 1 317 ? -52.473 -6.066 90.104 1.00 86.69 317 ARG A C 1
ATOM 2169 O O . ARG A 1 317 ? -52.754 -5.692 91.240 1.00 86.69 317 ARG A O 1
ATOM 2176 N N . PHE A 1 318 ? -53.298 -5.932 89.068 1.00 89.38 318 PHE A N 1
ATOM 2177 C CA . PHE A 1 318 ? -54.653 -5.403 89.207 1.00 89.38 318 PHE A CA 1
ATOM 2178 C C . PHE A 1 318 ? -55.532 -6.329 90.052 1.00 89.38 318 PHE A C 1
ATOM 2180 O O . PHE A 1 318 ? -56.116 -5.859 91.023 1.00 89.38 318 PHE A O 1
ATOM 2187 N N . ALA A 1 319 ? -55.504 -7.641 89.812 1.00 82.62 319 ALA A N 1
ATOM 2188 C CA . ALA A 1 319 ? -56.206 -8.621 90.642 1.00 82.62 319 ALA A CA 1
ATOM 2189 C C . ALA A 1 319 ? -55.730 -8.594 92.108 1.00 82.62 319 ALA A C 1
ATOM 2191 O O . ALA A 1 319 ? -56.528 -8.698 93.041 1.00 82.62 319 ALA A O 1
ATOM 2192 N N . GLY A 1 320 ? -54.426 -8.403 92.337 1.00 86.50 320 GLY A N 1
ATOM 2193 C CA . GLY A 1 320 ? -53.863 -8.225 93.675 1.00 86.50 320 GLY A CA 1
ATOM 2194 C C . GLY A 1 320 ? -54.300 -6.924 94.359 1.00 86.50 320 GLY A C 1
ATOM 2195 O O . GLY A 1 320 ? -54.481 -6.900 95.579 1.00 86.50 320 GLY A O 1
ATOM 2196 N N . ILE A 1 321 ? -54.486 -5.843 93.596 1.00 88.62 321 ILE A N 1
ATOM 2197 C CA . ILE A 1 321 ? -55.049 -4.582 94.095 1.00 88.62 321 ILE A CA 1
ATOM 2198 C C . ILE A 1 321 ? -56.525 -4.775 94.453 1.00 88.62 321 ILE A C 1
ATOM 2200 O O . ILE A 1 321 ? -56.909 -4.386 95.554 1.00 88.62 321 ILE A O 1
ATOM 2204 N N . ASP A 1 322 ? -57.311 -5.432 93.602 1.00 86.75 322 ASP A N 1
ATOM 2205 C CA . ASP A 1 322 ? -58.732 -5.702 93.846 1.00 86.75 322 ASP A CA 1
ATOM 2206 C C . ASP A 1 322 ? -58.933 -6.548 95.110 1.00 86.75 322 ASP A C 1
ATOM 2208 O O . ASP A 1 322 ? -59.676 -6.159 96.010 1.00 86.75 322 ASP A O 1
ATOM 2212 N N . ALA A 1 323 ? -58.164 -7.629 95.276 1.00 83.19 323 ALA A N 1
ATOM 2213 C CA . ALA A 1 323 ? -58.213 -8.453 96.486 1.00 83.19 323 ALA A CA 1
ATOM 2214 C C . ALA A 1 323 ? -57.836 -7.669 97.760 1.00 83.19 323 ALA A C 1
ATOM 2216 O O . ALA A 1 323 ? -58.359 -7.924 98.850 1.00 83.19 323 ALA A O 1
ATOM 2217 N N . ARG A 1 324 ? -56.915 -6.702 97.646 1.00 87.00 324 ARG A N 1
ATOM 2218 C CA . ARG A 1 324 ? -56.537 -5.827 98.762 1.00 87.00 324 ARG A CA 1
ATOM 2219 C C . ARG A 1 324 ? -57.627 -4.801 99.074 1.00 87.00 324 ARG A C 1
ATOM 2221 O O . ARG A 1 324 ? -57.823 -4.499 100.252 1.00 87.00 324 ARG A O 1
ATOM 2228 N N . LEU A 1 325 ? -58.314 -4.282 98.059 1.00 87.69 325 LEU A N 1
ATOM 2229 C CA . LEU A 1 325 ? -59.459 -3.386 98.222 1.00 87.69 325 LEU A CA 1
ATOM 2230 C C . LEU A 1 325 ? -60.631 -4.115 98.892 1.00 87.69 325 LEU A C 1
ATOM 2232 O O . LEU A 1 325 ? -61.147 -3.610 99.885 1.00 87.69 325 LEU A O 1
ATOM 2236 N N . ASP A 1 326 ? -60.945 -5.343 98.478 1.00 86.94 326 ASP A N 1
ATOM 2237 C CA . ASP A 1 326 ? -61.969 -6.180 99.124 1.00 86.94 326 ASP A CA 1
ATOM 2238 C C . ASP A 1 326 ? -61.639 -6.458 100.600 1.00 86.94 326 ASP A C 1
ATOM 2240 O O . ASP A 1 326 ? -62.490 -6.359 101.492 1.00 86.94 326 ASP A O 1
ATOM 2244 N N . ALA A 1 327 ? -60.372 -6.773 100.891 1.00 85.56 327 ALA A N 1
ATOM 2245 C CA . ALA A 1 327 ? -59.912 -6.973 102.261 1.00 85.56 327 ALA A CA 1
ATOM 2246 C C . ALA A 1 327 ? -60.007 -5.686 103.101 1.00 85.56 327 ALA A C 1
ATOM 2248 O O . ALA A 1 327 ? -60.343 -5.749 104.289 1.00 85.56 327 ALA A O 1
ATOM 2249 N N . MET A 1 328 ? -59.726 -4.523 102.503 1.00 88.00 328 MET A N 1
ATOM 2250 C CA . MET A 1 328 ? -59.904 -3.223 103.150 1.00 88.00 328 MET A CA 1
ATOM 2251 C C . MET A 1 328 ? -61.379 -2.916 103.420 1.00 88.00 328 MET A C 1
ATOM 2253 O O . MET A 1 328 ? -61.697 -2.484 104.527 1.00 88.00 328 MET A O 1
ATOM 2257 N N . ASP A 1 329 ? -62.280 -3.193 102.480 1.00 87.88 329 ASP A N 1
ATOM 2258 C CA . ASP A 1 329 ? -63.722 -2.983 102.651 1.00 87.88 329 ASP A CA 1
ATOM 2259 C C . ASP A 1 329 ? -64.296 -3.838 103.786 1.00 87.88 329 ASP A C 1
ATOM 2261 O O . ASP A 1 329 ? -65.097 -3.362 104.598 1.00 87.88 329 ASP A O 1
ATOM 2265 N N . GLU A 1 330 ? -63.848 -5.088 103.920 1.00 88.12 330 GLU A N 1
ATOM 2266 C CA . GLU A 1 330 ? -64.256 -5.942 105.039 1.00 88.12 330 GLU A CA 1
ATOM 2267 C C . GLU A 1 330 ? -63.690 -5.450 106.382 1.00 88.12 330 GLU A C 1
ATOM 2269 O O . GLU A 1 330 ? -64.368 -5.507 107.415 1.00 88.12 330 GLU A O 1
ATOM 2274 N N . GLN A 1 331 ? -62.462 -4.921 106.397 1.00 87.50 331 GLN A N 1
ATOM 2275 C CA . GLN A 1 331 ? -61.916 -4.275 107.592 1.00 87.50 331 GLN A CA 1
ATOM 2276 C C . GLN A 1 331 ? -62.703 -3.015 107.963 1.00 87.50 331 GLN A C 1
ATOM 2278 O O . GLN A 1 331 ? -63.043 -2.848 109.137 1.00 87.50 331 GLN A O 1
ATOM 2283 N N . LEU A 1 332 ? -63.054 -2.172 106.991 1.00 88.12 332 LEU A N 1
ATOM 2284 C CA . LEU A 1 332 ? -63.866 -0.976 107.212 1.00 88.12 332 LEU A CA 1
ATOM 2285 C C . LEU A 1 332 ? -65.252 -1.336 107.752 1.00 88.12 332 LEU A C 1
ATOM 2287 O O . LEU A 1 332 ? -65.675 -0.744 108.739 1.00 88.12 332 LEU A O 1
ATOM 2291 N N . ARG A 1 333 ? -65.910 -2.382 107.232 1.00 86.38 333 ARG A N 1
ATOM 2292 C CA . ARG A 1 333 ? -67.177 -2.892 107.794 1.00 86.38 333 ARG A CA 1
ATOM 2293 C C . ARG A 1 333 ? -67.050 -3.389 109.233 1.00 86.38 333 ARG A C 1
ATOM 2295 O O . ARG A 1 333 ? -67.985 -3.265 110.024 1.00 86.38 333 ARG A O 1
ATOM 2302 N N . LYS A 1 334 ? -65.920 -3.996 109.607 1.00 86.75 334 LYS A N 1
ATOM 2303 C CA . LYS A 1 334 ? -65.661 -4.391 111.006 1.00 86.75 334 LYS A CA 1
ATOM 2304 C C . LYS A 1 334 ? -65.456 -3.176 111.906 1.00 86.75 334 LYS A C 1
ATOM 2306 O O . LYS A 1 334 ? -65.978 -3.171 113.019 1.00 86.75 334 LYS A O 1
ATOM 2311 N N . VAL A 1 335 ? -64.725 -2.167 111.437 1.00 88.62 335 VAL A N 1
ATOM 2312 C CA . VAL A 1 335 ? -64.532 -0.906 112.165 1.00 88.62 335 VAL A CA 1
ATOM 2313 C C . VAL A 1 335 ? -65.864 -0.184 112.345 1.00 88.62 335 VAL A C 1
ATOM 2315 O O . VAL A 1 335 ? -66.181 0.196 113.467 1.00 88.62 335 VAL A O 1
ATOM 2318 N N . ASP A 1 336 ? -66.666 -0.082 111.289 1.00 89.12 336 ASP A N 1
ATOM 2319 C CA . ASP A 1 336 ? -67.975 0.571 111.305 1.00 89.12 336 ASP A CA 1
ATOM 2320 C C . ASP A 1 336 ? -68.927 -0.097 112.308 1.00 89.12 336 ASP A C 1
ATOM 2322 O O . ASP A 1 336 ? -69.402 0.547 113.240 1.00 89.12 336 ASP A O 1
ATOM 2326 N N . ARG A 1 337 ? -69.065 -1.432 112.257 1.00 88.38 337 ARG A N 1
ATOM 2327 C CA . ARG A 1 337 ? -69.833 -2.188 113.267 1.00 88.38 337 ARG A CA 1
ATOM 2328 C C . ARG A 1 337 ? -69.335 -1.946 114.689 1.00 88.38 337 ARG A C 1
ATOM 2330 O O . ARG A 1 337 ? -70.137 -1.817 115.612 1.00 88.38 337 ARG A O 1
ATOM 2337 N N . ARG A 1 338 ? -68.017 -1.877 114.894 1.00 89.00 338 ARG A N 1
ATOM 2338 C CA . ARG A 1 338 ? -67.438 -1.602 116.215 1.00 89.00 338 ARG A CA 1
ATOM 2339 C C . ARG A 1 338 ? -67.783 -0.190 116.697 1.00 89.00 338 ARG A C 1
ATOM 2341 O O . ARG A 1 338 ? -68.074 -0.027 117.881 1.00 89.00 338 ARG A O 1
ATOM 2348 N N . ILE A 1 339 ? -67.779 0.802 115.806 1.00 89.25 339 ILE A N 1
ATOM 2349 C CA . ILE A 1 339 ? -68.181 2.183 116.105 1.00 89.25 339 ILE A CA 1
ATOM 2350 C C . ILE A 1 339 ? -69.668 2.232 116.464 1.00 89.25 339 ILE A C 1
ATOM 2352 O O . ILE A 1 339 ? -70.007 2.766 117.520 1.00 89.25 339 ILE A O 1
ATOM 2356 N N . SER A 1 340 ? -70.545 1.605 115.677 1.00 90.00 340 SER A N 1
ATOM 2357 C CA . SER A 1 340 ? -71.985 1.551 115.965 1.00 90.00 340 SER A CA 1
ATOM 2358 C C . SER A 1 340 ? -72.269 0.865 117.302 1.00 90.00 340 SER A C 1
ATOM 2360 O O . SER A 1 340 ? -73.040 1.371 118.116 1.00 90.00 340 SER A O 1
ATOM 2362 N N . ARG A 1 341 ? -71.552 -0.221 117.621 1.00 89.75 341 ARG A N 1
ATOM 2363 C CA . ARG A 1 341 ? -71.607 -0.864 118.946 1.00 89.75 341 ARG A CA 1
ATOM 2364 C C . ARG A 1 341 ? -71.126 0.043 120.071 1.00 89.75 341 ARG A C 1
ATOM 2366 O O . ARG A 1 341 ? -71.719 0.036 121.148 1.00 89.75 341 ARG A O 1
ATOM 2373 N N . GLN A 1 342 ? -70.073 0.830 119.852 1.00 89.06 342 GLN A N 1
ATOM 2374 C CA . GLN A 1 342 ? -69.614 1.825 120.824 1.00 89.06 342 GLN A CA 1
ATOM 2375 C C . GLN A 1 342 ? -70.642 2.945 121.030 1.00 89.06 342 GLN A C 1
ATOM 2377 O O . GLN A 1 342 ? -70.893 3.315 122.177 1.00 89.06 342 GLN A O 1
ATOM 2382 N N . GLY A 1 343 ? -71.290 3.419 119.962 1.00 87.75 343 GLY A N 1
ATOM 2383 C CA . GLY A 1 343 ? -72.395 4.378 120.027 1.00 87.75 343 GLY A CA 1
ATOM 2384 C C . GLY A 1 343 ? -73.591 3.842 120.817 1.00 87.75 343 GLY A C 1
ATOM 2385 O O . GLY A 1 343 ? -74.061 4.505 121.747 1.00 87.75 343 GLY A O 1
ATOM 2386 N N . ALA A 1 344 ? -74.008 2.603 120.533 1.00 89.38 344 ALA A N 1
ATOM 2387 C CA . ALA A 1 344 ? -75.091 1.922 121.239 1.00 89.38 344 ALA A CA 1
ATOM 2388 C C . ALA A 1 344 ? -74.751 1.718 122.725 1.00 89.38 344 ALA A C 1
ATOM 2390 O O . ALA A 1 344 ? -75.579 1.954 123.604 1.00 89.38 344 ALA A O 1
ATOM 2391 N N . MET A 1 345 ? -73.510 1.330 123.038 1.00 87.62 345 MET A N 1
ATOM 2392 C CA . MET A 1 345 ? -73.028 1.191 124.416 1.00 87.62 345 MET A CA 1
ATOM 2393 C C . MET A 1 345 ? -73.026 2.522 125.167 1.00 87.62 345 MET A C 1
ATOM 2395 O O . MET A 1 345 ? -73.433 2.563 126.327 1.00 87.62 345 MET A O 1
ATOM 2399 N N . ALA A 1 346 ? -72.608 3.611 124.521 1.00 86.06 346 ALA A N 1
ATOM 2400 C CA . ALA A 1 346 ? -72.640 4.941 125.117 1.00 86.06 346 ALA A CA 1
ATOM 2401 C C . ALA A 1 346 ? -74.081 5.379 125.424 1.00 86.06 346 ALA A C 1
ATOM 2403 O O . ALA A 1 346 ? -74.360 5.826 126.537 1.00 86.06 346 ALA A O 1
ATOM 2404 N N . THR A 1 347 ? -75.021 5.176 124.491 1.00 86.38 347 THR A N 1
ATOM 2405 C CA . THR A 1 347 ? -76.446 5.466 124.738 1.00 86.38 347 THR A CA 1
ATOM 2406 C C . THR A 1 347 ? -77.021 4.592 125.848 1.00 86.38 347 THR A C 1
ATOM 2408 O O . THR A 1 347 ? -77.732 5.107 126.712 1.00 86.38 347 THR A O 1
ATOM 2411 N N . ALA A 1 348 ? -76.685 3.301 125.877 1.00 86.69 348 ALA A N 1
ATOM 2412 C CA . ALA A 1 348 ? -77.102 2.392 126.938 1.00 86.69 348 ALA A CA 1
ATOM 2413 C C . ALA A 1 348 ? -76.596 2.867 128.310 1.00 86.69 348 ALA A C 1
ATOM 2415 O O . ALA A 1 348 ? -77.359 2.908 129.273 1.00 86.69 348 ALA A O 1
ATOM 2416 N N . GLN A 1 349 ? -75.330 3.287 128.411 1.00 85.12 349 GLN A N 1
ATOM 2417 C CA . GLN A 1 349 ? -74.765 3.785 129.668 1.00 85.12 349 GLN A CA 1
ATOM 2418 C C . GLN A 1 349 ? -75.454 5.067 130.140 1.00 85.12 349 GLN A C 1
ATOM 2420 O O . GLN A 1 349 ? -75.771 5.171 131.324 1.00 85.12 349 GLN A O 1
ATOM 2425 N N . VAL A 1 350 ? -75.759 6.003 129.236 1.00 84.50 350 VAL A N 1
ATOM 2426 C CA . VAL A 1 350 ? -76.485 7.236 129.585 1.00 84.50 350 VAL A CA 1
ATOM 2427 C C . VAL A 1 350 ? -77.858 6.918 130.188 1.00 84.50 350 VAL A C 1
ATOM 2429 O O . VAL A 1 350 ? -78.194 7.464 131.234 1.00 84.50 350 VAL A O 1
ATOM 2432 N N . HIS A 1 351 ? -78.616 5.985 129.604 1.00 82.31 351 HIS A N 1
ATOM 2433 C CA . HIS A 1 351 ? -79.940 5.607 130.120 1.00 82.31 351 HIS A CA 1
ATOM 2434 C C . HIS A 1 351 ? -79.887 4.735 131.382 1.00 82.31 351 HIS A C 1
ATOM 2436 O O . HIS A 1 351 ? -80.858 4.679 132.131 1.00 82.31 351 HIS A O 1
ATOM 2442 N N . SER A 1 352 ? -78.756 4.079 131.658 1.00 80.75 352 SER A N 1
ATOM 2443 C CA . SER A 1 352 ? -78.563 3.322 132.901 1.00 80.75 352 SER A CA 1
ATOM 2444 C C . SER A 1 352 ? -78.353 4.221 134.132 1.00 80.75 352 SER A C 1
ATOM 2446 O O . SER A 1 352 ? -78.434 3.755 135.270 1.00 80.75 352 SER A O 1
ATOM 2448 N N . LEU A 1 353 ? -78.102 5.519 133.931 1.00 73.25 353 LEU A N 1
ATOM 2449 C CA . LEU A 1 353 ? -77.768 6.464 134.992 1.00 73.25 353 LEU A CA 1
ATOM 2450 C C . LEU A 1 353 ? -78.972 7.342 135.354 1.00 73.25 353 LEU A C 1
ATOM 2452 O O . LEU A 1 353 ? -79.287 8.311 134.671 1.00 73.25 353 LEU A O 1
ATOM 2456 N N . GLY A 1 354 ? -79.609 7.035 136.483 1.00 70.31 354 GLY A N 1
ATOM 2457 C CA . GLY A 1 354 ? -80.631 7.878 137.105 1.00 70.31 354 GLY A CA 1
ATOM 2458 C C . GLY A 1 354 ? -80.046 8.947 138.036 1.00 70.31 354 GLY A C 1
ATOM 2459 O O . GLY A 1 354 ? -78.834 8.996 138.293 1.00 70.31 354 GLY A O 1
ATOM 2460 N N . MET A 1 355 ? -80.920 9.808 138.563 1.00 69.56 355 MET A N 1
ATOM 2461 C CA . MET A 1 355 ? -80.605 10.765 139.630 1.00 69.56 355 MET A CA 1
ATOM 2462 C C . MET A 1 355 ? -81.250 10.302 140.948 1.00 69.56 355 MET A C 1
ATOM 2464 O O . MET A 1 355 ? -82.446 10.516 141.126 1.00 69.56 355 MET A O 1
ATOM 2468 N N . PRO A 1 356 ? -80.497 9.649 141.852 1.00 67.88 356 PRO A N 1
ATOM 2469 C CA . PRO A 1 356 ? -80.996 9.294 143.180 1.00 67.88 356 PRO A CA 1
ATOM 2470 C C . PRO A 1 356 ? -81.016 10.496 144.142 1.00 67.88 356 PRO A C 1
ATOM 2472 O O . PRO A 1 356 ? -80.282 11.479 143.961 1.00 67.88 356 PRO A O 1
ATOM 2475 N N . ASP A 1 357 ? -81.832 10.381 145.191 1.00 67.38 357 ASP A N 1
ATOM 2476 C CA . ASP A 1 357 ? -81.915 11.337 146.298 1.00 67.38 357 ASP A CA 1
ATOM 2477 C C . ASP A 1 357 ? -80.658 11.313 147.198 1.00 67.38 357 ASP A C 1
ATOM 2479 O O . ASP A 1 357 ? -79.745 10.495 147.041 1.00 67.38 357 ASP A O 1
ATOM 2483 N N . VAL A 1 358 ? -80.539 12.284 148.108 1.00 63.41 358 VAL A N 1
ATOM 2484 C CA . VAL A 1 358 ? -79.317 12.510 148.902 1.00 63.41 358 VAL A CA 1
ATOM 2485 C C . VAL A 1 358 ? -79.051 11.334 149.861 1.00 63.41 358 VAL A C 1
ATOM 2487 O O . VAL A 1 358 ? -79.859 11.070 150.744 1.00 63.41 358 VAL A O 1
ATOM 2490 N N . LYS A 1 359 ? -77.864 10.707 149.737 1.00 69.00 359 LYS A N 1
ATOM 2491 C CA . LYS A 1 359 ? -77.380 9.478 150.420 1.00 69.00 359 LYS A CA 1
ATOM 2492 C C . LYS A 1 359 ? -77.847 8.133 149.841 1.00 69.00 359 LYS A C 1
ATOM 2494 O O . LYS A 1 359 ? -77.430 7.099 150.366 1.00 69.00 359 LYS A O 1
ATOM 2499 N N . ASP A 1 360 ? -78.586 8.121 148.733 1.00 75.06 360 ASP A N 1
ATOM 2500 C CA . ASP A 1 360 ? -79.024 6.877 148.091 1.00 75.06 360 ASP A CA 1
ATOM 2501 C C . ASP A 1 360 ? -78.096 6.401 146.961 1.00 75.06 360 ASP A C 1
ATOM 2503 O O . ASP A 1 360 ? -77.338 7.158 146.340 1.00 75.06 360 ASP A O 1
ATOM 2507 N N . SER A 1 361 ? -78.158 5.091 146.701 1.00 79.50 361 SER A N 1
ATOM 2508 C CA . SER A 1 361 ? -77.479 4.434 145.581 1.00 79.50 361 SER A CA 1
ATOM 2509 C C . SER A 1 361 ? -78.488 4.060 144.502 1.00 79.50 361 SER A C 1
ATOM 2511 O O . SER A 1 361 ? -79.506 3.439 144.790 1.00 79.50 361 SER A O 1
ATOM 2513 N N . TRP A 1 362 ? -78.178 4.385 143.252 1.00 80.75 362 TRP A N 1
ATOM 2514 C CA . TRP A 1 362 ? -78.935 3.982 142.077 1.00 80.75 362 TRP A CA 1
ATOM 2515 C C . TRP A 1 362 ? -78.220 2.848 141.354 1.00 80.75 362 TRP A C 1
ATOM 2517 O O . TRP A 1 362 ? -77.040 2.963 141.019 1.00 80.75 362 TRP A O 1
ATOM 2527 N N . LEU A 1 363 ? -78.955 1.781 141.066 1.00 85.88 363 LEU A N 1
ATOM 2528 C CA . LEU A 1 363 ? -78.548 0.749 140.125 1.00 85.88 363 LEU A CA 1
ATOM 2529 C C . LEU A 1 363 ? -79.545 0.769 138.970 1.00 85.88 363 LEU A C 1
ATOM 2531 O O . LEU A 1 363 ? -80.731 0.526 139.176 1.00 85.88 363 LEU A O 1
ATOM 2535 N N . GLY A 1 364 ? -79.066 1.070 137.770 1.00 81.81 364 GLY A N 1
ATOM 2536 C CA . GLY A 1 364 ? -79.890 1.139 136.576 1.00 81.81 364 GLY A CA 1
ATOM 2537 C C . GLY A 1 364 ? -79.387 0.229 135.472 1.00 81.81 364 GLY A C 1
ATOM 2538 O O . GLY A 1 364 ? -78.198 -0.065 135.345 1.00 81.81 364 GLY A O 1
ATOM 2539 N N . LEU A 1 365 ? -80.338 -0.201 134.656 1.00 89.38 365 LEU A N 1
ATOM 2540 C CA . LEU A 1 365 ? -80.119 -0.948 133.430 1.00 89.38 365 LEU A CA 1
ATOM 2541 C C . LEU A 1 365 ? -80.537 -0.049 132.276 1.00 89.38 365 LEU A C 1
ATOM 2543 O O . LEU A 1 365 ? -81.648 0.473 132.269 1.00 89.38 365 LEU A O 1
ATOM 2547 N N . GLY A 1 366 ? -79.639 0.147 131.323 1.00 86.69 366 GLY A N 1
ATOM 2548 C CA . GLY A 1 366 ? -79.905 0.919 130.122 1.00 86.69 366 GLY A CA 1
ATOM 2549 C C . GLY A 1 366 ? -79.707 0.062 128.886 1.00 86.69 366 GLY A C 1
ATOM 2550 O O . GLY A 1 366 ? -78.848 -0.820 128.848 1.00 86.69 366 GLY A O 1
ATOM 2551 N N . VAL A 1 367 ? -80.510 0.334 127.869 1.00 89.38 367 VAL A N 1
ATOM 2552 C CA . VAL A 1 367 ? -80.391 -0.273 126.546 1.00 89.38 367 VAL A CA 1
ATOM 2553 C C . VAL A 1 367 ? -80.166 0.839 125.536 1.00 89.38 367 VAL A C 1
ATOM 2555 O O . VAL A 1 367 ? -80.722 1.928 125.670 1.00 89.38 367 VAL A O 1
ATOM 2558 N N . GLY A 1 368 ? -79.313 0.591 124.554 1.00 88.81 368 GLY A N 1
ATOM 2559 C CA . GLY A 1 368 ? -78.984 1.555 123.513 1.00 88.81 368 GLY A CA 1
ATOM 2560 C C . GLY A 1 368 ? -78.944 0.865 122.166 1.00 88.81 368 GLY A C 1
ATOM 2561 O O . GLY A 1 368 ? -78.598 -0.313 122.077 1.00 88.81 368 GLY A O 1
ATOM 2562 N N . ALA A 1 369 ? -79.327 1.592 121.125 1.00 89.06 369 ALA A N 1
ATOM 2563 C CA . ALA A 1 369 ? -79.284 1.110 119.755 1.00 89.06 369 ALA A CA 1
ATOM 2564 C C . ALA A 1 369 ? -78.695 2.195 118.850 1.00 89.06 369 ALA A C 1
ATOM 2566 O O . ALA A 1 369 ? -79.000 3.377 119.010 1.00 89.06 369 ALA A O 1
ATOM 2567 N N . THR A 1 370 ? -77.828 1.810 117.918 1.00 90.12 370 THR A N 1
ATOM 2568 C CA . THR A 1 370 ? -77.203 2.719 116.945 1.00 90.12 370 THR A CA 1
ATOM 2569 C C . THR A 1 370 ? -76.917 1.939 115.667 1.00 90.12 370 THR A C 1
ATOM 2571 O O . THR A 1 370 ? -76.290 0.886 115.731 1.00 90.12 370 THR A O 1
ATOM 2574 N N . ASP A 1 371 ? -77.436 2.419 114.532 1.00 85.88 371 ASP A N 1
ATOM 2575 C CA . ASP A 1 371 ? -77.276 1.829 113.191 1.00 85.88 371 ASP A CA 1
ATOM 2576 C C . ASP A 1 371 ? -77.397 0.294 113.138 1.00 85.88 371 ASP A C 1
ATOM 2578 O O . ASP A 1 371 ? -76.568 -0.414 112.574 1.00 85.88 371 ASP A O 1
ATOM 2582 N N . GLY A 1 372 ? -78.459 -0.236 113.756 1.00 83.81 372 GLY A N 1
ATOM 2583 C CA . GLY A 1 372 ? -78.786 -1.668 113.753 1.00 83.81 372 GLY A CA 1
ATOM 2584 C C . GLY A 1 372 ? -78.069 -2.512 114.814 1.00 83.81 372 GLY A C 1
ATOM 2585 O O . GLY A 1 372 ? -78.455 -3.660 115.025 1.00 83.81 372 GLY A O 1
ATOM 2586 N N . GLU A 1 373 ? -77.092 -1.955 115.531 1.00 90.50 373 GLU A N 1
ATOM 2587 C CA . GLU A 1 373 ? -76.412 -2.615 116.649 1.00 90.50 373 GLU A CA 1
ATOM 2588 C C . GLU A 1 373 ? -77.084 -2.259 117.982 1.00 90.50 373 GLU A C 1
ATOM 2590 O O . GLU A 1 373 ? -77.531 -1.129 118.193 1.00 90.50 373 GLU A O 1
ATOM 2595 N N . GLN A 1 374 ? -77.160 -3.231 118.892 1.00 90.75 374 GLN A N 1
ATOM 2596 C CA . GLN A 1 374 ? -77.812 -3.093 120.197 1.00 90.75 374 GLN A CA 1
ATOM 2597 C C . GLN A 1 374 ? -76.811 -3.337 121.325 1.00 90.75 374 GLN A C 1
ATOM 2599 O O . GLN A 1 374 ? -75.941 -4.205 121.233 1.00 90.75 374 GLN A O 1
ATOM 2604 N N . ALA A 1 375 ? -76.957 -2.590 122.412 1.00 91.50 375 ALA A N 1
ATOM 2605 C CA . ALA A 1 375 ? -76.098 -2.674 123.577 1.00 91.50 375 ALA A CA 1
ATOM 2606 C C . ALA A 1 375 ? -76.904 -2.648 124.871 1.00 91.50 375 ALA A C 1
ATOM 2608 O O . ALA A 1 375 ? -77.950 -2.003 124.965 1.00 91.50 375 ALA A O 1
ATOM 2609 N N . ILE A 1 376 ? -76.354 -3.296 125.892 1.00 89.88 376 ILE A N 1
ATOM 2610 C CA . ILE A 1 376 ? -76.888 -3.274 127.252 1.00 89.88 376 ILE A CA 1
ATOM 2611 C C . ILE A 1 376 ? -75.814 -2.703 128.171 1.00 89.88 376 ILE A C 1
ATOM 2613 O O . ILE A 1 376 ? -74.633 -3.036 128.045 1.00 89.88 376 ILE A O 1
ATOM 2617 N N . ALA A 1 377 ? -76.224 -1.851 129.104 1.00 89.56 377 ALA A N 1
ATOM 2618 C CA . ALA A 1 377 ? -75.363 -1.282 130.122 1.00 89.56 377 ALA A CA 1
ATOM 2619 C C . ALA A 1 377 ? -75.969 -1.421 131.515 1.00 89.56 377 ALA A C 1
ATOM 2621 O O . ALA A 1 377 ? -77.176 -1.280 131.708 1.00 89.56 377 ALA A O 1
ATOM 2622 N N . VAL A 1 378 ? -75.096 -1.648 132.489 1.00 88.06 378 VAL A N 1
ATOM 2623 C CA . VAL A 1 378 ? -75.404 -1.594 133.913 1.00 88.06 378 VAL A CA 1
ATOM 2624 C C . VAL A 1 378 ? -74.653 -0.409 134.497 1.00 88.06 378 VAL A C 1
ATOM 2626 O O . VAL A 1 378 ? -73.425 -0.338 134.407 1.00 88.06 378 VAL A O 1
ATOM 2629 N N . GLY A 1 379 ? -75.400 0.520 135.078 1.00 87.25 379 GLY A N 1
ATOM 2630 C CA . GLY A 1 379 ? -74.886 1.731 135.699 1.00 87.25 379 GLY A CA 1
ATOM 2631 C C . GLY A 1 379 ? -75.143 1.706 137.195 1.00 87.25 379 GLY A C 1
ATOM 2632 O O . GLY A 1 379 ? -76.274 1.524 137.636 1.00 87.25 379 GLY A O 1
ATOM 2633 N N . PHE A 1 380 ? -74.100 1.921 137.984 1.00 85.62 380 PHE A N 1
ATOM 2634 C CA . PHE A 1 380 ? -74.201 2.172 139.412 1.00 85.62 380 PHE A CA 1
ATOM 2635 C C . PHE A 1 380 ? -73.825 3.623 139.687 1.00 85.62 380 PHE A C 1
ATOM 2637 O O . PHE A 1 380 ? -72.778 4.098 139.252 1.00 85.62 380 PHE A O 1
ATOM 2644 N N . ARG A 1 381 ? -74.656 4.346 140.428 1.00 85.56 381 ARG A N 1
ATOM 2645 C CA . ARG A 1 381 ? -74.383 5.727 140.816 1.00 85.56 381 ARG A CA 1
ATOM 2646 C C . ARG A 1 381 ? -74.657 5.906 142.294 1.00 85.56 381 ARG A C 1
ATOM 2648 O O . ARG A 1 381 ? -75.712 5.519 142.772 1.00 85.56 381 ARG A O 1
ATOM 2655 N N . HIS A 1 382 ? -73.734 6.533 143.005 1.00 82.38 382 HIS A N 1
ATOM 2656 C CA . HIS A 1 382 ? -73.900 6.847 144.417 1.00 82.38 382 HIS A CA 1
ATOM 2657 C C . HIS A 1 382 ? -73.682 8.339 144.650 1.00 82.38 382 HIS A C 1
ATOM 2659 O O . HIS A 1 382 ? -72.718 8.929 144.146 1.00 82.38 382 HIS A O 1
ATOM 2665 N N . ARG A 1 383 ? -74.595 8.961 145.400 1.00 80.50 383 ARG A N 1
ATOM 2666 C CA . ARG A 1 383 ? -74.523 10.385 145.727 1.00 80.50 383 ARG A CA 1
ATOM 2667 C C . ARG A 1 383 ? -73.985 10.563 147.143 1.00 80.50 383 ARG A C 1
ATOM 2669 O O . ARG A 1 383 ? -74.692 10.343 148.120 1.00 80.50 383 ARG A O 1
ATOM 2676 N N . PHE A 1 384 ? -72.726 10.988 147.234 1.00 78.50 384 PHE A N 1
ATOM 2677 C CA . PHE A 1 384 ? -72.007 11.134 148.501 1.00 78.50 384 PHE A CA 1
ATOM 2678 C C . PHE A 1 384 ? -72.451 12.375 149.293 1.00 78.50 384 PHE A C 1
ATOM 2680 O O . PHE A 1 384 ? -72.442 12.360 150.522 1.00 78.50 384 PHE A O 1
ATOM 2687 N N . SER A 1 385 ? -72.836 13.457 148.606 1.00 76.12 385 SER A N 1
ATOM 2688 C CA . SER A 1 385 ? -73.367 14.682 149.222 1.00 76.12 385 SER A CA 1
ATOM 2689 C C . SER A 1 385 ? -74.351 15.395 148.291 1.00 76.12 385 SER A C 1
ATOM 2691 O O . SER A 1 385 ? -74.511 15.020 147.128 1.00 76.12 385 SER A O 1
ATOM 2693 N N . GLU A 1 386 ? -74.982 16.476 148.758 1.00 75.88 386 GLU A N 1
ATOM 2694 C CA . GLU A 1 386 ? -75.834 17.317 147.902 1.00 75.88 386 GLU A CA 1
ATOM 2695 C C . GLU A 1 386 ? -75.100 17.851 146.662 1.00 75.88 386 GLU A C 1
ATOM 2697 O O . GLU A 1 386 ? -75.741 18.122 145.650 1.00 75.88 386 GLU A O 1
ATOM 2702 N N . ARG A 1 387 ? -73.764 17.927 146.691 1.00 77.31 387 ARG A N 1
ATOM 2703 C CA . ARG A 1 387 ? -72.954 18.515 145.617 1.00 77.31 387 ARG A CA 1
ATOM 2704 C C . ARG A 1 387 ? -72.030 17.541 144.896 1.00 77.31 387 ARG A C 1
ATOM 2706 O O . ARG A 1 387 ? -71.386 17.954 143.940 1.00 77.31 387 ARG A O 1
ATOM 2713 N N . VAL A 1 388 ? -71.929 16.281 145.326 1.00 79.88 388 VAL A N 1
ATOM 2714 C CA . VAL A 1 388 ? -70.971 15.314 144.757 1.00 79.88 388 VAL A CA 1
ATOM 2715 C C . VAL A 1 388 ? -71.636 13.967 144.498 1.00 79.88 388 VAL A C 1
ATOM 2717 O O . VAL A 1 388 ? -72.200 13.355 145.409 1.00 79.88 388 VAL A O 1
ATOM 2720 N N . ALA A 1 389 ? -71.506 13.471 143.268 1.00 79.12 389 ALA A N 1
ATOM 2721 C CA . ALA A 1 389 ? -71.952 12.138 142.876 1.00 79.12 389 ALA A CA 1
ATOM 2722 C C . ALA A 1 389 ? -70.869 11.398 142.081 1.00 79.12 389 ALA A C 1
ATOM 2724 O O . ALA A 1 389 ? -70.203 11.985 141.230 1.00 79.12 389 ALA A O 1
ATOM 2725 N N . GLY A 1 390 ? -70.725 10.099 142.336 1.00 82.25 390 GLY A N 1
ATOM 2726 C CA . GLY A 1 390 ? -69.877 9.207 141.550 1.00 82.25 390 GLY A CA 1
ATOM 2727 C C . GLY A 1 390 ? -70.706 8.177 140.800 1.00 82.25 390 GLY A C 1
ATOM 2728 O O . GLY A 1 390 ? -71.718 7.700 141.310 1.00 82.25 390 GLY A O 1
ATOM 2729 N N . SER A 1 391 ? -70.288 7.835 139.587 1.00 85.88 391 SER A N 1
ATOM 2730 C CA . SER A 1 391 ? -70.921 6.809 138.758 1.00 85.88 391 SER A CA 1
ATOM 2731 C C . SER A 1 391 ? -69.899 5.838 138.190 1.00 85.88 391 SER A C 1
ATOM 2733 O O . SER A 1 391 ? -68.803 6.234 137.800 1.00 85.88 391 SER A O 1
ATOM 2735 N N . LEU A 1 392 ? -70.298 4.578 138.096 1.00 86.38 392 LEU A N 1
ATOM 2736 C CA . LEU A 1 392 ? -69.591 3.479 137.459 1.00 86.38 392 LEU A CA 1
ATOM 2737 C C . LEU A 1 392 ? -70.541 2.834 136.453 1.00 86.38 392 LEU A C 1
ATOM 2739 O O . LEU A 1 392 ? -71.720 2.653 136.743 1.00 86.38 392 LEU A O 1
ATOM 2743 N N . GLY A 1 393 ? -70.043 2.491 135.275 1.00 85.88 393 GLY A N 1
ATOM 2744 C CA . GLY A 1 393 ? -70.831 1.877 134.217 1.00 85.88 393 GLY A CA 1
ATOM 2745 C C . GLY A 1 393 ? -70.055 0.764 133.539 1.00 85.88 393 GLY A C 1
ATOM 2746 O O . GLY A 1 393 ? -68.857 0.892 133.292 1.00 85.88 393 GLY A O 1
ATOM 2747 N N . VAL A 1 394 ? -70.743 -0.325 133.223 1.00 89.88 394 VAL A N 1
ATOM 2748 C CA . VAL A 1 394 ? -70.228 -1.389 132.358 1.00 89.88 394 VAL A CA 1
ATOM 2749 C C . VAL A 1 394 ? -71.251 -1.635 131.269 1.00 89.88 394 VAL A C 1
ATOM 2751 O O . VAL A 1 394 ? -72.441 -1.736 131.553 1.00 89.88 394 VAL A O 1
ATOM 2754 N N . SER A 1 395 ? -70.808 -1.745 130.025 1.00 90.12 395 SER A N 1
ATOM 2755 C CA . SER A 1 395 ? -71.686 -2.050 128.900 1.00 90.12 395 SER A CA 1
ATOM 2756 C C . SER A 1 395 ? -71.089 -3.094 127.976 1.00 90.12 395 SER A C 1
ATOM 2758 O O . SER A 1 395 ? -69.869 -3.228 127.874 1.00 90.12 395 SER A O 1
ATOM 2760 N N . SER A 1 396 ? -71.964 -3.806 127.275 1.00 91.19 396 SER A N 1
ATOM 2761 C CA . SER A 1 396 ? -71.597 -4.831 126.305 1.00 91.19 396 SER A CA 1
ATOM 2762 C C . SER A 1 396 ? -72.476 -4.721 125.063 1.00 91.19 396 SER A C 1
ATOM 2764 O O . SER A 1 396 ? -73.686 -4.519 125.173 1.00 91.19 396 SER A O 1
ATOM 2766 N N . ALA A 1 397 ? -71.870 -4.900 123.893 1.00 90.38 397 ALA A N 1
ATOM 2767 C CA . ALA A 1 397 ? -72.549 -5.021 122.606 1.00 90.38 397 ALA A CA 1
ATOM 2768 C C . ALA A 1 397 ? -71.780 -6.033 121.756 1.00 90.38 397 ALA A C 1
ATOM 2770 O O . ALA A 1 397 ? -70.598 -5.833 121.491 1.00 90.38 397 ALA A O 1
ATOM 2771 N N . GLY A 1 398 ? -72.411 -7.149 121.384 1.00 86.56 398 GLY A N 1
ATOM 2772 C CA . GLY A 1 398 ? -71.711 -8.257 120.727 1.00 86.56 398 GLY A CA 1
ATOM 2773 C C . GLY A 1 398 ? -70.512 -8.761 121.546 1.00 86.56 398 GLY A C 1
ATOM 2774 O O . GLY A 1 398 ? -70.673 -9.173 122.696 1.00 86.56 398 GLY A O 1
ATOM 2775 N N . ASN A 1 399 ? -69.313 -8.705 120.955 1.00 87.19 399 ASN A N 1
ATOM 2776 C CA . ASN A 1 399 ? -68.055 -9.102 121.604 1.00 87.19 399 ASN A CA 1
ATOM 2777 C C . ASN A 1 399 ? -67.310 -7.916 122.242 1.00 87.19 399 ASN A C 1
ATOM 2779 O O . ASN A 1 399 ? -66.285 -8.104 122.900 1.00 87.19 399 ASN A O 1
ATOM 2783 N N . GLU A 1 400 ? -67.799 -6.693 122.056 1.00 89.12 400 GLU A N 1
ATOM 2784 C CA . GLU A 1 400 ? -67.228 -5.481 122.611 1.00 89.12 400 GLU A CA 1
ATOM 2785 C C . GLU A 1 400 ? -67.750 -5.228 124.027 1.00 89.12 400 GLU A C 1
ATOM 2787 O O . GLU A 1 400 ? -68.941 -5.357 124.318 1.00 89.12 400 GLU A O 1
ATOM 2792 N N . ARG A 1 401 ? -66.837 -4.820 124.912 1.00 88.62 401 ARG A N 1
ATOM 2793 C CA . ARG A 1 401 ? -67.138 -4.412 126.285 1.00 88.62 401 ARG A CA 1
ATOM 2794 C C . ARG A 1 401 ? -66.511 -3.056 126.557 1.00 88.62 401 ARG A C 1
ATOM 2796 O O . ARG A 1 401 ? -65.396 -2.791 126.111 1.00 88.62 401 ARG A O 1
ATOM 2803 N N . SER A 1 402 ? -67.217 -2.218 127.301 1.00 88.38 402 SER A N 1
ATOM 2804 C CA . SER A 1 402 ? -66.742 -0.907 127.735 1.00 88.38 402 SER A CA 1
ATOM 2805 C C . SER A 1 402 ? -66.995 -0.726 129.228 1.00 88.38 402 SER A C 1
ATOM 2807 O O . SER A 1 402 ? -67.977 -1.237 129.767 1.00 88.38 402 SER A O 1
ATOM 2809 N N . TYR A 1 403 ? -66.099 0.004 129.885 1.00 89.12 403 TYR A N 1
ATOM 2810 C CA . TYR A 1 403 ? -66.150 0.328 131.306 1.00 89.12 403 TYR A CA 1
ATOM 2811 C C . TYR A 1 403 ? -65.964 1.838 131.442 1.00 89.12 403 TYR A C 1
ATOM 2813 O O . TYR A 1 403 ? -65.095 2.413 130.788 1.00 89.12 403 TYR A O 1
ATOM 2821 N N . GLY A 1 404 ? -66.765 2.480 132.281 1.00 85.44 404 GLY A N 1
ATOM 2822 C CA . GLY A 1 404 ? -66.722 3.917 132.512 1.00 85.44 404 GLY A CA 1
ATOM 2823 C C . GLY A 1 404 ? -66.803 4.233 133.997 1.00 85.44 404 GLY A C 1
ATOM 2824 O O . GLY A 1 404 ? -67.502 3.562 134.753 1.00 85.44 404 GLY A O 1
ATOM 2825 N N . ALA A 1 405 ? -66.094 5.273 134.418 1.00 83.69 405 ALA A N 1
ATOM 2826 C CA . ALA A 1 405 ? -66.193 5.843 135.753 1.00 83.69 405 ALA A CA 1
ATOM 2827 C C . ALA A 1 405 ? -66.258 7.365 135.620 1.00 83.69 405 ALA A C 1
ATOM 2829 O O . ALA A 1 405 ? -65.576 7.944 134.777 1.00 83.69 405 ALA A O 1
ATOM 2830 N N . GLY A 1 406 ? -67.076 8.016 136.437 1.00 82.75 406 GLY A N 1
ATOM 2831 C CA . GLY A 1 406 ? -67.264 9.459 136.387 1.00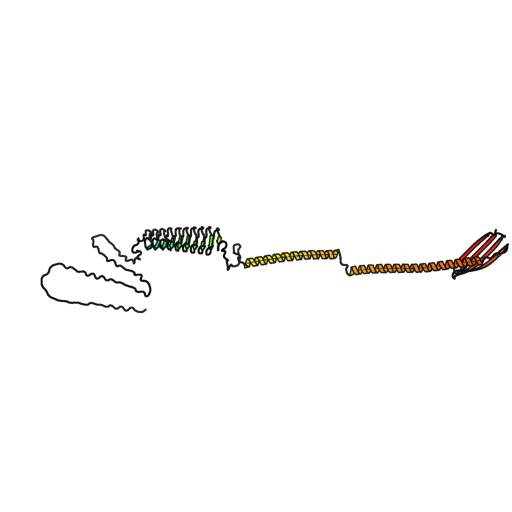 82.75 406 GLY A CA 1
ATOM 2832 C C . GLY A 1 406 ? -67.523 10.044 137.765 1.00 82.75 406 GLY A C 1
ATOM 2833 O O . GLY A 1 406 ? -68.098 9.391 138.635 1.00 82.75 406 GLY A O 1
ATOM 2834 N N . LEU A 1 407 ? -67.106 11.293 137.945 1.00 82.06 407 LEU A N 1
ATOM 2835 C CA . LEU A 1 407 ? -67.377 12.107 139.126 1.00 82.06 407 LEU A CA 1
ATOM 2836 C C . LEU A 1 407 ? -68.035 13.404 138.657 1.00 82.06 407 LEU A C 1
ATOM 2838 O O . LEU A 1 407 ? -67.554 14.040 137.722 1.00 82.06 407 LEU A O 1
ATOM 2842 N N . GLY A 1 408 ? -69.148 13.770 139.281 1.00 78.00 408 GLY A N 1
ATOM 2843 C CA . GLY A 1 408 ? -69.906 14.974 138.965 1.00 78.00 408 GLY A CA 1
ATOM 2844 C C . GLY A 1 408 ? -70.040 15.873 140.185 1.00 78.00 408 GLY A C 1
ATOM 2845 O O . GLY A 1 408 ? -70.271 15.388 141.296 1.00 78.00 408 GLY A O 1
ATOM 2846 N N . PHE A 1 409 ? -69.930 17.178 139.949 1.00 79.19 409 PHE A N 1
ATOM 2847 C CA . PHE A 1 409 ? -70.153 18.219 140.945 1.00 79.19 409 PHE A CA 1
ATOM 2848 C C . PHE A 1 409 ? -71.407 19.012 140.569 1.00 79.19 409 PHE A C 1
ATOM 2850 O O . PHE A 1 409 ? -71.570 19.379 139.408 1.00 79.19 409 PHE A O 1
ATOM 2857 N N . ILE A 1 410 ? -72.287 19.253 141.538 1.00 69.88 410 ILE A N 1
ATOM 2858 C CA . ILE A 1 410 ? -73.507 20.055 141.381 1.00 69.88 410 ILE A CA 1
ATOM 2859 C C . ILE A 1 410 ? -73.305 21.311 142.232 1.00 69.88 410 ILE A C 1
ATOM 2861 O O . ILE A 1 410 ? -73.030 21.183 143.428 1.00 69.88 410 ILE A O 1
ATOM 2865 N N . TRP A 1 411 ? -73.372 22.499 141.631 1.00 74.25 411 TRP A N 1
ATOM 2866 C CA . TRP A 1 411 ? -73.163 23.782 142.313 1.00 74.25 411 TRP A CA 1
ATOM 2867 C C . TRP A 1 411 ? -74.425 24.631 142.351 1.00 74.25 411 TRP A C 1
ATOM 2869 O O . TRP A 1 411 ? -75.201 24.579 141.370 1.00 74.25 411 TRP A O 1
#